Protein AF-A0A7C8G066-F1 (afdb_monomer)

Foldseek 3Di:
DDDDDAPLLVVLVCLLVDAAQEEEEEEQQACVQLVQDHLVSVLLVLLLVVVCVVCVVCNVVSVVQSVDPCSSQVVCCVPPVDGRDSFVSLVVVDPDLVRSLVVCVVSQQDDPVRHGGEAGLLLLLVLVSVVVRSHQHYEYQDQGCRNVVSVVVSPNPFAEEAFDPVCLVVDDQVVVSGRYYYNQQGHSPDSRGQRHLVSLPDARPDSSLVNLLCNLQRHEYAYFHAQCPRNVNSLVSNLVRAQPYEYEYEPPSCPDPSSVVSCVVNVHHYHYDPGSSGSSVSSSVSNVVVCVVPPPPCVLVVLLVVLVVQLVPPVCVVVNLCSLVVLLVQLLVVLVVVPDPQPPDDDLVVVQVLLVVNLVSCLSNLLSLLSNLLPDDPPCLVSLLVSLLSLLQQLWDDDDLFTGLDLSSLNNSLLSLLSQLLSCLLPVVLLSNCCSQAVHWHQDSNRDTDGNLPPNDLCSNPNLVSLCPPPVRPQVPPPASSLVVSLVSCLVSCVVPDVDSVSSSLSSLLSLVVSLLCCLQDPVCVVPVARDDHPQQPPDPDDDVPDLPDGVSLVSCVVSNDPVSQVSCCVSNVHGVVVSSVSSSVNVVCVVCVPDDD

Nearest PDB structures (foldseek):
  8y82-assembly1_M  TM=8.329E-01  e=4.332E-11  Geobacter sulfurreducens
  8jl0-assembly1_A  TM=7.095E-01  e=7.019E-08  Geobacter sulfurreducens
  8jkz-assembly1_A  TM=6.416E-01  e=1.443E-06  Geobacter sulfurreducens
  4jen-assembly1_B  TM=4.692E-01  e=2.823E+00  Clostridium botulinum A str. ATCC 19397
  3ea5-assembly1_B  TM=1.017E-01  e=6.226E-01  Saccharomyces cerevisiae

Radius of gyration: 34.64 Å; Cα contacts (8 Å, |Δi|>4): 808; chains: 1; bounding box: 74×54×100 Å

Solvent-accessible surface area (backbone atoms only — not comparable to full-atom values): 32731 Å² total; per-residue (Å²): 132,84,82,78,81,51,56,59,59,53,48,31,53,46,40,67,77,40,53,54,42,38,25,39,38,38,19,48,52,44,42,43,77,32,70,32,64,31,66,65,56,49,38,42,53,53,47,49,51,51,48,31,71,74,37,64,92,43,40,71,59,50,59,61,52,55,71,42,93,60,34,50,46,53,54,37,27,74,74,68,77,41,82,66,45,56,35,64,55,48,59,75,73,31,94,48,74,65,60,41,49,64,64,51,48,62,59,57,38,64,45,104,81,69,44,72,50,56,55,26,61,27,30,43,32,50,24,50,39,35,70,74,50,36,35,33,40,37,38,26,64,44,42,73,62,37,57,61,50,20,21,46,78,69,70,50,78,79,64,46,76,35,43,46,53,73,43,37,70,70,49,80,61,71,89,75,65,55,34,34,42,34,20,79,35,9,36,71,93,47,97,70,59,51,78,33,57,70,54,36,59,42,77,64,53,72,51,39,40,50,53,52,36,44,52,31,54,76,19,15,41,41,38,34,33,49,40,53,79,66,43,52,47,62,41,51,41,38,64,74,23,52,49,84,38,66,35,36,33,32,53,71,27,42,69,41,71,62,30,42,52,48,31,62,76,33,71,35,40,67,31,86,52,94,45,43,41,57,47,32,43,54,40,44,54,48,37,53,52,47,42,71,69,62,52,71,55,59,46,57,66,56,41,37,50,51,44,66,62,28,71,84,37,82,86,32,50,62,63,45,47,50,55,55,48,51,44,49,49,54,46,48,52,49,56,61,71,58,62,77,68,55,80,87,78,66,55,68,65,59,54,45,53,48,50,54,48,49,55,62,68,40,42,50,50,52,51,41,51,52,56,44,63,71,73,50,86,66,91,54,53,67,58,57,46,51,53,43,40,58,41,33,64,59,28,60,51,71,61,88,94,42,58,54,72,36,41,73,44,35,44,64,29,47,51,51,44,53,49,51,31,23,47,20,56,69,70,59,38,45,54,62,36,52,44,67,39,65,75,34,58,23,58,45,78,87,66,48,76,32,49,32,68,67,68,57,31,62,64,66,48,46,43,53,74,61,42,19,54,33,80,89,37,73,27,57,85,47,96,42,26,50,58,52,51,50,47,64,65,48,54,72,74,42,51,92,81,43,89,48,67,66,60,51,52,50,18,51,31,37,26,53,43,52,52,40,42,48,44,49,73,38,78,50,32,82,75,66,71,68,68,80,83,51,67,37,58,59,91,71,85,70,86,47,100,90,51,94,78,69,42,68,37,55,52,54,47,64,74,64,53,47,74,65,34,45,49,44,49,22,64,72,67,73,43,61,58,68,59,52,57,47,51,36,50,53,53,54,50,45,74,78,50,81,88,65,88,132

pLDDT: mean 82.19, std 13.28, range [33.88, 97.5]

Sequence (598 aa):
MADPLSPSTILALALHSQPKSYCIMLGSGASRGALVKTGWEVTKDLALEVACAKYPERVEQLREEANSPDWAGAWWKDTFSEELGYSQVIEKLTSNPVERRDRLSKYFTNTAEGELAKPSIAHERIARMVKAGYITTIVTTNFDRLIEKALEDNGVSDYQVISTEAKATTALPLSRGRVTVLKVNGDYADDTVRNTVGELKAEYPEHLSQVISQAFNDFGVIICGWSADWDIELRKLLESGCGRYGLYWDSRSSKGDPAKAIIQNANGNVIQTEDADHMFAELDDSLQALERMQVPQLTTDLAVAKLKRYLPDPLHRIELYDLVMGEADRVMDWVDQSGVLSSASESVQQLENAWESCLSRCQTLHRLVIAGVWHDNGSLDELWLQTLQKLADRSVLREGSTVVRAPFRKWPSFLLQSIIGTLASLTGREELFIKSETELTVQNGLGEALPFELALSQTDCLPSDTVKAFASGKYSRRNYPVDELLLDSLQGLFSDFVASPERVRNAVIDRLYRHALIVSQGPASDLHGYVENGLYISRHAGWTRDEPKRPFSQDRFTEKLDEEGRRSWEAYLGKPISDGVEGLRDSLVKNNYPNQPY

Structure (mmCIF, N/CA/C/O backbone):
data_AF-A0A7C8G066-F1
#
_entry.id   AF-A0A7C8G066-F1
#
loop_
_atom_site.group_PDB
_atom_site.id
_atom_site.type_symbol
_atom_site.label_atom_id
_atom_site.label_alt_id
_atom_site.label_comp_id
_atom_site.label_asym_id
_atom_site.label_entity_id
_atom_site.label_seq_id
_atom_site.pdbx_PDB_ins_code
_atom_site.Cartn_x
_atom_site.Cartn_y
_atom_site.Cartn_z
_atom_site.occupancy
_atom_site.B_iso_or_equiv
_atom_site.auth_seq_id
_atom_site.auth_comp_id
_atom_site.auth_asym_id
_atom_site.auth_atom_id
_atom_site.pdbx_PDB_model_num
ATOM 1 N N . MET A 1 1 ? 20.294 8.890 30.482 1.00 41.72 1 MET A N 1
ATOM 2 C CA . MET A 1 1 ? 19.375 7.757 30.713 1.00 41.72 1 MET A CA 1
ATOM 3 C C . MET A 1 1 ? 18.654 7.525 29.402 1.00 41.72 1 MET A C 1
ATOM 5 O O . MET A 1 1 ? 18.238 8.512 28.814 1.00 41.72 1 MET A O 1
ATOM 9 N N . ALA A 1 2 ? 18.635 6.293 28.889 1.00 43.66 2 ALA A N 1
ATOM 10 C CA . ALA A 1 2 ? 17.866 5.977 27.687 1.00 43.66 2 ALA A CA 1
ATOM 11 C C . ALA A 1 2 ? 16.375 6.151 28.005 1.00 43.66 2 ALA A C 1
ATOM 13 O O . ALA A 1 2 ? 15.941 5.731 29.078 1.00 43.66 2 ALA A O 1
ATOM 14 N N . ASP A 1 3 ? 15.641 6.811 27.116 1.00 55.62 3 ASP A N 1
ATOM 15 C CA . ASP A 1 3 ? 14.201 7.003 27.258 1.00 55.62 3 ASP A CA 1
ATOM 16 C C . ASP A 1 3 ? 13.518 5.629 27.104 1.00 55.62 3 ASP A C 1
ATOM 18 O O . ASP A 1 3 ? 13.772 4.948 26.101 1.00 55.62 3 ASP A O 1
ATOM 22 N N . PRO A 1 4 ? 12.764 5.130 28.101 1.00 75.31 4 PRO A N 1
ATOM 23 C CA . PRO A 1 4 ? 12.096 3.840 27.983 1.00 75.31 4 PRO A CA 1
ATOM 24 C C . PRO A 1 4 ? 11.074 3.868 26.837 1.00 75.31 4 PRO A C 1
ATOM 26 O O . PRO A 1 4 ? 10.370 4.855 26.640 1.00 75.31 4 PRO A O 1
ATOM 29 N N . LEU A 1 5 ? 10.981 2.768 26.081 1.00 83.06 5 LEU A N 1
ATOM 30 C CA . LEU A 1 5 ? 10.023 2.642 24.978 1.00 83.06 5 LEU A CA 1
ATOM 31 C C . LEU A 1 5 ? 8.586 2.823 25.482 1.00 83.06 5 LEU A C 1
ATOM 33 O O . LEU A 1 5 ? 8.196 2.229 26.490 1.00 83.06 5 LEU A O 1
ATOM 37 N N . SER A 1 6 ? 7.785 3.610 24.757 1.00 90.31 6 SER A N 1
ATOM 38 C CA . SER A 1 6 ? 6.384 3.824 25.118 1.00 90.31 6 SER A CA 1
ATOM 39 C C . SER A 1 6 ? 5.559 2.537 24.939 1.00 90.31 6 SER A C 1
ATOM 41 O O . SER A 1 6 ? 5.792 1.781 23.989 1.00 90.31 6 SER A O 1
ATOM 43 N N . PRO A 1 7 ? 4.537 2.296 25.784 1.00 91.88 7 PRO A N 1
ATOM 44 C CA . PRO A 1 7 ? 3.598 1.190 25.601 1.00 91.88 7 PRO A CA 1
ATOM 45 C C . PRO A 1 7 ? 2.955 1.119 24.212 1.00 91.88 7 PRO A C 1
ATOM 47 O O . PRO A 1 7 ? 2.783 0.023 23.685 1.00 91.88 7 PRO A O 1
ATOM 50 N N . SER A 1 8 ? 2.640 2.269 23.605 1.00 90.50 8 SER A N 1
ATOM 51 C CA . SER A 1 8 ? 2.088 2.348 22.246 1.00 90.50 8 SER A CA 1
ATOM 52 C C . SER A 1 8 ? 3.066 1.815 21.197 1.00 90.50 8 SER A C 1
ATOM 54 O O . SER A 1 8 ? 2.675 1.026 20.340 1.00 90.50 8 SER A O 1
ATOM 56 N N . THR A 1 9 ? 4.353 2.155 21.317 1.00 88.81 9 THR A N 1
ATOM 57 C CA . THR A 1 9 ? 5.406 1.651 20.421 1.00 88.81 9 THR A CA 1
ATOM 58 C C . THR A 1 9 ? 5.583 0.141 20.570 1.00 88.81 9 THR A C 1
ATOM 60 O O . THR A 1 9 ? 5.689 -0.577 19.577 1.00 88.81 9 THR A O 1
ATOM 63 N N . ILE A 1 10 ? 5.584 -0.361 21.810 1.00 91.38 10 ILE A N 1
ATOM 64 C CA . ILE A 1 10 ? 5.694 -1.801 22.089 1.00 91.38 10 ILE A CA 1
ATOM 65 C C . ILE A 1 10 ? 4.500 -2.553 21.484 1.00 91.38 10 ILE A C 1
ATOM 67 O O . ILE A 1 10 ? 4.696 -3.593 20.858 1.00 91.38 10 ILE A O 1
ATOM 71 N N . LEU A 1 11 ? 3.283 -2.017 21.629 1.00 94.25 11 LEU A N 1
ATOM 72 C CA . LEU A 1 11 ? 2.079 -2.600 21.038 1.00 94.25 11 LEU A CA 1
ATOM 73 C C . LEU A 1 11 ? 2.161 -2.650 19.507 1.00 94.25 11 LEU A C 1
ATOM 75 O O . LEU A 1 11 ? 1.898 -3.700 18.925 1.00 94.25 11 LEU A O 1
ATOM 79 N N . ALA A 1 12 ? 2.557 -1.551 18.858 1.00 93.38 12 ALA A N 1
ATOM 80 C CA . ALA A 1 12 ? 2.705 -1.501 17.404 1.00 93.38 12 ALA A CA 1
ATOM 81 C C . ALA A 1 12 ? 3.705 -2.559 16.905 1.00 93.38 12 ALA A C 1
ATOM 83 O O . ALA A 1 12 ? 3.405 -3.320 15.988 1.00 93.38 12 ALA A O 1
ATOM 84 N N . LEU A 1 13 ? 4.865 -2.676 17.563 1.00 88.56 13 LEU A N 1
ATOM 85 C CA . LEU A 1 13 ? 5.872 -3.694 17.246 1.00 88.56 13 LEU A CA 1
ATOM 86 C C . LEU A 1 13 ? 5.348 -5.124 17.441 1.00 88.56 13 LEU A C 1
ATOM 88 O O . LEU A 1 13 ? 5.666 -6.002 16.634 1.00 88.56 13 LEU A O 1
ATOM 92 N N . ALA A 1 14 ? 4.559 -5.366 18.491 1.00 90.00 14 ALA A N 1
ATOM 93 C CA . ALA A 1 14 ? 3.981 -6.674 18.782 1.00 90.00 14 ALA A CA 1
ATOM 94 C C . ALA A 1 14 ? 2.931 -7.082 17.737 1.00 90.00 14 ALA A C 1
ATOM 96 O O . ALA A 1 14 ? 3.042 -8.164 17.162 1.00 90.00 14 ALA A O 1
ATOM 97 N N . LEU A 1 15 ? 1.974 -6.196 17.436 1.00 91.69 15 LEU A N 1
ATOM 98 C CA . LEU A 1 15 ? 0.959 -6.393 16.392 1.00 91.69 15 LEU A CA 1
ATOM 99 C C . LEU A 1 15 ? 1.590 -6.650 15.028 1.00 91.69 15 LEU A C 1
ATOM 101 O O . LEU A 1 15 ? 1.170 -7.545 14.300 1.00 91.69 15 LEU A O 1
ATOM 105 N N . HIS A 1 16 ? 2.629 -5.885 14.710 1.00 90.12 16 HIS A N 1
ATOM 106 C CA . HIS A 1 16 ? 3.350 -6.018 13.461 1.00 90.12 16 HIS A CA 1
ATOM 107 C C . HIS A 1 16 ? 4.126 -7.341 13.359 1.00 90.12 16 HIS A C 1
ATOM 109 O O . HIS A 1 16 ? 4.079 -8.011 12.332 1.00 90.12 16 HIS A O 1
ATOM 115 N N . SER A 1 17 ? 4.814 -7.753 14.430 1.00 84.44 17 SER A N 1
ATOM 116 C CA . SER A 1 17 ? 5.617 -8.988 14.441 1.00 84.44 17 SER A CA 1
ATOM 117 C C . SER A 1 17 ? 4.768 -10.257 14.532 1.00 84.44 17 SER A C 1
ATOM 119 O O . SER A 1 17 ? 5.198 -11.322 14.092 1.00 84.44 17 SER A O 1
ATOM 121 N N . GLN A 1 18 ? 3.587 -10.162 15.143 1.00 85.81 18 GLN A N 1
ATOM 122 C CA . GLN A 1 18 ? 2.650 -11.265 15.324 1.00 85.81 18 GLN A CA 1
ATOM 123 C C . GLN A 1 18 ? 1.229 -10.796 14.975 1.00 85.81 18 GLN A C 1
ATOM 125 O O . GLN A 1 18 ? 0.417 -10.569 15.877 1.00 85.81 18 GLN A O 1
ATOM 130 N N . PRO A 1 19 ? 0.891 -10.648 13.681 1.00 89.31 19 PRO A N 1
ATOM 131 C CA . PRO A 1 19 ? -0.464 -10.297 13.274 1.00 89.31 19 PRO A CA 1
ATOM 132 C C . PRO A 1 19 ? -1.480 -11.304 13.819 1.00 89.31 19 PRO A C 1
ATOM 134 O O . PRO A 1 19 ? -1.178 -12.493 13.949 1.00 89.31 19 PRO A O 1
ATOM 137 N N . LYS A 1 20 ? -2.700 -10.841 14.110 1.00 89.62 20 LYS A N 1
ATOM 138 C CA . LYS A 1 20 ? -3.810 -11.657 14.639 1.00 89.62 20 LYS A CA 1
ATOM 139 C C . LYS A 1 20 ? -3.572 -12.222 16.042 1.00 89.62 20 LYS A C 1
ATOM 141 O O . LYS A 1 20 ? -4.308 -13.103 16.466 1.00 89.62 20 LYS A O 1
ATOM 146 N N . SER A 1 21 ? -2.568 -11.730 16.769 1.00 90.25 21 SER A N 1
ATOM 147 C CA . SER A 1 21 ? -2.305 -12.137 18.158 1.00 90.25 21 SER A CA 1
ATOM 148 C C . SER A 1 21 ? -3.060 -11.307 19.196 1.00 90.25 21 SER A C 1
ATOM 150 O O . SER A 1 21 ? -3.082 -11.691 20.362 1.00 90.25 21 SER A O 1
ATOM 152 N N . TYR A 1 22 ? -3.704 -10.206 18.793 1.00 94.38 22 TYR A N 1
ATOM 153 C CA . TYR A 1 22 ? -4.475 -9.336 19.681 1.00 94.38 22 TYR A CA 1
ATOM 154 C C . TYR A 1 22 ? -5.935 -9.210 19.236 1.00 94.38 22 TYR A C 1
ATOM 156 O O . TYR A 1 22 ? -6.236 -9.145 18.042 1.00 94.38 22 TYR A O 1
ATOM 164 N N . CYS A 1 23 ? -6.833 -9.104 20.213 1.00 95.38 23 CYS A N 1
ATOM 165 C CA . CYS A 1 23 ? -8.200 -8.644 20.034 1.00 95.38 23 CYS A CA 1
ATOM 166 C C . CYS A 1 23 ? -8.369 -7.229 20.599 1.00 95.38 23 CYS A C 1
ATOM 168 O O . CYS A 1 23 ? -7.706 -6.841 21.567 1.00 95.38 23 CYS A O 1
ATOM 170 N N . ILE A 1 24 ? -9.299 -6.470 20.027 1.00 97.31 24 ILE A N 1
ATOM 171 C CA . ILE A 1 24 ? -9.677 -5.152 20.547 1.00 97.31 24 ILE A CA 1
ATOM 172 C C . ILE A 1 24 ? -10.952 -5.296 21.374 1.00 97.31 24 ILE A C 1
ATOM 174 O O . ILE A 1 24 ? -11.909 -5.899 20.905 1.00 97.31 24 ILE A O 1
ATOM 178 N N . MET A 1 25 ? -10.985 -4.713 22.571 1.00 95.94 25 MET A N 1
ATOM 179 C CA . MET A 1 25 ? -12.200 -4.494 23.350 1.00 95.94 25 MET A CA 1
ATOM 180 C C . MET A 1 25 ? -12.579 -3.007 23.283 1.00 95.94 25 MET A C 1
ATOM 182 O O . MET A 1 25 ? -11.846 -2.150 23.783 1.00 95.94 25 MET A O 1
ATOM 186 N N . LEU A 1 26 ? -13.739 -2.703 22.694 1.00 95.25 26 LEU A N 1
ATOM 187 C CA . LEU A 1 26 ? -14.314 -1.358 22.629 1.00 95.25 26 LEU A CA 1
ATOM 188 C C . LEU A 1 26 ? -15.479 -1.179 23.608 1.00 95.25 26 LEU A C 1
ATOM 190 O O . LEU A 1 26 ? -16.514 -1.843 23.494 1.00 95.25 26 LEU A O 1
ATOM 194 N N . GLY A 1 27 ? -15.342 -0.220 24.519 1.00 90.06 27 GLY A N 1
ATOM 195 C CA . GLY A 1 27 ? -16.445 0.262 25.344 1.00 90.06 27 GLY A CA 1
ATOM 196 C C . GLY A 1 27 ? -17.165 1.473 24.752 1.00 90.06 27 GLY A C 1
ATOM 197 O O . GLY A 1 27 ? -16.784 2.015 23.711 1.00 90.06 27 GLY A O 1
ATOM 198 N N . SER A 1 28 ? -18.177 1.968 25.469 1.00 79.94 28 SER A N 1
ATOM 199 C CA . SER A 1 28 ? -18.994 3.105 25.013 1.00 79.94 28 SER A CA 1
ATOM 200 C C . SER A 1 28 ? -18.200 4.398 24.845 1.00 79.94 28 SER A C 1
ATOM 202 O O . SER A 1 28 ? -18.603 5.278 24.092 1.00 79.94 28 SER A O 1
ATOM 204 N N . GLY A 1 29 ? -17.056 4.529 25.528 1.00 79.38 29 GLY A N 1
ATOM 205 C CA . GLY A 1 29 ? -16.169 5.682 25.374 1.00 79.38 29 GLY A CA 1
ATOM 206 C C . GLY A 1 29 ? -15.508 5.788 23.993 1.00 79.38 29 GLY A C 1
ATOM 207 O O . GLY A 1 29 ? -15.030 6.870 23.652 1.00 79.38 29 GLY A O 1
ATOM 208 N N . ALA A 1 30 ? -15.489 4.705 23.205 1.00 79.94 30 ALA A N 1
ATOM 209 C CA . ALA A 1 30 ? -14.942 4.696 21.849 1.00 79.94 30 ALA A CA 1
ATOM 210 C C . ALA A 1 30 ? -15.876 5.370 20.825 1.00 79.94 30 ALA A C 1
ATOM 212 O O . ALA A 1 30 ? -15.398 6.018 19.898 1.00 79.94 30 ALA A O 1
ATOM 213 N N . SER A 1 31 ? -17.199 5.316 21.031 1.00 79.06 31 SER A N 1
ATOM 214 C CA . SER A 1 31 ? -18.189 5.903 20.109 1.00 79.06 31 SER A CA 1
ATOM 215 C C . SER A 1 31 ? -18.397 7.417 20.285 1.00 79.06 31 SER A C 1
ATOM 217 O O . SER A 1 31 ? -19.138 8.035 19.521 1.00 79.06 31 SER A O 1
ATOM 219 N N . ARG A 1 32 ? -17.705 8.059 21.238 1.00 76.81 32 ARG A N 1
ATOM 220 C CA . ARG A 1 32 ? -17.853 9.502 21.505 1.00 76.81 32 ARG A CA 1
ATOM 221 C C . ARG A 1 32 ? -17.402 10.381 20.331 1.00 76.81 32 ARG A C 1
ATOM 223 O O . ARG A 1 32 ? -18.029 11.404 20.076 1.00 76.81 32 ARG A O 1
ATOM 230 N N . GLY A 1 33 ? -16.364 9.974 19.593 1.00 65.56 33 GLY A N 1
ATOM 231 C CA . GLY A 1 33 ? -15.903 10.673 18.379 1.00 65.56 33 GLY A CA 1
ATOM 232 C C . GLY A 1 33 ? -16.925 10.634 17.234 1.00 65.56 33 GLY A C 1
ATOM 233 O O . GLY A 1 33 ? -16.977 11.537 16.408 1.00 65.56 33 GLY A O 1
ATOM 234 N N . ALA A 1 34 ? -17.815 9.635 17.239 1.00 65.56 34 ALA A N 1
ATOM 235 C CA . ALA A 1 34 ? -18.963 9.534 16.334 1.00 65.56 34 ALA A CA 1
ATOM 236 C C . ALA A 1 34 ? -20.187 10.321 16.844 1.00 65.56 34 ALA A C 1
ATOM 238 O O . ALA A 1 34 ? -21.287 10.175 16.306 1.00 65.56 34 ALA A O 1
ATOM 239 N N . LEU A 1 35 ? -19.995 11.137 17.893 1.00 67.00 35 LEU A N 1
ATOM 240 C CA . LEU A 1 35 ? -21.016 11.902 18.613 1.00 67.00 35 LEU A CA 1
ATOM 241 C C . LEU A 1 35 ? -22.135 11.027 19.210 1.00 67.00 35 LEU A C 1
ATOM 243 O O . LEU A 1 35 ? -23.226 11.515 19.500 1.00 67.00 35 LEU A O 1
ATOM 247 N N . VAL A 1 36 ? -21.867 9.738 19.434 1.00 71.44 36 VAL A N 1
ATOM 248 C CA . VAL A 1 36 ? -22.767 8.872 20.198 1.00 71.44 36 VAL A CA 1
ATOM 249 C C . VAL A 1 36 ? -22.524 9.123 21.681 1.00 71.44 36 VAL A C 1
ATOM 251 O O . VAL A 1 36 ? -21.390 9.034 22.161 1.00 71.44 36 VAL A O 1
ATOM 254 N N . LYS A 1 37 ? -23.595 9.447 22.414 1.00 70.12 37 LYS A N 1
ATOM 255 C CA . LYS A 1 37 ? -23.509 9.696 23.855 1.00 70.12 37 LYS A CA 1
ATOM 256 C C . LYS A 1 37 ? -23.127 8.416 24.594 1.00 70.12 37 LYS A C 1
ATOM 258 O O . LYS A 1 37 ? -23.687 7.345 24.367 1.00 70.12 37 LYS A O 1
ATOM 263 N N . THR A 1 38 ? -22.192 8.541 25.524 1.00 73.25 38 THR A N 1
ATOM 264 C CA . THR A 1 38 ? -21.842 7.475 26.467 1.00 73.25 38 THR A CA 1
ATOM 265 C C . THR A 1 38 ? -23.022 7.162 27.391 1.00 73.25 38 THR A C 1
ATOM 267 O O . THR A 1 38 ? -23.887 8.009 27.620 1.00 73.25 38 THR A O 1
ATOM 270 N N . GLY A 1 39 ? -23.036 5.976 28.012 1.00 72.06 39 GLY A N 1
ATOM 271 C CA . GLY A 1 39 ? -24.089 5.620 28.977 1.00 72.06 39 GLY A CA 1
ATOM 272 C C . GLY A 1 39 ? -24.239 6.642 30.115 1.00 72.06 39 GLY A C 1
ATOM 273 O O . GLY A 1 39 ? -25.351 6.934 30.552 1.00 72.06 39 GLY A O 1
ATOM 274 N N . TRP A 1 40 ? -23.142 7.270 30.548 1.00 76.19 40 TRP A N 1
ATOM 275 C CA . TRP A 1 40 ? -23.179 8.331 31.558 1.00 76.19 40 TRP A CA 1
ATOM 276 C C . TRP A 1 40 ? -23.788 9.640 31.040 1.00 76.19 40 TRP A C 1
ATOM 278 O O . TRP A 1 40 ? -24.590 10.254 31.738 1.00 76.19 40 TRP A O 1
ATOM 288 N N . GLU A 1 41 ? -23.468 10.053 29.812 1.00 78.19 41 GLU A N 1
ATOM 289 C CA . GLU A 1 41 ? -24.078 11.235 29.185 1.00 78.19 41 GLU A CA 1
ATOM 290 C C . GLU A 1 41 ? -25.588 11.034 28.979 1.00 78.19 41 GLU A C 1
ATOM 292 O O . GLU A 1 41 ? -26.368 11.926 29.303 1.00 78.19 41 GLU A O 1
ATOM 297 N N . VAL A 1 42 ? -26.016 9.833 28.569 1.00 79.38 42 VAL A N 1
ATOM 298 C CA . VAL A 1 42 ? -27.444 9.471 28.511 1.00 79.38 42 VAL A CA 1
ATOM 299 C C . VAL A 1 42 ? -28.080 9.515 29.904 1.00 79.38 42 VAL A C 1
ATOM 301 O O . VAL A 1 42 ? -29.179 10.036 30.065 1.00 79.38 42 VAL A O 1
ATOM 304 N N . THR A 1 43 ? -27.386 9.027 30.940 1.00 81.19 43 THR A N 1
ATOM 305 C CA . THR A 1 43 ? -27.878 9.094 32.331 1.00 81.19 43 THR A CA 1
ATOM 306 C C . THR A 1 43 ? -28.137 10.540 32.761 1.00 81.19 43 THR A C 1
ATOM 308 O O . THR A 1 43 ? -29.162 10.821 33.381 1.00 81.19 43 THR A O 1
ATOM 311 N N . LYS A 1 44 ? -27.229 11.464 32.420 1.00 85.50 44 LYS A N 1
ATOM 312 C CA . LYS A 1 44 ? -27.365 12.894 32.733 1.00 85.50 44 LYS A CA 1
ATOM 313 C C . LYS A 1 44 ? -28.555 13.531 32.026 1.00 85.50 44 LYS A C 1
ATOM 315 O O . LYS A 1 44 ? -29.316 14.249 32.671 1.00 85.50 44 LYS A O 1
ATOM 320 N N . ASP A 1 45 ? -28.741 13.238 30.740 1.00 85.00 45 ASP A N 1
ATOM 321 C CA . ASP A 1 45 ? -29.887 13.746 29.983 1.00 85.00 45 ASP A CA 1
ATOM 322 C C . ASP A 1 45 ? -31.209 13.240 30.564 1.00 85.00 45 ASP A C 1
ATOM 324 O O . ASP A 1 45 ? -32.129 14.023 30.779 1.00 85.00 45 ASP A O 1
ATOM 328 N N . LEU A 1 46 ? -31.294 11.942 30.871 1.00 85.75 46 LEU A N 1
ATOM 329 C CA . LEU A 1 46 ? -32.491 11.349 31.463 1.00 85.75 46 LEU A CA 1
ATOM 330 C C . LEU A 1 46 ? -32.773 11.923 32.860 1.00 85.75 46 LEU A C 1
ATOM 332 O O . LEU A 1 46 ? -33.927 12.188 33.191 1.00 85.75 46 LEU A O 1
ATOM 336 N N . ALA A 1 47 ? -31.741 12.169 33.672 1.00 86.69 47 ALA A N 1
ATOM 337 C CA . ALA A 1 47 ? -31.898 12.847 34.958 1.00 86.69 47 ALA A CA 1
ATOM 338 C C . ALA A 1 47 ? -32.447 14.273 34.786 1.00 86.69 47 ALA A C 1
ATOM 340 O O . ALA A 1 47 ? -33.359 14.669 35.513 1.00 86.69 47 ALA A O 1
ATOM 341 N N . LEU A 1 48 ? -31.953 15.016 33.790 1.00 88.38 48 LEU A N 1
ATOM 342 C CA . LEU A 1 48 ? -32.466 16.342 33.451 1.00 88.38 48 LEU A CA 1
ATOM 343 C C . LEU A 1 48 ? -33.915 16.289 32.945 1.00 88.38 48 LEU A C 1
ATOM 345 O O . LEU A 1 48 ? -34.719 17.130 33.345 1.00 88.38 48 LEU A O 1
ATOM 349 N N . GLU A 1 49 ? -34.285 15.299 32.128 1.00 87.19 49 GLU A N 1
ATOM 350 C CA . GLU A 1 49 ? -35.674 15.095 31.695 1.00 87.19 49 GLU A CA 1
ATOM 351 C C . GLU A 1 49 ? -36.604 14.860 32.889 1.00 87.19 49 GLU A C 1
ATOM 353 O O . GLU A 1 49 ? -37.656 15.496 32.983 1.00 87.19 49 GLU A O 1
ATOM 358 N N . VAL A 1 50 ? -36.203 14.000 33.832 1.00 87.12 50 VAL A N 1
ATOM 359 C CA . VAL A 1 50 ? -36.965 13.746 35.065 1.00 87.12 50 VAL A CA 1
ATOM 360 C C . VAL A 1 50 ? -37.084 15.023 35.896 1.00 87.12 50 VAL A C 1
ATOM 362 O O . VAL A 1 50 ? -38.170 15.328 36.393 1.00 87.12 50 VAL A O 1
ATOM 365 N N . ALA A 1 51 ? -36.003 15.795 36.026 1.00 87.81 51 ALA A N 1
ATOM 366 C CA . ALA A 1 51 ? -36.008 17.062 36.749 1.00 87.81 51 ALA A CA 1
ATOM 367 C C . ALA A 1 51 ? -36.967 18.080 36.122 1.00 87.81 51 ALA A C 1
ATOM 369 O O . ALA A 1 51 ? -37.798 18.654 36.825 1.00 87.81 51 ALA A O 1
ATOM 370 N N . CYS A 1 52 ? -36.904 18.247 34.799 1.00 89.12 52 CYS A N 1
ATOM 371 C CA . CYS A 1 52 ? -37.783 19.137 34.043 1.00 89.12 52 CYS A CA 1
ATOM 372 C C . CYS A 1 52 ? -39.250 18.700 34.123 1.00 89.12 52 CYS A C 1
ATOM 374 O O . CYS A 1 52 ? -40.135 19.542 34.234 1.00 89.12 52 CYS A O 1
ATOM 376 N N . ALA A 1 53 ? -39.521 17.393 34.092 1.00 87.25 53 ALA A N 1
ATOM 377 C CA . ALA A 1 53 ? -40.875 16.863 34.221 1.00 87.25 53 ALA A CA 1
ATOM 378 C C . ALA A 1 53 ? -41.447 17.051 35.636 1.00 87.25 53 ALA A C 1
ATOM 380 O O . ALA A 1 53 ? -42.648 17.272 35.789 1.00 87.25 53 ALA A O 1
ATOM 381 N N . LYS A 1 54 ? -40.599 16.969 36.671 1.00 88.88 54 LYS A N 1
ATOM 382 C CA . LYS A 1 54 ? -40.995 17.143 38.077 1.00 88.88 54 LYS A CA 1
ATOM 383 C C . LYS A 1 54 ? -41.165 18.615 38.468 1.00 88.88 54 LYS A C 1
ATOM 385 O O . LYS A 1 54 ? -42.015 18.909 39.305 1.00 88.88 54 LYS A O 1
ATOM 390 N N . TYR A 1 55 ? -40.383 19.508 37.860 1.00 89.38 55 TYR A N 1
ATOM 391 C CA . TYR A 1 55 ? -40.378 20.954 38.114 1.00 89.38 55 TYR A CA 1
ATOM 392 C C . TYR A 1 55 ? -40.493 21.744 36.795 1.00 89.38 55 TYR A C 1
ATOM 394 O O . TYR A 1 55 ? -39.536 22.414 36.383 1.00 89.38 55 TYR A O 1
ATOM 402 N N . PRO A 1 56 ? -41.640 21.660 36.093 1.00 88.75 56 PRO A N 1
ATOM 403 C CA . PRO A 1 56 ? -41.830 22.285 34.781 1.00 88.75 56 PRO A CA 1
ATOM 404 C C . PRO A 1 56 ? -41.677 23.814 34.803 1.00 88.75 56 PRO A C 1
ATOM 406 O O . PRO A 1 56 ? -41.335 24.424 33.793 1.00 88.75 56 PRO A O 1
ATOM 409 N N . GLU A 1 57 ? -41.874 24.448 35.956 1.00 91.69 57 GLU A N 1
ATOM 410 C CA . GLU A 1 57 ? -41.671 25.880 36.170 1.00 91.69 57 GLU A CA 1
ATOM 411 C C . GLU A 1 57 ? -40.192 26.302 36.262 1.00 91.69 57 GLU A C 1
ATOM 413 O O . GLU A 1 57 ? -39.894 27.490 36.165 1.00 91.69 57 GLU A O 1
ATOM 418 N N . ARG A 1 58 ? -39.258 25.350 36.416 1.00 89.94 58 ARG A N 1
ATOM 419 C CA . ARG A 1 58 ? -37.811 25.604 36.575 1.00 89.94 58 ARG A CA 1
ATOM 420 C C . ARG A 1 58 ? -36.963 25.115 35.402 1.00 89.94 58 ARG A C 1
ATOM 422 O O . ARG A 1 58 ? -35.745 25.063 35.529 1.00 89.94 58 ARG A O 1
ATOM 429 N N . VAL A 1 59 ? -37.570 24.761 34.268 1.00 87.19 59 VAL A N 1
ATOM 430 C CA . VAL A 1 59 ? -36.867 24.134 33.130 1.00 87.19 59 VAL A CA 1
ATOM 431 C C . VAL A 1 59 ? -35.624 24.914 32.697 1.00 87.19 59 VAL A C 1
ATOM 433 O O . VAL A 1 59 ? -34.568 24.309 32.536 1.00 87.19 59 VAL A O 1
ATOM 436 N N . GLU A 1 60 ? -35.718 26.238 32.547 1.00 87.19 60 GLU A N 1
ATOM 437 C CA . GLU A 1 60 ? -34.580 27.049 32.091 1.00 87.19 60 GLU A CA 1
ATOM 438 C C . GLU A 1 60 ? -33.435 27.050 33.111 1.00 87.19 60 GLU A C 1
ATOM 440 O O . GLU A 1 60 ? -32.281 26.809 32.769 1.00 87.19 60 GLU A O 1
ATOM 445 N N . GLN A 1 61 ? -33.775 27.191 34.393 1.00 87.88 61 GLN A N 1
ATOM 446 C CA . GLN A 1 61 ? -32.808 27.146 35.486 1.00 87.88 61 GLN A CA 1
ATOM 447 C C . GLN A 1 61 ? -32.143 25.763 35.603 1.00 87.88 61 GLN A C 1
ATOM 449 O O . GLN A 1 61 ? -30.933 25.668 35.775 1.00 87.88 61 GLN A O 1
ATOM 454 N N . LEU A 1 62 ? -32.913 24.678 35.474 1.00 86.75 62 LEU A N 1
ATOM 455 C CA . LEU A 1 62 ? -32.393 23.308 35.539 1.00 86.75 62 LEU A CA 1
ATOM 456 C C . LEU A 1 62 ? -31.448 23.001 34.372 1.00 86.75 62 LEU A C 1
ATOM 458 O O . LEU A 1 62 ? -30.458 22.301 34.564 1.00 86.75 62 LEU A O 1
ATOM 462 N N . ARG A 1 63 ? -31.720 23.540 33.175 1.00 86.81 63 ARG A N 1
ATOM 463 C CA . ARG A 1 63 ? -30.819 23.421 32.017 1.00 86.81 63 ARG A CA 1
ATOM 464 C C . ARG A 1 63 ? -29.485 24.119 32.260 1.00 86.81 63 ARG A C 1
ATOM 466 O O . ARG A 1 63 ? -28.450 23.568 31.898 1.00 86.81 63 ARG A O 1
ATOM 473 N N . GLU A 1 64 ? -29.500 25.296 32.881 1.00 85.75 64 GLU A N 1
ATOM 474 C CA . GLU A 1 64 ? -28.271 26.002 33.253 1.00 85.75 64 GLU A CA 1
ATOM 475 C C . GLU A 1 64 ? -27.487 25.251 34.337 1.00 85.75 64 GLU A C 1
ATOM 477 O O . GLU A 1 64 ? -26.281 25.041 34.187 1.00 85.75 64 GLU A O 1
ATOM 482 N N . GLU A 1 65 ? -28.164 24.799 35.398 1.00 86.81 65 GLU A N 1
ATOM 483 C CA . GLU A 1 65 ? -27.553 24.046 36.501 1.00 86.81 65 GLU A CA 1
ATOM 484 C C . GLU A 1 65 ? -26.935 22.717 36.023 1.00 86.81 65 GLU A C 1
ATOM 486 O O . GLU A 1 65 ? -25.845 22.341 36.467 1.00 86.81 65 GLU A O 1
ATOM 491 N N . ALA A 1 66 ? -27.579 22.042 35.064 1.00 83.94 66 ALA A N 1
ATOM 492 C CA . ALA A 1 66 ? -27.130 20.768 34.503 1.00 83.94 66 ALA A CA 1
ATOM 493 C C . ALA A 1 66 ? -25.816 20.842 33.706 1.00 83.94 66 ALA A C 1
ATOM 495 O O . ALA A 1 66 ? -25.213 19.800 33.440 1.00 83.94 66 ALA A O 1
ATOM 496 N N . ASN A 1 67 ? -25.327 22.042 33.368 1.00 82.56 67 ASN A N 1
ATOM 497 C CA . ASN A 1 67 ? -23.994 22.210 32.777 1.00 82.56 67 ASN A CA 1
ATOM 498 C C . ASN A 1 67 ? -22.865 21.861 33.763 1.00 82.56 67 ASN A C 1
ATOM 500 O O . ASN A 1 67 ? -21.737 21.596 33.342 1.00 82.56 67 ASN A O 1
ATOM 504 N N . SER A 1 68 ? -23.143 21.851 35.071 1.00 83.56 68 SER A N 1
ATOM 505 C CA . SER A 1 68 ? -22.167 21.431 36.075 1.00 83.56 68 SER A CA 1
ATOM 506 C C . SER A 1 68 ? -21.930 19.908 36.017 1.00 83.56 68 SER A C 1
ATOM 508 O O . SER A 1 68 ? -22.894 19.136 36.049 1.00 83.56 68 SER A O 1
ATOM 510 N N . PRO A 1 69 ? -20.665 19.430 35.984 1.00 76.12 69 PRO A N 1
ATOM 511 C CA . PRO A 1 69 ? -20.338 18.009 35.837 1.00 76.12 69 PRO A CA 1
ATOM 512 C C . PRO A 1 69 ? -20.974 17.088 36.885 1.00 76.12 69 PRO A C 1
ATOM 514 O O . PRO A 1 69 ? -21.321 15.953 36.542 1.00 76.12 69 PRO A O 1
ATOM 517 N N . ASP A 1 70 ? -21.148 17.588 38.110 1.00 83.81 70 ASP A N 1
ATOM 518 C CA . ASP A 1 70 ? -21.601 16.823 39.278 1.00 83.81 70 ASP A CA 1
ATOM 519 C C . ASP A 1 70 ? -23.094 17.018 39.586 1.00 83.81 70 ASP A C 1
ATOM 521 O O . ASP A 1 70 ? -23.645 16.330 40.451 1.00 83.81 70 ASP A O 1
ATOM 525 N N . TRP A 1 71 ? -23.773 17.925 38.867 1.00 90.62 71 TRP A N 1
ATOM 526 C CA . TRP A 1 71 ? -25.164 18.292 39.148 1.00 90.62 71 TRP A CA 1
ATOM 527 C C . TRP A 1 71 ? -26.099 17.088 39.115 1.00 90.62 71 TRP A C 1
ATOM 529 O O . TRP A 1 71 ? -26.859 16.889 40.055 1.00 90.62 71 TRP A O 1
ATOM 539 N N . ALA A 1 72 ? -26.016 16.256 38.073 1.00 84.50 72 ALA A N 1
ATOM 540 C CA . ALA A 1 72 ? -26.951 15.145 37.900 1.00 84.50 72 ALA A CA 1
ATOM 541 C C . ALA A 1 72 ? -26.899 14.167 39.085 1.00 84.50 72 ALA A C 1
ATOM 543 O O . ALA A 1 72 ? -27.941 13.730 39.567 1.00 84.50 72 ALA A O 1
ATOM 544 N N . GLY A 1 73 ? -25.693 13.860 39.578 1.00 85.38 73 GLY A N 1
ATOM 545 C CA . GLY A 1 73 ? -25.504 12.982 40.733 1.00 85.38 73 GLY A CA 1
ATOM 546 C C . GLY A 1 73 ? -26.054 13.597 42.019 1.00 85.38 73 GLY A C 1
ATOM 547 O O . GLY A 1 73 ? -26.834 12.955 42.721 1.00 85.38 73 GLY A O 1
ATOM 548 N N . ALA A 1 74 ? -25.701 14.857 42.292 1.00 86.50 74 ALA A N 1
ATOM 549 C CA . ALA A 1 74 ? -26.165 15.579 43.476 1.00 86.50 74 ALA A CA 1
ATOM 550 C C . ALA A 1 74 ? -27.693 15.753 43.485 1.00 86.50 74 ALA A C 1
ATOM 552 O O . ALA A 1 74 ? -28.353 15.410 44.463 1.00 86.50 74 ALA A O 1
ATOM 553 N N . TRP A 1 75 ? -28.266 16.200 42.366 1.00 89.81 75 TRP A N 1
ATOM 554 C CA . TRP A 1 75 ? -29.703 16.408 42.218 1.00 89.81 75 TRP A CA 1
ATOM 555 C C . TRP A 1 75 ? -30.489 15.109 42.396 1.00 89.81 75 TRP A C 1
ATOM 557 O O . TRP A 1 75 ? -31.508 15.087 43.090 1.00 89.81 75 TRP A O 1
ATOM 567 N N . TRP A 1 76 ? -30.017 14.011 41.798 1.00 87.69 76 TRP A N 1
ATOM 568 C CA . TRP A 1 76 ? -30.682 12.715 41.915 1.00 87.69 76 TRP A CA 1
ATOM 569 C C . TRP A 1 76 ? -30.663 12.201 43.353 1.00 87.69 76 TRP A C 1
ATOM 571 O O . TRP A 1 76 ? -31.694 11.757 43.862 1.00 87.69 76 TRP A O 1
ATOM 581 N N . LYS A 1 77 ? -29.518 12.331 44.030 1.00 88.44 77 LYS A N 1
ATOM 582 C CA . LYS A 1 77 ? -29.354 11.946 45.432 1.00 88.44 77 LYS A CA 1
ATOM 583 C C . LYS A 1 77 ? -30.246 12.760 46.360 1.00 88.44 77 LYS A C 1
ATOM 585 O O . LYS A 1 77 ? -30.928 12.175 47.195 1.00 88.44 77 LYS A O 1
ATOM 590 N N . ASP A 1 78 ? -30.322 14.071 46.170 1.00 89.44 78 ASP A N 1
ATOM 591 C CA . ASP A 1 78 ? -31.206 14.933 46.961 1.00 89.44 78 ASP A CA 1
ATOM 592 C C . ASP A 1 78 ? -32.689 14.626 46.698 1.00 89.44 78 ASP A C 1
ATOM 594 O O . ASP A 1 78 ? -33.517 14.660 47.609 1.00 89.44 78 ASP A O 1
ATOM 598 N N . THR A 1 79 ? -33.037 14.282 45.456 1.00 87.56 79 THR A N 1
ATOM 599 C CA . THR A 1 79 ? -34.431 14.083 45.036 1.00 87.56 79 THR A CA 1
ATOM 600 C C . THR A 1 79 ? -34.978 12.698 45.382 1.00 87.56 79 THR A C 1
ATOM 602 O O . THR A 1 79 ? -36.165 12.571 45.700 1.00 87.56 79 THR A O 1
ATOM 605 N N . PHE A 1 80 ? -34.147 11.659 45.286 1.00 84.69 80 PHE A N 1
ATOM 606 C CA . PHE A 1 80 ? -34.553 10.257 45.422 1.00 84.69 80 PHE A CA 1
ATOM 607 C C . PHE A 1 80 ? -33.853 9.519 46.570 1.00 84.69 80 PHE A C 1
ATOM 609 O O . PHE A 1 80 ? -34.212 8.378 46.839 1.00 84.69 80 PHE A O 1
ATOM 616 N N . SER A 1 81 ? -32.900 10.149 47.273 1.00 85.38 81 SER A N 1
ATOM 617 C CA . SER A 1 81 ? -32.085 9.518 48.333 1.00 85.38 81 SER A CA 1
ATOM 618 C C . SER A 1 81 ? -31.322 8.267 47.870 1.00 85.38 81 SER A C 1
ATOM 620 O O . SER A 1 81 ? -30.975 7.402 48.671 1.00 85.38 81 SER A O 1
ATOM 622 N N . GLU A 1 82 ? -31.045 8.178 46.570 1.00 84.00 82 GLU A N 1
ATOM 623 C CA . GLU A 1 82 ? -30.345 7.078 45.904 1.00 84.00 82 GLU A CA 1
ATOM 624 C C . GLU A 1 82 ? -29.180 7.653 45.083 1.00 84.00 82 GLU A C 1
ATOM 626 O O . GLU A 1 82 ? -29.272 8.767 44.570 1.00 84.00 82 GLU A O 1
ATOM 631 N N . GLU A 1 83 ? -28.086 6.906 44.927 1.00 82.88 83 GLU A N 1
ATOM 632 C CA . GLU A 1 83 ? -27.007 7.296 44.008 1.00 82.88 83 GLU A CA 1
ATOM 633 C C . GLU A 1 83 ? -27.481 7.207 42.548 1.00 82.88 83 GLU A C 1
ATOM 635 O O . GLU A 1 83 ? -28.205 6.277 42.172 1.00 82.88 83 GLU A O 1
ATOM 640 N N . LEU A 1 84 ? -27.065 8.167 41.717 1.00 79.81 84 LEU A N 1
ATOM 641 C CA . LEU A 1 84 ? -27.400 8.175 40.295 1.00 79.81 84 LEU A CA 1
ATOM 642 C C . LEU A 1 84 ? -26.676 7.033 39.576 1.00 79.81 84 LEU A C 1
ATOM 644 O O . LEU A 1 84 ? -25.448 6.959 39.581 1.00 79.81 84 LEU A O 1
ATOM 648 N N . GLY A 1 85 ? -27.430 6.202 38.865 1.00 71.19 85 GLY A N 1
ATOM 649 C CA . GLY A 1 85 ? -26.861 5.229 37.945 1.00 71.19 85 GLY A CA 1
ATOM 650 C C . GLY A 1 85 ? -27.787 4.954 36.770 1.00 71.19 85 GLY A C 1
ATOM 651 O O . GLY A 1 85 ? -29.013 5.038 36.876 1.00 71.19 85 GLY A O 1
ATOM 652 N N . TYR A 1 86 ? -27.173 4.632 35.631 1.00 69.69 86 TYR A N 1
ATOM 653 C CA . TYR A 1 86 ? -27.841 4.448 34.338 1.00 69.69 86 TYR A CA 1
ATOM 654 C C . TYR A 1 86 ? -29.079 3.551 34.440 1.00 69.69 86 TYR A C 1
ATOM 656 O O . TYR A 1 86 ? -30.158 3.873 33.946 1.00 69.69 86 TYR A O 1
ATOM 664 N N . SER A 1 87 ? -28.941 2.438 35.155 1.00 68.25 87 SER A N 1
ATOM 665 C CA . SER A 1 87 ? -29.992 1.432 35.270 1.00 68.25 87 SER A CA 1
ATOM 666 C C . SER A 1 87 ? -31.120 1.835 36.199 1.00 68.25 87 SER A C 1
ATOM 668 O O . SER A 1 87 ? -32.266 1.606 35.836 1.00 68.25 87 SER A O 1
ATOM 670 N N . GLN A 1 88 ? -30.836 2.492 37.333 1.00 72.44 88 GLN A N 1
ATOM 671 C CA . GLN A 1 88 ? -31.909 2.984 38.203 1.00 72.44 88 GLN A CA 1
ATOM 672 C C . GLN A 1 88 ? -32.767 4.025 37.481 1.00 72.44 88 GLN A C 1
ATOM 674 O O . GLN A 1 88 ? -33.990 4.011 37.605 1.00 72.44 88 GLN A O 1
ATOM 679 N N . VAL A 1 89 ? -32.136 4.916 36.710 1.00 77.25 89 VAL A N 1
ATOM 680 C CA . VAL A 1 89 ? -32.847 5.948 35.945 1.00 77.25 89 VAL A CA 1
ATOM 681 C C . VAL A 1 89 ? -33.740 5.305 34.886 1.00 77.25 89 VAL A C 1
ATOM 683 O O . VAL A 1 89 ? -34.923 5.624 34.800 1.00 77.25 89 VAL A O 1
ATOM 686 N N . ILE A 1 90 ? -33.204 4.360 34.112 1.00 75.75 90 ILE A N 1
ATOM 687 C CA . ILE A 1 90 ? -33.950 3.691 33.040 1.00 75.75 90 ILE A CA 1
ATOM 688 C C . ILE A 1 90 ? -35.080 2.808 33.573 1.00 75.75 90 ILE A C 1
ATOM 690 O O . ILE A 1 90 ? -36.177 2.835 33.017 1.00 75.75 90 ILE A O 1
ATOM 694 N N . GLU A 1 91 ? -34.846 2.045 34.641 1.00 75.94 91 GLU A N 1
ATOM 695 C CA . GLU A 1 91 ? -35.870 1.191 35.257 1.00 75.94 91 GLU A CA 1
ATOM 696 C C . GLU A 1 91 ? -37.016 2.014 35.855 1.00 75.94 91 GLU A C 1
ATOM 698 O O . GLU A 1 91 ? -38.166 1.591 35.789 1.00 75.94 91 GLU A O 1
ATOM 703 N N . LYS A 1 92 ? -36.740 3.217 36.381 1.00 79.12 92 LYS A N 1
ATOM 704 C CA . LYS A 1 92 ? -37.795 4.135 36.844 1.00 79.12 92 LYS A CA 1
ATOM 705 C C . LYS A 1 92 ? -38.544 4.820 35.690 1.00 79.12 92 LYS A C 1
ATOM 707 O O . LYS A 1 92 ? -39.682 5.238 35.884 1.00 79.12 92 LYS A O 1
ATOM 712 N N . LEU A 1 93 ? -37.922 4.958 34.515 1.00 79.12 93 LEU A N 1
ATOM 713 C CA . LEU A 1 93 ? -38.481 5.665 33.354 1.00 79.12 93 LEU A CA 1
ATOM 714 C C . LEU A 1 93 ? -39.218 4.774 32.349 1.00 79.12 93 LEU A C 1
ATOM 716 O O . LEU A 1 93 ? -39.900 5.304 31.472 1.00 79.12 93 LEU A O 1
ATOM 720 N N . THR A 1 94 ? -39.035 3.456 32.409 1.00 79.50 94 THR A N 1
ATOM 721 C CA . THR A 1 94 ? -39.532 2.523 31.388 1.00 79.50 94 THR A CA 1
ATOM 722 C C . THR A 1 94 ? -40.152 1.303 32.050 1.00 79.50 94 THR A C 1
ATOM 724 O O . THR A 1 94 ? -39.5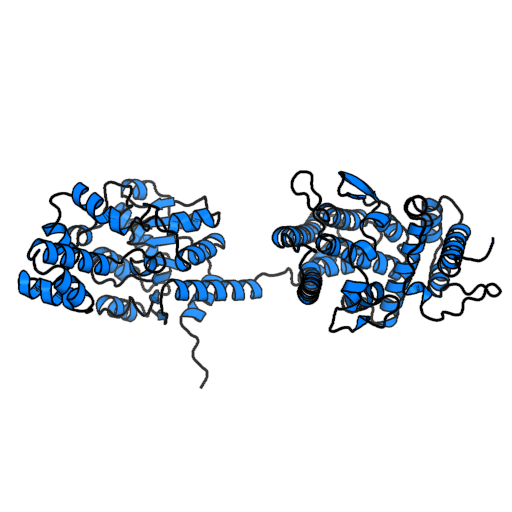76 0.729 32.971 1.00 79.50 94 THR A O 1
ATOM 727 N N . SER A 1 95 ? -41.333 0.895 31.584 1.00 74.12 95 SER A N 1
ATOM 728 C CA . SER A 1 95 ? -42.085 -0.209 32.198 1.00 74.12 95 SER A CA 1
ATOM 729 C C . SER A 1 95 ? -41.770 -1.563 31.558 1.00 74.12 95 SER A C 1
ATOM 731 O O . SER A 1 95 ? -42.046 -2.609 32.144 1.00 74.12 95 SER A O 1
ATOM 733 N N . ASN A 1 96 ? -41.230 -1.565 30.334 1.00 70.69 96 ASN A N 1
ATOM 734 C CA . ASN A 1 96 ? -40.900 -2.776 29.587 1.00 70.69 96 ASN A CA 1
ATOM 735 C C . ASN A 1 96 ? -39.698 -2.571 28.629 1.00 70.69 96 ASN A C 1
ATOM 737 O O . ASN A 1 96 ? -39.330 -1.429 28.336 1.00 70.69 96 ASN A O 1
ATOM 741 N N . PRO A 1 97 ? -39.085 -3.659 28.117 1.00 66.00 97 PRO A N 1
ATOM 742 C CA . PRO A 1 97 ? -37.907 -3.582 27.243 1.00 66.00 97 PRO A CA 1
ATOM 743 C C . PRO A 1 97 ? -38.125 -2.854 25.907 1.00 66.00 97 PRO A C 1
ATOM 745 O O . PRO A 1 97 ? -37.190 -2.242 25.394 1.00 66.00 97 PRO A O 1
ATOM 748 N N . VAL A 1 98 ? -39.341 -2.887 25.348 1.00 69.62 98 VAL A N 1
ATOM 749 C CA . VAL A 1 98 ? -39.663 -2.222 24.071 1.00 69.62 98 VAL A CA 1
ATOM 750 C C . VAL A 1 98 ? -39.676 -0.704 24.255 1.00 69.62 98 VAL A C 1
ATOM 752 O O . VAL A 1 98 ? -38.997 0.012 23.527 1.00 69.62 98 VAL A O 1
ATOM 755 N N . GLU A 1 99 ? -40.351 -0.217 25.297 1.00 73.94 99 GLU A N 1
ATOM 756 C CA . GLU A 1 99 ? -40.379 1.207 25.660 1.00 73.94 99 GLU A CA 1
ATOM 757 C C . GLU A 1 99 ? -38.971 1.743 25.963 1.00 73.94 99 GLU A C 1
ATOM 759 O O . GLU A 1 99 ? -38.622 2.871 25.606 1.00 73.94 99 GLU A O 1
ATOM 764 N N . ARG A 1 100 ? -38.128 0.904 26.576 1.00 74.94 100 ARG A N 1
ATOM 765 C CA . ARG A 1 100 ? -36.716 1.211 26.800 1.00 74.94 100 ARG A CA 1
ATOM 766 C C . ARG A 1 100 ? -35.948 1.385 25.496 1.00 74.94 100 ARG A C 1
ATOM 768 O O . ARG A 1 100 ? -35.233 2.378 25.364 1.00 74.94 100 ARG A O 1
ATOM 775 N N . ARG A 1 101 ? -36.103 0.465 24.537 1.00 70.62 101 ARG A N 1
ATOM 776 C CA . ARG A 1 101 ? -35.472 0.585 23.213 1.00 70.62 101 ARG A CA 1
ATOM 777 C C . ARG A 1 101 ? -35.920 1.863 22.514 1.00 70.62 101 ARG A C 1
ATOM 779 O O . ARG A 1 101 ? -35.066 2.626 22.070 1.00 70.62 101 ARG A O 1
ATOM 786 N N . ASP A 1 102 ? -37.222 2.123 22.459 1.00 73.44 102 ASP A N 1
ATOM 787 C CA . ASP A 1 102 ? -37.769 3.295 21.771 1.00 73.44 102 ASP A CA 1
ATOM 788 C C . ASP A 1 102 ? -37.243 4.599 22.375 1.00 73.44 102 ASP A C 1
ATOM 790 O O . ASP A 1 102 ? -36.863 5.519 21.648 1.00 73.44 102 ASP A O 1
ATOM 794 N N . ARG A 1 103 ? -37.140 4.669 23.706 1.00 77.69 103 ARG A N 1
ATOM 795 C CA . ARG A 1 103 ? -36.588 5.842 24.391 1.00 77.69 103 ARG A CA 1
ATOM 796 C C . ARG A 1 103 ? -35.095 6.017 24.119 1.00 77.69 103 ARG A C 1
ATOM 798 O O . ARG A 1 103 ? -34.664 7.139 23.868 1.00 77.69 103 ARG A O 1
ATOM 805 N N . LEU A 1 104 ? -34.321 4.932 24.141 1.00 76.06 104 LEU A N 1
ATOM 806 C CA . LEU A 1 104 ? -32.876 4.990 23.922 1.00 76.06 104 LEU A CA 1
ATOM 807 C C . LEU A 1 104 ? -32.492 5.202 22.453 1.00 76.06 104 LEU A C 1
ATOM 809 O O . LEU A 1 104 ? -31.454 5.803 22.194 1.00 76.06 104 LEU A O 1
ATOM 813 N N . SER A 1 105 ? -33.335 4.780 21.503 1.00 70.56 105 SER A N 1
ATOM 814 C CA . SER A 1 105 ? -33.079 4.886 20.056 1.00 70.56 105 SER A CA 1
ATOM 815 C C . SER A 1 105 ? -32.685 6.304 19.615 1.00 70.56 105 SER A C 1
ATOM 817 O O . SER A 1 105 ? -31.787 6.472 18.792 1.00 70.56 105 SER A O 1
ATOM 819 N N . LYS A 1 106 ? -33.268 7.327 20.254 1.00 74.19 106 LYS A N 1
ATOM 820 C CA . LYS A 1 106 ? -33.013 8.753 19.994 1.00 74.19 106 LYS A CA 1
ATOM 821 C C . LYS A 1 106 ? -31.579 9.196 20.284 1.00 74.19 106 LYS A C 1
ATOM 823 O O . LYS A 1 106 ? -31.119 10.158 19.684 1.00 74.19 106 LYS A O 1
ATOM 828 N N . TYR A 1 107 ? -30.878 8.516 21.191 1.00 70.25 107 TYR A N 1
ATOM 829 C CA . TYR A 1 107 ? -29.480 8.819 21.515 1.00 70.25 107 TYR A CA 1
ATOM 830 C C . TYR A 1 107 ? -28.487 8.174 20.538 1.00 70.25 107 TYR A C 1
ATOM 832 O O . TYR A 1 107 ? -27.292 8.458 20.607 1.00 70.25 107 TYR A O 1
ATOM 840 N N . PHE A 1 108 ? -28.975 7.324 19.627 1.00 63.69 108 PHE A N 1
ATOM 841 C CA . PHE A 1 108 ? -28.169 6.611 18.631 1.00 63.69 108 PHE A CA 1
ATOM 842 C C . PHE A 1 108 ? -28.415 7.103 17.189 1.00 63.69 108 PHE A C 1
ATOM 844 O O . PHE A 1 108 ? -27.641 6.788 16.285 1.00 63.69 108 PHE A O 1
ATOM 851 N N . THR A 1 109 ? -29.461 7.905 16.967 1.00 57.53 109 THR A N 1
ATOM 852 C CA . THR A 1 109 ? -29.726 8.651 15.724 1.00 57.53 109 THR A CA 1
ATOM 853 C C . THR A 1 109 ? -29.180 10.067 15.863 1.00 57.53 109 THR A C 1
ATOM 855 O O . THR A 1 109 ? -29.571 10.776 16.787 1.00 57.53 109 THR A O 1
ATOM 858 N N . ASN A 1 110 ? -28.274 10.491 14.985 1.00 52.84 110 ASN A N 1
ATOM 859 C CA . ASN A 1 110 ? -27.427 11.653 15.243 1.00 52.84 110 ASN A CA 1
ATOM 860 C C . ASN A 1 110 ? -27.512 12.743 14.167 1.00 52.84 110 ASN A C 1
ATOM 862 O O . ASN A 1 110 ? -26.496 13.257 13.709 1.00 52.84 110 ASN A O 1
ATOM 866 N N . THR A 1 111 ? -28.727 13.142 13.800 1.00 49.25 111 THR A N 1
ATOM 867 C CA . THR A 1 111 ? -28.981 14.460 13.202 1.00 49.25 111 THR A CA 1
ATOM 868 C C . THR A 1 111 ? -30.380 14.945 13.580 1.00 49.25 111 THR A C 1
ATOM 870 O O . THR A 1 111 ? -31.276 14.145 13.858 1.00 49.25 111 THR A O 1
ATOM 873 N N . ALA A 1 112 ? -30.599 16.264 13.518 1.00 46.97 112 ALA A N 1
ATOM 874 C CA . ALA A 1 112 ? -31.938 16.869 13.534 1.00 46.97 112 ALA A CA 1
ATOM 875 C C . ALA A 1 112 ? -32.857 16.337 12.403 1.00 46.97 112 ALA A C 1
ATOM 877 O O . ALA A 1 112 ? -34.058 16.594 12.412 1.00 46.97 112 ALA A O 1
ATOM 878 N N . GLU A 1 113 ? -32.285 15.583 11.457 1.00 43.97 113 GLU A N 1
ATOM 879 C CA . GLU A 1 113 ? -32.900 15.016 10.255 1.00 43.97 113 GLU A CA 1
ATOM 880 C C . GLU A 1 113 ? -33.076 13.482 10.331 1.00 43.97 113 GLU A C 1
ATOM 882 O O . GLU A 1 113 ? -33.622 12.886 9.406 1.00 43.97 113 GLU A O 1
ATOM 887 N N . GLY A 1 114 ? -32.674 12.828 11.432 1.00 52.78 114 GLY A N 1
ATOM 888 C CA . GLY A 1 114 ? -32.901 11.392 11.655 1.00 52.78 114 GLY A CA 1
ATOM 889 C C . GLY A 1 114 ? -31.907 10.436 10.977 1.00 52.78 114 GLY A C 1
ATOM 890 O O . GLY A 1 114 ? -32.209 9.250 10.844 1.00 52.78 114 GLY A O 1
ATOM 891 N N . GLU A 1 115 ? -30.726 10.904 10.565 1.00 57.16 115 GLU A N 1
ATOM 892 C CA . GLU A 1 115 ? -29.674 10.048 9.999 1.00 57.16 115 GLU A CA 1
ATOM 893 C C . GLU A 1 115 ? -28.909 9.265 11.087 1.00 57.16 115 GLU A C 1
ATOM 895 O O . GLU A 1 115 ? -28.697 9.731 12.212 1.00 57.16 115 GLU A O 1
ATOM 900 N N . LEU A 1 116 ? -28.474 8.045 10.750 1.00 62.97 116 LEU A N 1
ATOM 901 C CA . LEU A 1 116 ? -27.648 7.204 11.624 1.00 62.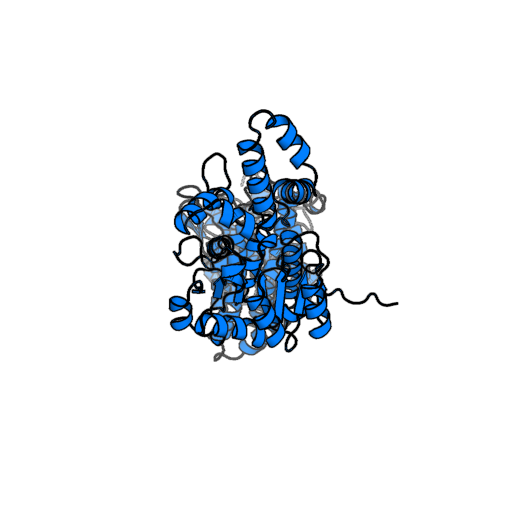97 116 LEU A CA 1
ATOM 902 C C . LEU A 1 116 ? -26.251 7.816 11.814 1.00 62.97 116 LEU A C 1
ATOM 904 O O . LEU A 1 116 ? -25.662 8.330 10.861 1.00 62.97 116 LEU A O 1
ATOM 908 N N . ALA A 1 117 ? -25.701 7.704 13.029 1.00 70.75 117 ALA A N 1
ATOM 909 C CA . ALA A 1 117 ? -24.344 8.153 13.336 1.00 70.75 117 ALA A CA 1
ATOM 910 C C . ALA A 1 117 ? -23.309 7.557 12.356 1.00 70.75 117 ALA A C 1
ATOM 912 O O . ALA A 1 117 ? -23.420 6.406 11.920 1.00 70.75 117 ALA A O 1
ATOM 913 N N . LYS A 1 118 ? -22.310 8.363 11.975 1.00 83.06 118 LYS A N 1
ATOM 914 C CA . LYS A 1 118 ? -21.219 7.946 11.080 1.00 83.06 118 LYS A CA 1
ATOM 915 C C . LYS A 1 118 ? -20.028 7.437 11.899 1.00 83.06 118 LYS A C 1
ATOM 917 O O . LYS A 1 118 ? -19.801 7.968 12.985 1.00 83.06 118 LYS A O 1
ATOM 922 N N . PRO A 1 119 ? -19.271 6.441 11.406 1.00 88.81 119 PRO A N 1
ATOM 923 C CA . PRO A 1 119 ? -18.089 5.957 12.109 1.00 88.81 119 PRO A CA 1
ATOM 924 C C . PRO A 1 119 ? -17.067 7.078 12.342 1.00 88.81 119 PRO A C 1
ATOM 926 O O . PRO A 1 119 ? -16.894 7.951 11.492 1.00 88.81 119 PRO A O 1
ATOM 929 N N . SER A 1 120 ? -16.407 7.058 13.501 1.00 89.50 120 SER A N 1
ATOM 930 C CA . SER A 1 120 ? -15.325 8.001 13.830 1.00 89.50 120 SER A CA 1
ATOM 931 C C . SER A 1 120 ? -13.975 7.555 13.258 1.00 89.50 120 SER A C 1
ATOM 933 O O . SER A 1 120 ? -13.856 6.452 12.718 1.00 89.50 120 SER A O 1
ATOM 935 N N . ILE A 1 121 ? -12.936 8.376 13.455 1.00 91.00 121 ILE A N 1
ATOM 936 C CA . ILE A 1 121 ? -11.558 8.050 13.055 1.00 91.00 121 ILE A CA 1
ATOM 937 C C . ILE A 1 121 ? -11.109 6.732 13.699 1.00 91.00 121 ILE A C 1
ATOM 939 O O . ILE A 1 121 ? -10.535 5.893 13.013 1.00 91.00 121 ILE A O 1
ATOM 943 N N . ALA A 1 122 ? -11.423 6.492 14.976 1.00 93.62 122 ALA A N 1
ATOM 944 C CA . ALA A 1 122 ? -11.120 5.231 15.650 1.00 93.62 122 ALA A CA 1
ATOM 945 C C . ALA A 1 122 ? -11.683 4.026 14.888 1.00 93.62 122 ALA A C 1
ATOM 947 O O . ALA A 1 122 ? -10.960 3.070 14.619 1.00 93.62 122 ALA A O 1
ATOM 948 N N . HIS A 1 123 ? -12.959 4.084 14.502 1.00 95.12 123 HIS A N 1
ATOM 949 C CA . HIS A 1 123 ? -13.621 2.996 13.783 1.00 95.12 123 HIS A CA 1
ATOM 950 C C . HIS A 1 123 ? -12.975 2.762 12.417 1.00 95.12 123 HIS A C 1
ATOM 952 O O . HIS A 1 123 ? -12.693 1.620 12.060 1.00 95.12 123 HIS A O 1
ATOM 958 N N . GLU A 1 124 ? -12.694 3.840 11.680 1.00 94.81 124 GLU A N 1
ATOM 959 C CA . GLU A 1 124 ? -12.026 3.767 10.382 1.00 94.81 124 GLU A CA 1
ATOM 960 C C . GLU A 1 124 ? -10.631 3.136 10.505 1.00 94.81 124 GLU A C 1
ATOM 962 O O . GLU A 1 124 ? -10.280 2.239 9.739 1.00 94.81 124 GLU A O 1
ATOM 967 N N . ARG A 1 125 ? -9.840 3.550 11.500 1.00 95.69 125 ARG A N 1
ATOM 968 C CA . ARG A 1 125 ? -8.476 3.047 11.716 1.00 95.69 125 ARG A CA 1
ATOM 969 C C . ARG A 1 125 ? -8.470 1.591 12.158 1.00 95.69 125 ARG A C 1
ATOM 971 O O . ARG A 1 125 ? -7.677 0.804 11.647 1.00 95.69 125 ARG A O 1
ATOM 978 N N . ILE A 1 126 ? -9.403 1.190 13.019 1.00 97.50 126 ILE A N 1
ATOM 979 C CA . ILE A 1 126 ? -9.600 -0.223 13.361 1.00 97.50 126 ILE A CA 1
ATOM 980 C C . ILE A 1 126 ? -9.968 -1.029 12.113 1.00 97.50 126 ILE A C 1
ATOM 982 O O . ILE A 1 126 ? -9.382 -2.085 11.884 1.00 97.50 126 ILE A O 1
ATOM 986 N N . ALA A 1 127 ? -10.880 -0.533 11.274 1.00 96.06 127 ALA A N 1
ATOM 987 C CA . ALA A 1 127 ? -11.254 -1.216 10.041 1.00 96.06 127 ALA A CA 1
ATOM 988 C C . ALA A 1 127 ? -10.071 -1.370 9.068 1.00 96.06 127 ALA A C 1
ATOM 990 O O . ALA A 1 127 ? -9.915 -2.433 8.464 1.00 96.06 127 ALA A O 1
ATOM 991 N N . ARG A 1 128 ? -9.185 -0.368 8.970 1.00 94.00 128 ARG A N 1
ATOM 992 C CA . ARG A 1 128 ? -7.924 -0.474 8.215 1.00 94.00 128 ARG A CA 1
ATOM 993 C C . ARG A 1 128 ? -6.996 -1.546 8.784 1.00 94.00 128 ARG A C 1
ATOM 995 O O . ARG A 1 128 ? -6.528 -2.390 8.024 1.00 94.00 128 ARG A O 1
ATOM 1002 N N . MET A 1 129 ? -6.794 -1.581 10.102 1.00 96.31 129 MET A N 1
ATOM 1003 C CA . MET A 1 129 ? -5.991 -2.623 10.760 1.00 96.31 129 MET A CA 1
ATOM 1004 C C . MET A 1 129 ? -6.571 -4.030 10.551 1.00 96.31 129 MET A C 1
ATOM 1006 O O . MET A 1 129 ? -5.824 -4.993 10.365 1.00 96.31 129 MET A O 1
ATOM 1010 N N . VAL A 1 130 ? -7.900 -4.163 10.548 1.00 95.62 130 VAL A N 1
ATOM 1011 C CA . VAL A 1 130 ? -8.583 -5.424 10.229 1.00 95.62 130 VAL A CA 1
ATOM 1012 C C . VAL A 1 130 ? -8.353 -5.816 8.772 1.00 95.62 130 VAL A C 1
ATOM 1014 O O . VAL A 1 130 ? -7.993 -6.960 8.498 1.00 95.62 130 VAL A O 1
ATOM 1017 N N . LYS A 1 131 ? -8.492 -4.870 7.838 1.00 93.44 131 LYS A N 1
ATOM 1018 C CA . LYS A 1 131 ? -8.232 -5.089 6.408 1.00 93.44 131 LYS A CA 1
ATOM 1019 C C . LYS A 1 131 ? -6.785 -5.510 6.138 1.00 93.44 131 LYS A C 1
ATOM 1021 O O . LYS A 1 131 ? -6.560 -6.403 5.326 1.00 93.44 131 LYS A O 1
ATOM 1026 N N . ALA A 1 132 ? -5.825 -4.907 6.838 1.00 88.19 132 ALA A N 1
ATOM 1027 C CA . ALA A 1 132 ? -4.408 -5.273 6.786 1.00 88.19 132 ALA A CA 1
ATOM 1028 C C . ALA A 1 132 ? -4.110 -6.636 7.450 1.00 88.19 132 ALA A C 1
ATOM 1030 O O . ALA A 1 132 ? -3.030 -7.196 7.287 1.00 88.19 132 ALA A O 1
ATOM 1031 N N . GLY A 1 133 ? -5.076 -7.212 8.174 1.00 90.88 133 GLY A N 1
ATOM 1032 C CA . GLY A 1 133 ? -4.956 -8.526 8.798 1.00 90.88 133 GLY A CA 1
ATOM 1033 C C . GLY A 1 133 ? -4.257 -8.522 10.158 1.00 90.88 133 GLY A C 1
ATOM 1034 O O . GLY A 1 133 ? -3.914 -9.600 10.647 1.00 90.88 133 GLY A O 1
ATOM 1035 N N . TYR A 1 134 ? -4.070 -7.357 10.787 1.00 93.31 134 TYR A N 1
ATOM 1036 C CA . TYR A 1 134 ? -3.496 -7.251 12.133 1.00 93.31 134 TYR A CA 1
ATOM 1037 C C . TYR A 1 134 ? -4.460 -7.694 13.224 1.00 93.31 134 TYR A C 1
ATOM 1039 O O . TYR A 1 134 ? -4.040 -8.325 14.194 1.00 93.31 134 TYR A O 1
ATOM 1047 N N . ILE A 1 135 ? -5.744 -7.388 13.052 1.00 95.50 135 ILE A N 1
ATOM 1048 C CA . ILE A 1 135 ? -6.804 -7.686 14.013 1.00 95.50 135 ILE A CA 1
ATOM 1049 C C . ILE A 1 135 ? -7.873 -8.523 13.320 1.00 95.50 135 ILE A C 1
ATOM 1051 O O . ILE A 1 135 ? -8.340 -8.179 12.239 1.00 95.50 135 ILE A O 1
ATOM 1055 N N . THR A 1 136 ? -8.294 -9.612 13.955 1.00 94.38 136 THR A N 1
ATOM 1056 C CA . THR A 1 136 ? -9.411 -10.443 13.470 1.00 94.38 136 THR A CA 1
ATOM 1057 C C . THR A 1 136 ? -10.575 -10.503 14.442 1.00 94.38 136 THR A C 1
ATOM 1059 O O . THR A 1 136 ? -11.646 -10.957 14.062 1.00 94.38 136 THR A O 1
ATOM 1062 N N . THR A 1 137 ? -10.398 -10.049 15.680 1.00 96.50 137 THR A N 1
ATOM 1063 C CA . THR A 1 137 ? -11.415 -10.176 16.726 1.00 96.50 137 THR A CA 1
ATOM 1064 C C . THR A 1 137 ? -11.625 -8.827 17.396 1.00 96.50 137 THR A C 1
ATOM 1066 O O . THR A 1 137 ? -10.687 -8.248 17.949 1.00 96.50 137 THR A O 1
ATOM 1069 N N . ILE A 1 138 ? -12.861 -8.339 17.357 1.00 97.38 138 ILE A N 1
ATOM 1070 C CA . ILE A 1 138 ? -13.294 -7.118 18.035 1.00 97.38 138 ILE A CA 1
ATOM 1071 C C . ILE A 1 138 ? -14.414 -7.500 18.993 1.00 97.38 138 ILE A C 1
ATOM 1073 O O . ILE A 1 138 ? -15.455 -7.990 18.572 1.00 97.38 138 ILE A O 1
ATOM 1077 N N . VAL A 1 139 ? -14.204 -7.275 20.281 1.00 96.00 139 VAL A N 1
ATOM 1078 C CA . VAL A 1 139 ? -15.204 -7.406 21.338 1.00 96.00 139 VAL A CA 1
ATOM 1079 C C . VAL A 1 139 ? -15.739 -6.013 21.643 1.00 96.00 139 VAL A C 1
ATOM 1081 O O . VAL A 1 139 ? -14.968 -5.064 21.755 1.00 96.00 139 VAL A O 1
ATOM 1084 N N . THR A 1 140 ? -17.048 -5.847 21.787 1.00 93.62 140 THR A N 1
ATOM 1085 C CA . THR A 1 140 ? -17.613 -4.546 22.148 1.00 93.62 140 THR A CA 1
ATOM 1086 C C . THR A 1 140 ? -18.826 -4.662 23.054 1.00 93.62 140 THR A C 1
ATOM 1088 O O . THR A 1 140 ? -19.649 -5.566 22.903 1.00 93.62 140 THR A O 1
ATOM 1091 N N . THR A 1 141 ? -18.946 -3.724 23.996 1.00 88.19 141 THR A N 1
ATOM 1092 C CA . THR A 1 141 ? -20.171 -3.523 24.789 1.00 88.19 141 THR A CA 1
ATOM 1093 C C . THR A 1 141 ? -21.162 -2.583 24.104 1.00 88.19 141 THR A C 1
ATOM 1095 O O . THR A 1 141 ? -22.205 -2.291 24.686 1.00 88.19 141 THR A O 1
ATOM 1098 N N . ASN A 1 142 ? -20.832 -2.074 22.914 1.00 85.50 142 ASN A N 1
ATOM 1099 C CA . ASN A 1 142 ? -21.658 -1.127 22.178 1.00 85.50 142 ASN A CA 1
ATOM 1100 C C . ASN A 1 142 ? -22.706 -1.865 21.343 1.00 85.50 142 ASN A C 1
ATOM 1102 O O . ASN A 1 142 ? -22.449 -2.922 20.766 1.00 85.50 142 ASN A O 1
ATOM 1106 N N . PHE A 1 143 ? -23.893 -1.272 21.262 1.00 77.00 143 PHE A N 1
ATOM 1107 C CA . PHE A 1 143 ? -25.022 -1.807 20.498 1.00 77.00 143 PHE A CA 1
ATOM 1108 C C . PHE A 1 143 ? -25.112 -1.215 19.091 1.00 77.00 143 PHE A C 1
ATOM 1110 O O . PHE A 1 143 ? -25.814 -1.765 18.242 1.00 77.00 143 PHE A O 1
ATOM 1117 N N . ASP A 1 144 ? -24.429 -0.090 18.858 1.00 81.12 144 ASP A N 1
ATOM 1118 C CA . ASP A 1 144 ? -24.371 0.597 17.570 1.00 81.12 144 ASP A CA 1
ATOM 1119 C C . ASP A 1 144 ? -23.686 -0.265 16.498 1.00 81.12 144 ASP A C 1
ATOM 1121 O O . ASP A 1 144 ? -23.062 -1.276 16.815 1.00 81.12 144 ASP A O 1
ATOM 1125 N N . ARG A 1 145 ? -23.853 0.103 15.223 1.00 86.56 145 ARG A N 1
ATOM 1126 C CA . ARG A 1 145 ? -23.254 -0.607 14.079 1.00 86.56 145 ARG A CA 1
ATOM 1127 C C . ARG A 1 145 ? -22.078 0.151 13.455 1.00 86.56 145 ARG A C 1
ATOM 1129 O O . ARG A 1 145 ? -21.842 0.051 12.251 1.00 86.56 145 ARG A O 1
ATOM 1136 N N . LEU A 1 146 ? -21.399 1.003 14.229 1.00 89.75 146 LEU A N 1
ATOM 1137 C CA . LEU A 1 146 ? -20.372 1.898 13.690 1.00 89.75 146 LEU A CA 1
ATOM 1138 C C . LEU A 1 146 ? -19.132 1.135 13.231 1.00 89.75 146 LEU A C 1
ATOM 1140 O O . LEU A 1 146 ? -18.553 1.488 12.205 1.00 89.75 146 LEU A O 1
ATOM 1144 N N . ILE A 1 147 ? -18.734 0.086 13.957 1.00 93.19 147 ILE A N 1
ATOM 1145 C CA . ILE A 1 147 ? -17.579 -0.723 13.564 1.00 93.19 147 ILE A CA 1
ATOM 1146 C C . ILE A 1 147 ? -17.898 -1.589 12.343 1.00 93.19 147 ILE A C 1
ATOM 1148 O O . ILE A 1 147 ? -17.087 -1.659 11.427 1.00 93.19 147 ILE A O 1
ATOM 1152 N N . GLU A 1 148 ? -19.098 -2.166 12.278 1.00 93.38 148 GLU A N 1
ATOM 1153 C CA . GLU A 1 148 ? -19.605 -2.912 11.122 1.00 93.38 148 GLU A CA 1
ATOM 1154 C C . GLU A 1 148 ? -19.612 -2.029 9.868 1.00 93.38 148 GLU A C 1
ATOM 1156 O O . GLU A 1 148 ? -19.050 -2.398 8.838 1.00 93.38 148 GLU A O 1
ATOM 1161 N N . LYS A 1 149 ? -20.154 -0.812 9.981 1.00 91.38 149 LYS A N 1
ATOM 1162 C CA . LYS A 1 149 ? -20.168 0.157 8.883 1.00 91.38 149 LYS A CA 1
ATOM 1163 C C . LYS A 1 149 ? -18.759 0.582 8.464 1.00 91.38 149 LYS A C 1
ATOM 1165 O O . LYS A 1 149 ? -18.479 0.651 7.275 1.00 91.38 149 LYS A O 1
ATOM 1170 N N . ALA A 1 150 ? -17.850 0.812 9.413 1.00 93.81 150 ALA A N 1
ATOM 1171 C CA . ALA A 1 150 ? -16.462 1.139 9.087 1.00 93.81 150 ALA A CA 1
ATOM 1172 C C . ALA A 1 150 ? -15.741 -0.004 8.356 1.00 93.81 150 ALA A C 1
ATOM 1174 O O . ALA A 1 150 ? -14.947 0.259 7.451 1.00 93.81 150 ALA A O 1
ATOM 1175 N N . LEU A 1 151 ? -16.012 -1.260 8.730 1.00 93.44 151 LEU A N 1
ATOM 1176 C CA . LEU A 1 151 ? -15.494 -2.441 8.035 1.00 93.44 151 LEU A CA 1
ATOM 1177 C C . LEU A 1 151 ? -15.991 -2.482 6.586 1.00 93.44 151 LEU A C 1
ATOM 1179 O O . LEU A 1 151 ? -15.178 -2.617 5.669 1.00 93.44 151 LEU A O 1
ATOM 1183 N N . GLU A 1 152 ? -17.293 -2.289 6.375 1.00 93.06 152 GLU A N 1
ATOM 1184 C CA . GLU A 1 152 ? -17.913 -2.249 5.046 1.00 93.06 152 GLU A CA 1
ATOM 1185 C C . GLU A 1 152 ? -17.365 -1.105 4.182 1.00 93.06 152 GLU A C 1
ATOM 1187 O O . GLU A 1 152 ? -16.938 -1.350 3.052 1.00 93.06 152 GLU A O 1
ATOM 1192 N N . ASP A 1 153 ? -17.279 0.111 4.731 1.00 89.62 153 ASP A N 1
ATOM 1193 C CA . ASP A 1 153 ? -16.742 1.299 4.050 1.00 89.62 153 ASP A CA 1
ATOM 1194 C C . ASP A 1 153 ? -15.263 1.112 3.643 1.00 89.62 153 ASP A C 1
ATOM 1196 O O . ASP A 1 153 ? -14.803 1.673 2.648 1.00 89.62 153 ASP A O 1
ATOM 1200 N N . ASN A 1 154 ? -14.511 0.273 4.368 1.00 88.69 154 ASN A N 1
ATOM 1201 C CA . ASN A 1 154 ? -13.128 -0.087 4.039 1.00 88.69 154 ASN A CA 1
ATOM 1202 C C . ASN A 1 154 ? -13.012 -1.322 3.122 1.00 88.69 154 ASN A C 1
ATOM 1204 O O . ASN A 1 154 ? -11.898 -1.727 2.772 1.00 88.69 154 ASN A O 1
ATOM 1208 N N . GLY A 1 155 ? -14.127 -1.909 2.681 1.00 88.88 155 GLY A N 1
ATOM 1209 C CA . GLY A 1 155 ? -14.158 -3.065 1.781 1.00 88.88 155 GLY A CA 1
ATOM 1210 C C . GLY A 1 155 ? -13.950 -4.417 2.471 1.00 88.88 155 GLY A C 1
ATOM 1211 O O . GLY A 1 155 ? -13.616 -5.394 1.801 1.00 88.88 155 GLY A O 1
ATOM 1212 N N . VAL A 1 156 ? -14.128 -4.497 3.792 1.00 89.88 156 VAL A N 1
ATOM 1213 C CA . VAL A 1 156 ? -14.134 -5.757 4.547 1.00 89.88 156 VAL A CA 1
ATOM 1214 C C . VAL A 1 156 ? -15.565 -6.290 4.586 1.00 89.88 156 VAL A C 1
ATOM 1216 O O . VAL A 1 156 ? -16.355 -5.936 5.454 1.00 89.88 156 VAL A O 1
ATOM 1219 N N . SER A 1 157 ? -15.908 -7.142 3.622 1.00 82.88 157 SER A N 1
ATOM 1220 C CA . SER A 1 157 ? -17.259 -7.706 3.478 1.00 82.88 157 SER A CA 1
ATOM 1221 C C . SER A 1 157 ? -17.425 -9.106 4.080 1.00 82.88 157 SER A C 1
ATOM 1223 O O . SER A 1 157 ? -18.549 -9.523 4.350 1.00 82.88 157 SER A O 1
ATOM 1225 N N . ASP A 1 158 ? -16.330 -9.834 4.325 1.00 87.81 158 ASP A N 1
ATOM 1226 C CA . ASP A 1 158 ? -16.359 -11.174 4.923 1.00 87.81 158 ASP A CA 1
ATOM 1227 C C . ASP A 1 158 ? -16.021 -11.139 6.422 1.00 87.81 158 ASP A C 1
ATOM 1229 O O . ASP A 1 158 ? -14.895 -11.411 6.846 1.00 87.81 158 ASP A O 1
ATOM 1233 N N . TYR A 1 159 ? -17.021 -10.805 7.237 1.00 92.88 159 TYR A N 1
ATOM 1234 C CA . TYR A 1 159 ? -16.942 -10.859 8.696 1.00 92.88 159 TYR A CA 1
ATOM 1235 C C . TYR A 1 159 ? -18.203 -11.494 9.296 1.00 92.88 159 TYR A C 1
ATOM 1237 O O . TYR A 1 159 ? -19.252 -11.576 8.655 1.00 92.88 159 TYR A O 1
ATOM 1245 N N . GLN A 1 160 ? -18.103 -11.989 10.530 1.00 93.69 160 GLN A N 1
ATOM 1246 C CA . GLN A 1 160 ? -19.245 -12.498 11.291 1.00 93.69 160 GLN A CA 1
ATOM 1247 C C . GLN A 1 160 ? -19.542 -11.600 12.494 1.00 93.69 160 GLN A C 1
ATOM 1249 O O . GLN A 1 160 ? -18.625 -11.120 13.160 1.00 93.69 160 GLN A O 1
ATOM 1254 N N . VAL A 1 161 ? -20.827 -11.409 12.791 1.00 93.38 161 VAL A N 1
ATOM 1255 C CA . VAL A 1 161 ? -21.292 -10.684 13.980 1.00 93.38 161 VAL A CA 1
ATOM 1256 C C . VAL A 1 161 ? -21.932 -11.674 14.943 1.00 93.38 161 VAL A C 1
ATOM 1258 O O . VAL A 1 161 ? -22.874 -12.377 14.577 1.00 93.38 161 VAL A O 1
ATOM 1261 N N . ILE A 1 162 ? -21.442 -11.714 16.179 1.00 91.94 162 ILE A N 1
ATOM 1262 C CA . ILE A 1 162 ? -21.978 -12.547 17.256 1.00 91.94 162 ILE A CA 1
ATOM 1263 C C . ILE A 1 162 ? -22.586 -11.609 18.299 1.00 91.94 162 ILE A C 1
ATOM 1265 O O . ILE A 1 162 ? -21.865 -10.940 19.030 1.00 91.94 162 ILE A O 1
ATOM 1269 N N . SER A 1 163 ? -23.916 -11.537 18.336 1.00 88.25 163 SER A N 1
ATOM 1270 C CA . SER A 1 163 ? -24.681 -10.667 19.247 1.00 88.25 163 SER A CA 1
ATOM 1271 C C . SER A 1 163 ? -25.670 -11.426 20.137 1.00 88.25 163 SER A C 1
ATOM 1273 O O . SER A 1 163 ? -26.273 -10.842 21.033 1.00 88.25 163 SER A O 1
ATOM 1275 N N . THR A 1 164 ? -25.882 -12.719 19.878 1.00 84.94 164 THR A N 1
ATOM 1276 C CA . THR A 1 164 ? -26.886 -13.546 20.557 1.00 84.94 164 THR A CA 1
ATOM 1277 C C . THR A 1 164 ? -26.354 -14.951 20.800 1.00 84.94 164 THR A C 1
ATOM 1279 O O . THR A 1 164 ? -25.438 -15.401 20.109 1.00 84.94 164 THR A O 1
ATOM 1282 N N . GLU A 1 165 ? -26.974 -15.673 21.735 1.00 84.56 165 GLU A N 1
ATOM 1283 C CA . GLU A 1 165 ? -26.618 -17.066 22.029 1.00 84.56 165 GLU A CA 1
ATOM 1284 C C . GLU A 1 165 ? -26.771 -17.970 20.800 1.00 84.56 165 GLU A C 1
ATOM 1286 O O . GLU A 1 165 ? -25.867 -18.728 20.470 1.00 84.56 165 GLU A O 1
ATOM 1291 N N . ALA A 1 166 ? -27.868 -17.826 20.046 1.00 84.19 166 ALA A N 1
ATOM 1292 C CA . ALA A 1 166 ? -28.087 -18.605 18.828 1.00 84.19 166 ALA A CA 1
ATOM 1293 C C . ALA A 1 166 ? -26.966 -18.390 17.796 1.00 84.19 166 ALA A C 1
ATOM 1295 O O . ALA A 1 166 ? -26.480 -19.351 17.197 1.00 84.19 166 ALA A O 1
ATOM 1296 N N . LYS A 1 167 ? -26.518 -17.136 17.619 1.00 87.38 167 LYS A N 1
ATOM 1297 C CA . LYS A 1 167 ? -25.377 -16.823 16.748 1.00 87.38 167 LYS A CA 1
ATOM 1298 C C . LYS A 1 167 ? -24.088 -17.420 17.308 1.00 87.38 167 LYS A C 1
ATOM 1300 O O . LYS A 1 167 ? -23.342 -17.996 16.526 1.00 87.38 167 LYS A O 1
ATOM 1305 N N . ALA A 1 168 ? -23.857 -17.345 18.621 1.00 88.38 168 ALA A N 1
ATOM 1306 C CA . ALA A 1 168 ? -22.681 -17.921 19.276 1.00 88.38 168 ALA A CA 1
ATOM 1307 C C . ALA A 1 168 ? -22.590 -19.445 19.079 1.00 88.38 168 ALA A C 1
ATOM 1309 O O . ALA A 1 168 ? -21.522 -19.944 18.740 1.00 88.38 168 ALA A O 1
ATOM 1310 N N . THR A 1 169 ? -23.706 -20.178 19.177 1.00 88.19 169 THR A N 1
ATOM 1311 C CA . THR A 1 169 ? -23.745 -21.634 18.938 1.00 88.19 169 THR A CA 1
ATOM 1312 C C . THR A 1 169 ? -23.385 -22.010 17.498 1.00 88.19 169 THR A C 1
ATOM 1314 O O . THR A 1 169 ? -22.757 -23.039 17.259 1.00 88.19 169 THR A O 1
ATOM 1317 N N . THR A 1 170 ? -23.788 -21.194 16.520 1.00 87.00 170 THR A N 1
ATOM 1318 C CA . THR A 1 170 ? -23.532 -21.454 15.088 1.00 87.00 170 THR A CA 1
ATOM 1319 C C . THR A 1 170 ? -22.282 -20.765 14.541 1.00 87.00 170 THR A C 1
ATOM 1321 O O . THR A 1 170 ? -21.957 -20.933 13.363 1.00 87.00 170 THR A O 1
ATOM 1324 N N . ALA A 1 171 ? -21.601 -19.965 15.363 1.00 87.00 171 ALA A N 1
ATOM 1325 C CA . ALA A 1 171 ? -20.474 -19.155 14.935 1.00 87.00 171 ALA A CA 1
ATOM 1326 C C . ALA A 1 171 ? -19.298 -20.029 14.497 1.00 87.00 171 ALA A C 1
ATOM 1328 O O . ALA A 1 171 ? -19.040 -21.108 15.037 1.00 87.00 171 ALA A O 1
ATOM 1329 N N . LEU A 1 172 ? -18.533 -19.534 13.526 1.00 86.81 172 LEU A N 1
ATOM 1330 C CA . LEU A 1 172 ? -17.260 -20.160 13.208 1.00 86.81 172 LEU A CA 1
ATOM 1331 C C . LEU A 1 172 ? -16.276 -19.897 14.359 1.00 86.81 172 LEU A C 1
ATOM 1333 O O . LEU A 1 172 ? -16.226 -18.764 14.847 1.00 86.81 172 LEU A O 1
ATOM 1337 N N . PRO A 1 173 ? -15.462 -20.893 14.763 1.00 85.56 173 PRO A N 1
ATOM 1338 C CA . PRO A 1 173 ? -14.458 -20.703 15.805 1.00 85.56 173 PRO A CA 1
ATOM 1339 C C . PRO A 1 173 ? -13.499 -19.555 15.481 1.00 85.56 173 PRO A C 1
ATOM 1341 O O . PRO A 1 173 ? -13.047 -19.437 14.338 1.00 85.56 173 PRO A O 1
ATOM 1344 N N . LEU A 1 174 ? -13.121 -18.775 16.500 1.00 86.00 174 LEU A N 1
ATOM 1345 C CA . LEU A 1 174 ? -12.200 -17.635 16.356 1.00 86.00 174 LEU A CA 1
ATOM 1346 C C . LEU A 1 174 ? -10.847 -18.052 15.747 1.00 86.00 174 LEU A C 1
ATOM 1348 O O . LEU A 1 174 ? -10.256 -17.319 14.957 1.00 86.00 174 LEU A O 1
ATOM 1352 N N . SER A 1 175 ? -10.403 -19.281 16.026 1.00 77.25 175 SER A N 1
ATOM 1353 C CA . SER A 1 175 ? -9.161 -19.865 15.503 1.00 77.25 175 SER A CA 1
ATOM 1354 C C . SER A 1 175 ? -9.124 -20.044 13.980 1.00 77.25 175 SER A C 1
ATOM 1356 O O . SER A 1 175 ? -8.043 -20.193 13.413 1.00 77.25 175 SER A O 1
ATOM 1358 N N . ARG A 1 176 ? -10.272 -20.008 13.285 1.00 73.75 176 ARG A N 1
ATOM 1359 C CA . ARG A 1 176 ? -10.315 -20.053 11.811 1.00 73.75 176 ARG A CA 1
ATOM 1360 C C . ARG A 1 176 ? -9.894 -18.732 11.156 1.00 73.75 176 ARG A C 1
ATOM 1362 O O . ARG A 1 176 ? -9.780 -18.687 9.936 1.00 73.75 176 ARG A O 1
ATOM 1369 N N . GLY A 1 177 ? -9.656 -17.674 11.939 1.00 67.50 177 GLY A N 1
ATOM 1370 C CA . GLY A 1 177 ? -9.094 -16.409 11.459 1.00 67.50 177 GLY A CA 1
ATOM 1371 C C . GLY A 1 177 ? -10.055 -15.539 10.645 1.00 67.50 177 GLY A C 1
ATOM 1372 O O . GLY A 1 177 ? -9.599 -14.602 9.990 1.00 67.50 177 GLY A O 1
ATOM 1373 N N . ARG A 1 178 ? -11.364 -15.837 10.673 1.00 82.31 178 ARG A N 1
ATOM 1374 C CA . ARG A 1 178 ? -12.407 -14.976 10.099 1.00 82.31 178 ARG A CA 1
ATOM 1375 C C . ARG A 1 178 ? -12.609 -13.759 10.996 1.00 82.31 178 ARG A C 1
ATOM 1377 O O . ARG A 1 178 ? -12.688 -13.906 12.218 1.00 82.31 178 ARG A O 1
ATOM 1384 N N . VAL A 1 179 ? -12.738 -12.581 10.390 1.00 93.75 179 VAL A N 1
ATOM 1385 C CA . VAL A 1 179 ? -13.024 -11.347 11.127 1.00 93.75 179 VAL A CA 1
ATOM 1386 C C . VAL A 1 179 ? -14.325 -11.519 11.915 1.00 93.75 179 VAL A C 1
ATOM 1388 O O . VAL A 1 179 ? -15.349 -11.912 11.357 1.00 93.75 179 VAL A O 1
ATOM 1391 N N . THR A 1 180 ? -14.275 -11.268 13.220 1.00 95.94 180 THR A N 1
ATOM 1392 C CA . THR A 1 180 ? -15.381 -11.485 14.152 1.00 95.94 180 THR A CA 1
ATOM 1393 C C . THR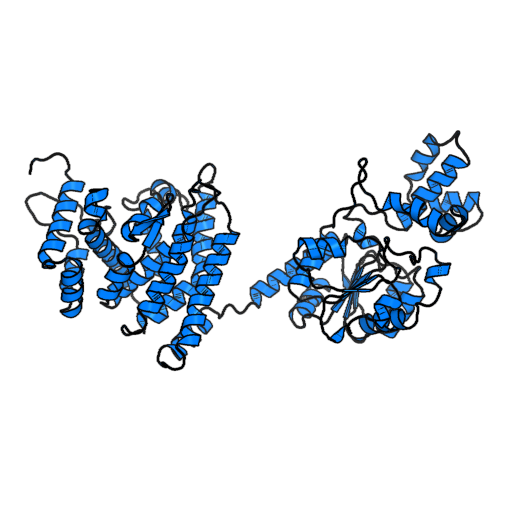 A 1 180 ? -15.622 -10.236 14.989 1.00 95.94 180 THR A C 1
ATOM 1395 O O . THR A 1 180 ? -14.722 -9.776 15.692 1.00 95.94 180 THR A O 1
ATOM 1398 N N . VAL A 1 181 ? -16.853 -9.726 14.944 1.00 96.19 181 VAL A N 1
ATOM 1399 C CA . VAL A 1 181 ? -17.348 -8.663 15.826 1.00 96.19 181 VAL A CA 1
ATOM 1400 C C . VAL A 1 181 ? -18.273 -9.294 16.868 1.00 96.19 181 VAL A C 1
ATOM 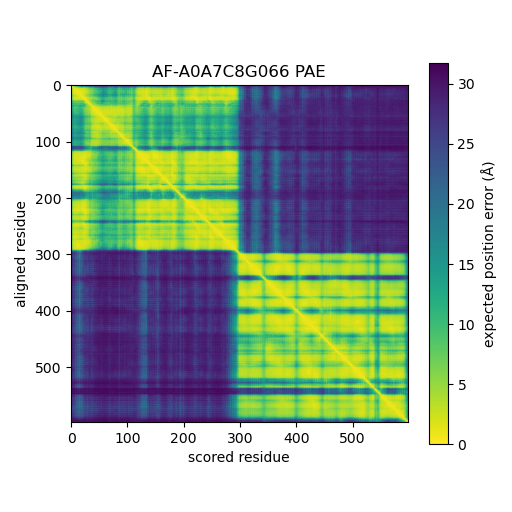1402 O O . VAL A 1 181 ? -19.352 -9.790 16.545 1.00 96.19 181 VAL A O 1
ATOM 1405 N N . LEU A 1 182 ? -17.838 -9.310 18.123 1.00 94.25 182 LEU A N 1
ATOM 1406 C CA . LEU A 1 182 ? -18.537 -9.890 19.264 1.00 94.25 182 LEU A CA 1
ATOM 1407 C C . LEU A 1 182 ? -19.192 -8.779 20.091 1.00 94.25 182 LEU A C 1
ATOM 1409 O O . LEU A 1 182 ? -18.518 -8.065 20.833 1.00 94.25 182 LEU A O 1
ATOM 1413 N N . LYS A 1 183 ? -20.513 -8.641 19.970 1.00 91.94 183 LYS A N 1
ATOM 1414 C CA . LYS A 1 183 ? -21.316 -7.635 20.676 1.00 91.94 183 LYS A CA 1
ATOM 1415 C C . LYS A 1 183 ? -21.901 -8.260 21.936 1.00 91.94 183 LYS A C 1
ATOM 1417 O O . LYS A 1 183 ? -22.961 -8.882 21.891 1.00 91.94 183 LYS A O 1
ATOM 1422 N N . VAL A 1 184 ? -21.199 -8.126 23.058 1.00 87.69 184 VAL A N 1
ATOM 1423 C CA . VAL A 1 184 ? -21.486 -8.907 24.281 1.00 87.69 184 VAL A CA 1
ATOM 1424 C C . VAL A 1 184 ? -22.822 -8.544 24.927 1.00 87.69 184 VAL A C 1
ATOM 1426 O O . VAL A 1 184 ? -23.487 -9.404 25.496 1.00 87.69 184 VAL A O 1
ATOM 1429 N N . ASN A 1 185 ? -23.259 -7.295 24.760 1.00 80.88 185 ASN A N 1
ATOM 1430 C CA . ASN A 1 185 ? -24.532 -6.819 25.301 1.00 80.88 185 ASN A CA 1
ATOM 1431 C C . ASN A 1 185 ? -25.687 -6.900 24.286 1.00 80.88 185 ASN A C 1
ATOM 1433 O O . ASN A 1 185 ? -26.840 -6.649 24.638 1.00 80.88 185 ASN A O 1
ATOM 1437 N N . GLY A 1 186 ? -25.405 -7.302 23.045 1.00 75.12 186 GLY A N 1
ATOM 1438 C CA . GLY A 1 186 ? -26.383 -7.429 21.966 1.00 75.12 186 GLY A CA 1
ATOM 1439 C C . GLY A 1 186 ? -26.233 -6.385 20.859 1.00 75.12 186 GLY A C 1
ATOM 1440 O O . GLY A 1 186 ? -25.342 -5.539 20.874 1.00 75.12 186 GLY A O 1
ATOM 1441 N N . ASP A 1 187 ? -27.118 -6.468 19.868 1.00 72.94 187 ASP A N 1
ATOM 1442 C CA . ASP A 1 187 ? -27.213 -5.531 18.744 1.00 72.94 187 ASP A CA 1
ATOM 1443 C C . ASP A 1 187 ? -28.525 -4.750 18.855 1.00 72.94 187 ASP A C 1
ATOM 1445 O O . ASP A 1 187 ? -29.557 -5.328 19.190 1.00 72.94 187 ASP A O 1
ATOM 1449 N N . TYR A 1 188 ? -28.509 -3.452 18.556 1.00 68.25 188 TYR A N 1
ATOM 1450 C CA . TYR A 1 188 ? -29.697 -2.597 18.640 1.00 68.25 188 TYR A CA 1
ATOM 1451 C C . TYR A 1 188 ? -30.887 -3.132 17.817 1.00 68.25 188 TYR A C 1
ATOM 1453 O O . TYR A 1 188 ? -32.040 -2.958 18.215 1.00 68.25 188 TYR A O 1
ATOM 1461 N N . ALA A 1 189 ? -30.611 -3.804 16.695 1.00 60.72 189 ALA A N 1
ATOM 1462 C CA . ALA A 1 189 ? -31.633 -4.389 15.829 1.00 60.72 189 ALA A CA 1
ATOM 1463 C C . ALA A 1 189 ? -32.252 -5.698 16.366 1.00 60.72 189 ALA A C 1
ATOM 1465 O O . ALA A 1 189 ? -33.284 -6.121 15.851 1.00 60.72 189 ALA A O 1
ATOM 1466 N N . ASP A 1 190 ? -31.635 -6.341 17.365 1.00 62.06 190 ASP A N 1
ATOM 1467 C CA . ASP A 1 190 ? -32.069 -7.628 17.922 1.00 62.06 190 ASP A CA 1
ATOM 1468 C C . ASP A 1 190 ? -32.896 -7.415 19.206 1.00 62.06 190 ASP A C 1
ATOM 1470 O O . ASP A 1 190 ? -32.626 -6.497 19.977 1.00 62.06 190 ASP A O 1
ATOM 1474 N N . ASP A 1 191 ? -33.863 -8.295 19.506 1.00 52.47 191 ASP A N 1
ATOM 1475 C CA . ASP A 1 191 ? -34.752 -8.199 20.684 1.00 52.47 191 ASP A CA 1
ATOM 1476 C C . ASP A 1 191 ? -34.082 -8.433 22.05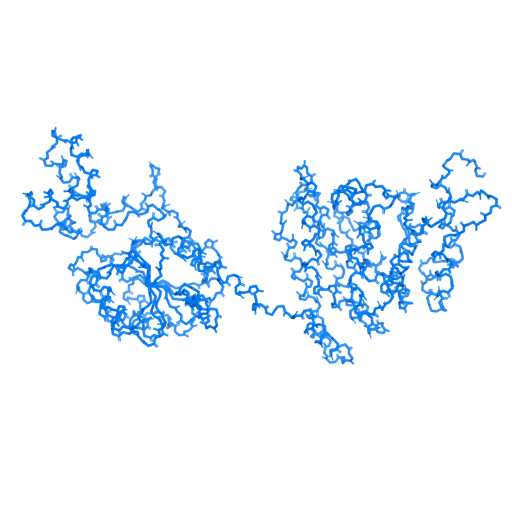6 1.00 52.47 191 ASP A C 1
ATOM 1478 O O . ASP A 1 191 ? -34.717 -8.271 23.096 1.00 52.47 191 ASP A O 1
ATOM 1482 N N . THR A 1 192 ? -32.788 -8.759 22.081 1.00 57.25 192 THR A N 1
ATOM 1483 C CA . THR A 1 192 ? -32.070 -9.298 23.251 1.00 57.25 192 THR A CA 1
ATOM 1484 C C . THR A 1 192 ? -31.064 -8.329 23.888 1.00 57.25 192 THR A C 1
ATOM 1486 O O . THR A 1 192 ? -30.085 -8.767 24.489 1.00 57.25 192 THR A O 1
ATOM 1489 N N . VAL A 1 193 ? -31.265 -7.018 23.736 1.00 59.06 193 VAL A N 1
ATOM 1490 C CA . VAL A 1 193 ? -30.335 -5.983 24.223 1.00 59.06 193 VAL A CA 1
ATOM 1491 C C . VAL A 1 193 ? -30.308 -5.927 25.757 1.00 59.06 193 VAL A C 1
ATOM 1493 O O . VAL A 1 193 ? -31.334 -5.651 26.380 1.00 59.06 193 VAL A O 1
ATOM 1496 N N . ARG A 1 194 ? -29.131 -6.129 26.363 1.00 57.50 194 ARG A N 1
ATOM 1497 C CA . ARG A 1 194 ? -28.901 -6.014 27.815 1.00 57.50 194 ARG A CA 1
ATOM 1498 C C . ARG A 1 194 ? -28.508 -4.582 28.178 1.00 57.50 194 ARG A C 1
ATOM 1500 O O . ARG A 1 194 ? -27.407 -4.153 27.862 1.00 57.50 194 ARG A O 1
ATOM 1507 N N . ASN A 1 195 ? -29.394 -3.847 28.844 1.00 57.00 195 ASN A N 1
ATOM 1508 C CA . ASN A 1 195 ? -29.249 -2.413 29.117 1.00 57.00 195 ASN A CA 1
ATOM 1509 C C . ASN A 1 195 ? -29.191 -2.053 30.611 1.00 57.00 195 ASN A C 1
ATOM 1511 O O . ASN A 1 195 ? -28.798 -0.937 30.944 1.00 57.00 195 ASN A O 1
ATOM 1515 N N . THR A 1 196 ? -29.594 -2.933 31.533 1.00 55.12 196 THR A N 1
ATOM 1516 C CA . THR A 1 196 ? -29.571 -2.617 32.976 1.00 55.12 196 THR A CA 1
ATOM 1517 C C . THR A 1 196 ? -28.456 -3.343 33.729 1.00 55.12 196 THR A C 1
ATOM 1519 O O . THR A 1 196 ? -28.004 -4.404 33.326 1.00 55.12 196 THR A O 1
ATOM 1522 N N . VAL A 1 197 ? -28.017 -2.811 34.872 1.00 50.91 197 VAL A N 1
ATOM 1523 C CA . VAL A 1 197 ? -27.046 -3.434 35.782 1.00 50.91 197 VAL A CA 1
ATOM 1524 C C . VAL A 1 197 ? -27.570 -4.786 36.261 1.00 50.91 197 VAL A C 1
ATOM 1526 O O . VAL A 1 197 ? -26.772 -5.685 36.486 1.00 50.91 197 VAL A O 1
ATOM 1529 N N . GLY A 1 198 ? -28.890 -4.969 36.384 1.00 53.97 198 GLY A N 1
ATOM 1530 C CA . GLY A 1 198 ? -29.485 -6.285 36.630 1.00 53.97 198 GLY A CA 1
ATOM 1531 C C . GLY A 1 198 ? -29.252 -7.261 35.471 1.00 53.97 198 GLY A C 1
ATOM 1532 O O . GLY A 1 198 ? -28.836 -8.391 35.703 1.00 53.97 198 GLY A O 1
ATOM 1533 N N . GLU A 1 199 ? -29.442 -6.807 34.231 1.00 58.53 199 GLU A N 1
ATOM 1534 C CA . GLU A 1 199 ? -29.214 -7.591 33.006 1.00 58.53 199 GLU A CA 1
ATOM 1535 C C . GLU A 1 199 ? -27.718 -7.843 32.717 1.00 58.53 199 GLU A C 1
ATOM 1537 O O . GLU A 1 199 ? -27.378 -8.880 32.155 1.00 58.53 199 GLU A O 1
ATOM 1542 N N . LEU A 1 200 ? -26.826 -6.933 33.128 1.00 55.94 200 LEU A N 1
ATOM 1543 C CA . LEU A 1 200 ? -25.363 -7.039 32.989 1.00 55.94 200 LEU A CA 1
ATOM 1544 C C . LEU A 1 200 ? -24.701 -7.834 34.128 1.00 55.94 200 LEU A C 1
ATOM 1546 O O . LEU A 1 200 ? -23.612 -8.373 33.958 1.00 55.94 200 LEU A O 1
ATOM 1550 N N . LYS A 1 201 ? -25.340 -7.904 35.304 1.00 54.94 201 LYS A N 1
ATOM 1551 C CA . LYS A 1 201 ? -24.951 -8.815 36.395 1.00 54.94 201 LYS A CA 1
ATOM 1552 C C . LYS A 1 201 ? -25.392 -10.250 36.134 1.00 54.94 201 LYS A C 1
ATOM 1554 O O . LYS A 1 201 ? -24.856 -11.160 36.758 1.00 54.94 201 LYS A O 1
ATOM 1559 N N . ALA A 1 202 ? -26.406 -10.443 35.293 1.00 62.03 202 ALA A N 1
ATOM 1560 C CA . ALA A 1 202 ? -26.839 -11.770 34.906 1.00 62.03 202 ALA A CA 1
ATOM 1561 C C . ALA A 1 202 ? -25.749 -12.439 34.066 1.00 62.03 202 ALA A C 1
ATOM 1563 O O . ALA A 1 202 ? -25.195 -11.825 33.150 1.00 62.03 202 ALA A O 1
ATOM 1564 N N . GLU A 1 203 ? -25.479 -13.710 34.360 1.00 71.69 203 GLU A N 1
ATOM 1565 C CA . GLU A 1 203 ? -24.503 -14.500 33.616 1.00 71.69 203 GLU A CA 1
ATOM 1566 C C . GLU A 1 203 ? -24.774 -14.414 32.105 1.00 71.69 203 GLU A C 1
ATOM 1568 O O . GLU A 1 203 ? -25.922 -14.369 31.624 1.00 71.69 203 GLU A O 1
ATOM 1573 N N . TYR A 1 204 ? -23.695 -14.316 31.330 1.00 82.06 204 TYR A N 1
ATOM 1574 C CA . TYR A 1 204 ? -23.799 -14.480 29.888 1.00 82.06 204 TYR A CA 1
ATOM 1575 C C . TYR A 1 204 ? -24.302 -15.892 29.584 1.00 82.06 204 TYR A C 1
ATOM 1577 O O . TYR A 1 204 ? -23.937 -16.828 30.298 1.00 82.06 204 TYR A O 1
ATOM 1585 N N . PRO A 1 205 ? -25.136 -16.070 28.546 1.00 84.88 205 PRO A N 1
ATOM 1586 C CA . PRO A 1 205 ? -25.539 -17.401 28.129 1.00 84.88 205 PRO A CA 1
ATOM 1587 C C . PRO A 1 205 ? -24.294 -18.235 27.785 1.00 84.88 205 PRO A C 1
ATOM 1589 O O . PRO A 1 205 ? -23.246 -17.680 27.441 1.00 84.88 205 PRO A O 1
ATOM 1592 N N . GLU A 1 206 ? -24.385 -19.551 27.957 1.00 87.50 206 GLU A N 1
ATOM 1593 C CA . GLU A 1 206 ? -23.218 -20.431 28.055 1.00 87.50 206 GLU A CA 1
ATOM 1594 C C . GLU A 1 206 ? -22.278 -20.317 26.845 1.00 87.50 206 GLU A C 1
ATOM 1596 O O . GLU A 1 206 ? -21.076 -20.103 27.022 1.00 87.50 206 GLU A O 1
ATOM 1601 N N . HIS A 1 207 ? -22.802 -20.398 25.619 1.00 88.12 207 HIS A N 1
ATOM 1602 C CA . HIS A 1 207 ? -21.969 -20.331 24.419 1.00 88.12 207 HIS A CA 1
ATOM 1603 C C . HIS A 1 207 ? -21.408 -18.932 24.179 1.00 88.12 207 HIS A C 1
ATOM 1605 O O . HIS A 1 207 ? -20.253 -18.797 23.771 1.00 88.12 207 HIS A O 1
ATOM 1611 N N . LEU A 1 208 ? -22.176 -17.880 24.462 1.00 88.31 208 LEU A N 1
ATOM 1612 C CA . LEU A 1 208 ? -21.674 -16.512 24.382 1.00 88.31 208 LEU A CA 1
ATOM 1613 C C . LEU A 1 208 ? -20.516 -16.291 25.365 1.00 88.31 208 LEU A C 1
ATOM 1615 O O . LEU A 1 208 ? -19.477 -15.761 24.975 1.00 88.31 208 LEU A O 1
ATOM 1619 N N . SER A 1 209 ? -20.665 -16.758 26.607 1.00 91.12 209 SER A N 1
ATOM 1620 C CA . SER A 1 209 ? -19.616 -16.717 27.630 1.00 91.12 209 SER A CA 1
ATOM 1621 C C . SER A 1 209 ? -18.357 -17.458 27.170 1.00 91.12 209 SER A C 1
ATOM 1623 O O . SER A 1 209 ? -17.257 -16.914 27.248 1.00 91.12 209 SER A O 1
ATOM 1625 N N . GLN A 1 210 ? -18.511 -18.651 26.581 1.00 91.38 210 GLN A N 1
ATOM 1626 C CA . GLN A 1 210 ? -17.398 -19.431 26.027 1.00 91.38 210 GLN A CA 1
ATOM 1627 C C . GLN A 1 210 ? -16.639 -18.677 24.926 1.00 91.38 210 GLN A C 1
ATOM 1629 O O . GLN A 1 210 ? -15.409 -18.665 24.942 1.00 91.38 210 GLN A O 1
ATOM 1634 N N . VAL A 1 211 ? -17.339 -18.022 23.991 1.00 92.44 211 VAL A N 1
ATOM 1635 C CA . VAL A 1 211 ? -16.698 -17.254 22.907 1.00 92.44 211 VAL A CA 1
ATOM 1636 C C . VAL A 1 211 ? -15.981 -16.012 23.450 1.00 92.44 211 VAL A C 1
ATOM 1638 O O . VAL A 1 211 ? -14.873 -15.707 23.006 1.00 92.44 211 VAL A O 1
ATOM 1641 N N . ILE A 1 212 ? -16.563 -15.319 24.436 1.00 93.25 212 ILE A N 1
ATOM 1642 C CA . ILE A 1 212 ? -15.918 -14.179 25.112 1.00 93.25 212 ILE A CA 1
ATOM 1643 C C . ILE A 1 212 ? -14.654 -14.642 25.844 1.00 93.25 212 ILE A C 1
ATOM 1645 O O . ILE A 1 212 ? -13.582 -14.067 25.653 1.00 93.25 212 ILE A O 1
ATOM 1649 N N . SER A 1 213 ? -14.757 -15.706 26.646 1.00 92.56 213 SER A N 1
ATOM 1650 C CA . SER A 1 213 ? -13.605 -16.312 27.313 1.00 92.56 213 SER A CA 1
ATOM 1651 C C . SER A 1 213 ? -12.538 -16.715 26.310 1.00 92.56 213 SER A C 1
ATOM 1653 O O . SER A 1 213 ? -11.362 -16.478 26.564 1.00 92.56 213 SER A O 1
ATOM 1655 N N . GLN A 1 214 ? -12.917 -17.302 25.176 1.00 91.50 214 GLN A N 1
ATOM 1656 C CA . GLN A 1 214 ? -11.964 -17.672 24.139 1.00 91.50 214 GLN A CA 1
ATOM 1657 C C . GLN A 1 214 ? -11.231 -16.440 23.596 1.00 91.50 214 GLN A C 1
ATOM 1659 O O . GLN A 1 214 ? -10.008 -16.465 23.494 1.00 91.50 214 GLN A O 1
ATOM 1664 N N . ALA A 1 215 ? -11.942 -15.344 23.316 1.00 92.88 215 ALA A N 1
ATOM 1665 C CA . ALA A 1 215 ? -11.322 -14.109 22.843 1.00 92.88 215 ALA A CA 1
ATOM 1666 C C . ALA A 1 215 ? -10.276 -13.563 23.835 1.00 92.88 215 ALA A C 1
ATOM 1668 O O . ALA A 1 215 ? -9.193 -13.160 23.423 1.00 92.88 215 ALA A O 1
ATOM 1669 N N . PHE A 1 216 ? -10.552 -13.591 25.140 1.00 93.19 216 PHE A N 1
ATOM 1670 C CA . PHE A 1 216 ? -9.593 -13.105 26.140 1.00 93.19 216 PHE A CA 1
ATOM 1671 C C . PHE A 1 216 ? -8.478 -14.099 26.488 1.00 93.19 216 PHE A C 1
ATOM 1673 O O . PHE A 1 216 ? -7.434 -13.675 26.973 1.00 93.19 216 PHE A O 1
ATOM 1680 N N . ASN A 1 217 ? -8.674 -15.399 26.251 1.00 90.62 217 ASN A N 1
ATOM 1681 C CA . ASN A 1 217 ? -7.668 -16.431 26.519 1.00 90.62 217 ASN A CA 1
ATOM 1682 C C . ASN A 1 217 ? -6.699 -16.657 25.352 1.00 90.62 217 ASN A C 1
ATOM 1684 O O . ASN A 1 217 ? -5.531 -16.971 25.592 1.00 90.62 217 ASN A O 1
ATOM 1688 N N . ASP A 1 218 ? -7.180 -16.543 24.111 1.00 89.44 218 ASP A N 1
ATOM 1689 C CA . ASP A 1 218 ? -6.413 -16.875 22.905 1.00 89.44 218 ASP A CA 1
ATOM 1690 C C . ASP A 1 218 ? -5.612 -15.675 22.363 1.00 89.44 218 ASP A C 1
ATOM 1692 O O . ASP A 1 218 ? -4.656 -15.873 21.612 1.00 89.44 218 ASP A O 1
ATOM 1696 N N . PHE A 1 219 ? -5.972 -14.443 22.748 1.00 92.38 219 PHE A N 1
ATOM 1697 C CA . PHE A 1 219 ? -5.375 -13.208 22.234 1.00 92.38 219 PHE A CA 1
ATOM 1698 C C . PHE A 1 219 ? -4.862 -12.287 23.353 1.00 92.38 219 PHE A C 1
ATOM 1700 O O . PHE A 1 219 ? -5.361 -12.292 24.477 1.00 92.38 219 PHE A O 1
ATOM 1707 N N . GLY A 1 220 ? -3.886 -11.433 23.032 1.00 94.25 220 GLY A N 1
ATOM 1708 C CA . GLY A 1 220 ? -3.623 -10.214 23.800 1.00 94.25 220 GLY A CA 1
ATOM 1709 C C . GLY A 1 220 ? -4.794 -9.241 23.674 1.00 94.25 220 GLY A C 1
ATOM 1710 O O . GLY A 1 220 ? -5.526 -9.271 22.687 1.00 94.25 220 GLY A O 1
ATOM 1711 N N . VAL A 1 221 ? -4.992 -8.364 24.654 1.00 95.88 221 VAL A N 1
ATOM 1712 C CA . VAL A 1 221 ? -6.202 -7.527 24.713 1.00 95.88 221 VAL A CA 1
ATOM 1713 C C . VAL A 1 221 ? -5.832 -6.050 24.678 1.00 95.88 221 VAL A C 1
ATOM 1715 O O . VAL A 1 221 ? -5.052 -5.579 25.504 1.00 95.88 221 VAL A O 1
ATOM 1718 N N . ILE A 1 222 ? -6.412 -5.317 23.727 1.00 96.94 222 ILE A N 1
ATOM 1719 C CA . ILE A 1 222 ? -6.309 -3.857 23.611 1.00 96.94 222 ILE A CA 1
ATOM 1720 C C . ILE A 1 222 ? -7.659 -3.261 24.004 1.00 96.94 222 ILE A C 1
ATOM 1722 O O . ILE A 1 222 ? -8.634 -3.424 23.277 1.00 96.94 222 ILE A O 1
ATOM 1726 N N . ILE A 1 223 ? -7.734 -2.581 25.143 1.00 96.50 223 ILE A N 1
ATOM 1727 C CA . ILE A 1 223 ? -8.977 -2.041 25.696 1.00 96.50 223 ILE A CA 1
ATOM 1728 C C . ILE A 1 223 ? -9.028 -0.529 25.492 1.00 96.50 223 ILE A C 1
ATOM 1730 O O . ILE A 1 223 ? -8.123 0.198 25.911 1.00 96.50 223 ILE A O 1
ATOM 1734 N N . CYS A 1 224 ? -10.115 -0.058 24.881 1.00 95.88 224 CYS A N 1
ATOM 1735 C CA . CYS A 1 224 ? -10.386 1.360 24.697 1.00 95.88 224 CYS A CA 1
ATOM 1736 C C . CYS A 1 224 ? -11.831 1.704 25.084 1.00 95.88 224 CYS A C 1
ATOM 1738 O O . CYS A 1 224 ? -12.790 1.118 24.584 1.00 95.88 224 CYS A O 1
ATOM 1740 N N . GLY A 1 225 ? -12.007 2.688 25.965 1.00 90.69 225 GLY A N 1
ATOM 1741 C CA . GLY A 1 225 ? -13.311 3.263 26.294 1.00 90.69 225 GLY A CA 1
ATOM 1742 C C . GLY A 1 225 ? -14.211 2.408 27.193 1.00 90.69 225 GLY A C 1
ATOM 1743 O O . GLY A 1 225 ? -15.399 2.722 27.299 1.00 90.69 225 GLY A O 1
ATOM 1744 N N . TRP A 1 226 ? -13.686 1.364 27.843 1.00 93.06 226 TRP A N 1
ATOM 1745 C CA . TRP A 1 226 ? -14.417 0.508 28.790 1.00 93.06 226 TRP A CA 1
ATOM 1746 C C . TRP A 1 226 ? -13.816 0.612 30.195 1.00 93.06 226 TRP A C 1
ATOM 1748 O O . TRP A 1 226 ? -12.624 0.381 30.368 1.00 93.06 226 TRP A O 1
ATOM 1758 N N . SER A 1 227 ? -14.625 0.967 31.202 1.00 88.00 227 SER A N 1
ATOM 1759 C CA . SER A 1 227 ? -14.129 1.232 32.566 1.00 88.00 227 SER A CA 1
ATOM 1760 C C . SER A 1 227 ? -14.107 0.019 33.497 1.00 88.00 227 SER A C 1
ATOM 1762 O O . SER A 1 227 ? -13.580 0.100 34.601 1.00 88.00 227 SER A O 1
ATOM 1764 N N . ALA A 1 228 ? -14.705 -1.098 33.073 1.00 88.75 228 ALA A N 1
ATOM 1765 C CA . ALA A 1 228 ? -14.926 -2.301 33.877 1.00 88.75 228 ALA A CA 1
ATOM 1766 C C . ALA A 1 228 ? -15.787 -2.125 35.145 1.00 88.75 228 ALA A C 1
ATOM 1768 O O . ALA A 1 228 ? -15.998 -3.101 35.858 1.00 88.75 228 ALA A O 1
ATOM 1769 N N . ASP A 1 229 ? -16.342 -0.943 35.433 1.00 82.19 229 ASP A N 1
ATOM 1770 C CA . ASP A 1 229 ? -17.055 -0.700 36.700 1.00 82.19 229 ASP A CA 1
ATOM 1771 C C . ASP A 1 229 ? -18.393 -1.447 36.799 1.00 82.19 229 ASP A C 1
ATOM 1773 O O . ASP A 1 229 ? -18.758 -1.942 37.870 1.00 82.19 229 ASP A O 1
ATOM 1777 N N . TRP A 1 230 ? -19.109 -1.566 35.678 1.00 77.88 230 TRP A N 1
ATOM 1778 C CA . TRP A 1 230 ? -20.518 -1.979 35.657 1.00 77.88 230 TRP A CA 1
ATOM 1779 C C . TRP A 1 230 ? -20.744 -3.411 35.177 1.00 77.88 230 TRP A C 1
ATOM 1781 O O . TRP A 1 230 ? -21.546 -4.135 35.761 1.00 77.88 230 TRP A O 1
ATOM 1791 N N . ASP A 1 231 ? -20.027 -3.828 34.135 1.00 80.19 231 ASP A N 1
ATOM 1792 C CA . ASP A 1 231 ? -20.152 -5.157 33.537 1.00 80.19 231 ASP A CA 1
ATOM 1793 C C . ASP A 1 231 ? -19.299 -6.162 34.324 1.00 80.19 231 ASP A C 1
ATOM 1795 O O . ASP A 1 231 ? -18.117 -6.381 34.047 1.00 80.19 231 ASP A O 1
ATOM 1799 N N . ILE A 1 232 ? -19.877 -6.669 35.417 1.00 84.75 232 ILE A N 1
ATOM 1800 C CA . ILE A 1 232 ? -19.180 -7.534 36.378 1.00 84.75 232 ILE A CA 1
ATOM 1801 C C . ILE A 1 232 ? -18.803 -8.868 35.731 1.00 84.75 232 ILE A C 1
ATOM 1803 O O . ILE A 1 232 ? -17.698 -9.356 35.956 1.00 84.75 232 ILE A O 1
ATOM 1807 N N . GLU A 1 233 ? -19.688 -9.445 34.920 1.00 84.81 233 GLU A N 1
ATOM 1808 C CA . GLU A 1 233 ? -19.430 -10.736 34.285 1.00 84.81 233 GLU A CA 1
ATOM 1809 C C . GLU A 1 233 ? -18.355 -10.620 33.204 1.00 84.81 233 GLU A C 1
ATOM 1811 O O . GLU A 1 233 ? -17.418 -11.415 33.202 1.00 84.81 233 GLU A O 1
ATOM 1816 N N . LEU A 1 234 ? -18.382 -9.581 32.360 1.00 90.25 234 LEU A N 1
ATOM 1817 C CA . LEU A 1 234 ? -17.329 -9.387 31.358 1.00 90.25 234 LEU A CA 1
ATOM 1818 C C . LEU A 1 234 ? -15.969 -9.152 32.017 1.00 90.25 234 LEU A C 1
ATOM 1820 O O . LEU A 1 234 ? -14.955 -9.674 31.558 1.00 90.25 234 LEU A O 1
ATOM 1824 N N . ARG A 1 235 ? -15.958 -8.408 33.129 1.00 92.25 235 ARG A N 1
ATOM 1825 C CA . ARG A 1 235 ? -14.773 -8.226 33.971 1.00 92.25 235 ARG A CA 1
ATOM 1826 C C . ARG A 1 235 ? -14.242 -9.545 34.510 1.00 92.25 235 ARG A C 1
ATOM 1828 O O . ARG A 1 235 ? -13.047 -9.770 34.380 1.00 92.25 235 ARG A O 1
ATOM 1835 N N . LYS A 1 236 ? -15.086 -10.421 35.061 1.00 90.94 236 LYS A N 1
ATOM 1836 C CA . LYS A 1 236 ? -14.649 -11.745 35.536 1.00 90.94 236 LYS A CA 1
ATOM 1837 C C . LYS A 1 236 ? -14.069 -12.588 34.401 1.00 90.94 236 LYS A C 1
ATOM 1839 O O . LYS A 1 236 ? -13.040 -13.235 34.585 1.00 90.94 236 LYS A O 1
ATOM 1844 N N . LEU A 1 237 ? -14.703 -12.571 33.226 1.00 92.69 237 LEU A N 1
ATOM 1845 C CA . LEU A 1 237 ? -14.209 -13.296 32.053 1.00 92.69 237 LEU A CA 1
ATOM 1846 C C . LEU A 1 237 ? -12.847 -12.753 31.610 1.00 92.69 237 LEU A C 1
ATOM 1848 O O . LEU A 1 237 ? -11.937 -13.543 31.359 1.00 92.69 237 LEU A O 1
ATOM 1852 N N . LEU A 1 238 ? -12.674 -11.427 31.591 1.00 92.94 238 LEU A N 1
ATOM 1853 C CA . LEU A 1 238 ? -11.381 -10.803 31.329 1.00 92.94 238 LEU A CA 1
ATOM 1854 C C . LEU A 1 238 ? -10.356 -11.196 32.395 1.00 92.94 238 LEU A C 1
ATOM 1856 O O . LEU A 1 238 ? -9.303 -11.692 32.032 1.00 92.94 238 LEU A O 1
ATOM 1860 N N . GLU A 1 239 ? -10.658 -11.048 33.686 1.00 91.12 239 GLU A N 1
ATOM 1861 C CA . GLU A 1 239 ? -9.774 -11.423 34.803 1.00 91.12 239 GLU A CA 1
ATOM 1862 C C . GLU A 1 239 ? -9.313 -12.881 34.716 1.00 91.12 239 GLU A C 1
ATOM 1864 O O . GLU A 1 239 ? -8.156 -13.178 35.004 1.00 91.12 239 GLU A O 1
ATOM 1869 N N . SER A 1 240 ? -10.198 -13.783 34.281 1.00 86.88 240 SER A N 1
ATOM 1870 C CA . SER A 1 240 ? -9.891 -15.208 34.145 1.00 86.88 240 SER A CA 1
ATOM 1871 C C . SER A 1 240 ? -8.952 -15.544 32.982 1.00 86.88 240 SER A C 1
ATOM 1873 O O . SER A 1 240 ? -8.260 -16.558 33.053 1.00 86.88 240 SER A O 1
ATOM 1875 N N . GLY A 1 241 ? -8.936 -14.723 31.923 1.00 79.94 241 GLY A N 1
ATOM 1876 C CA . GLY A 1 241 ? -8.153 -14.981 30.708 1.00 79.94 241 GLY A CA 1
ATOM 1877 C C . GLY A 1 241 ? -6.988 -14.022 30.468 1.00 79.94 241 GLY A C 1
ATOM 1878 O O . GLY A 1 241 ? -6.033 -14.361 29.768 1.00 79.94 241 GLY A O 1
ATOM 1879 N N . CYS A 1 242 ? -7.022 -12.834 31.070 1.00 73.25 242 CYS A N 1
ATOM 1880 C CA . CYS A 1 242 ? -6.007 -11.808 30.884 1.00 73.25 242 CYS A CA 1
ATOM 1881 C C . CYS A 1 242 ? -4.697 -12.179 31.598 1.00 73.25 242 CYS A C 1
ATOM 1883 O O . CYS A 1 242 ? -4.693 -12.758 32.682 1.00 73.25 242 CYS A O 1
ATOM 1885 N N . GLY A 1 243 ? -3.562 -11.842 30.978 1.00 66.38 243 GLY A N 1
ATOM 1886 C CA . GLY A 1 243 ? -2.225 -12.052 31.551 1.00 66.38 243 GLY A CA 1
ATOM 1887 C C . GLY A 1 243 ? -1.392 -13.142 30.873 1.00 66.38 243 GLY A C 1
ATOM 1888 O O . GLY A 1 243 ? -0.182 -13.192 31.084 1.00 66.38 243 GLY A O 1
ATOM 1889 N N . ARG A 1 244 ? -1.990 -13.978 30.012 1.00 73.19 244 ARG A N 1
ATOM 1890 C CA . ARG A 1 244 ? -1.224 -14.911 29.163 1.00 73.19 244 ARG A CA 1
ATOM 1891 C C . ARG A 1 244 ? -0.540 -14.205 27.990 1.00 73.19 244 ARG A C 1
ATOM 1893 O O . ARG A 1 244 ? 0.589 -14.537 27.638 1.00 73.19 244 ARG A O 1
ATOM 1900 N N . TYR A 1 245 ? -1.234 -13.232 27.412 1.00 79.69 245 TYR A N 1
ATOM 1901 C CA . TYR A 1 245 ? -0.779 -12.373 26.324 1.00 79.69 245 TYR A CA 1
ATOM 1902 C C . TYR A 1 245 ? -0.884 -10.905 26.768 1.00 79.69 245 TYR A C 1
ATOM 1904 O O . TYR A 1 245 ? -1.557 -10.601 27.755 1.00 79.69 245 TYR A O 1
ATOM 1912 N N . GLY A 1 246 ? -0.186 -9.991 26.086 1.00 89.12 246 GLY A N 1
ATOM 1913 C CA . GLY A 1 246 ? -0.078 -8.595 26.527 1.00 89.12 246 GLY A CA 1
ATOM 1914 C C . GLY A 1 246 ? -1.437 -7.898 26.678 1.00 89.12 246 GLY A C 1
ATOM 1915 O O . GLY A 1 246 ? -2.276 -7.978 25.783 1.00 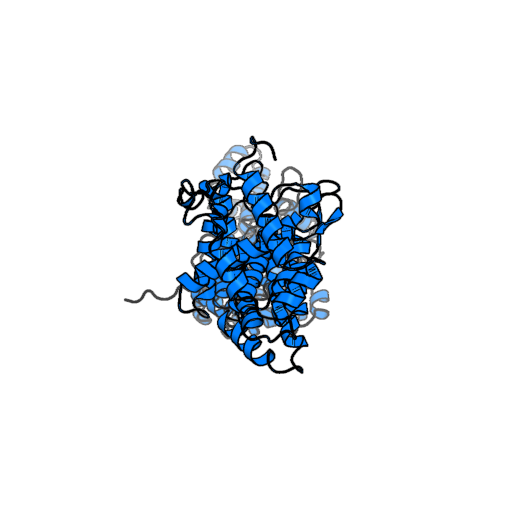89.12 246 GLY A O 1
ATOM 1916 N N . LEU A 1 247 ? -1.631 -7.193 27.797 1.00 95.44 247 LEU A N 1
ATOM 1917 C CA . LEU A 1 247 ? -2.798 -6.347 28.062 1.00 95.44 247 LEU A CA 1
ATOM 1918 C C . LEU A 1 247 ? -2.418 -4.872 27.892 1.00 95.44 247 LEU A C 1
ATOM 1920 O O . LEU A 1 247 ? -1.438 -4.414 28.483 1.00 95.44 247 LEU A O 1
ATOM 1924 N N . TYR A 1 248 ? -3.213 -4.131 27.124 1.00 96.50 248 TYR A N 1
ATOM 1925 C CA . TYR A 1 248 ? -3.069 -2.694 26.906 1.00 96.50 248 TYR A CA 1
ATOM 1926 C C . TYR A 1 248 ? -4.401 -1.995 27.164 1.00 96.50 248 TYR A C 1
ATOM 1928 O O . TYR A 1 248 ? -5.428 -2.454 26.677 1.00 96.50 248 TYR A O 1
ATOM 1936 N N . TRP A 1 249 ? -4.395 -0.889 27.907 1.00 96.62 249 TRP A N 1
ATOM 1937 C CA . TRP A 1 249 ? -5.616 -0.161 28.275 1.00 96.62 249 TRP A CA 1
ATOM 1938 C C . TRP A 1 249 ? -5.420 1.350 28.122 1.00 96.62 249 TRP A C 1
ATOM 1940 O O . TRP A 1 249 ? -4.382 1.876 28.530 1.00 96.62 249 TRP A O 1
ATOM 1950 N N . ASP A 1 250 ? -6.392 2.060 27.547 1.00 95.88 250 ASP A N 1
ATOM 1951 C CA . ASP A 1 250 ? -6.347 3.525 27.464 1.00 95.88 250 ASP A CA 1
ATOM 1952 C C . ASP A 1 250 ? -6.410 4.200 28.847 1.00 95.88 250 ASP A C 1
ATOM 1954 O O . ASP A 1 250 ? -7.173 3.797 29.730 1.00 95.88 250 ASP A O 1
ATOM 1958 N N . SER A 1 251 ? -5.642 5.278 29.019 1.00 93.31 251 SER A N 1
ATOM 1959 C CA . SER A 1 251 ? -5.481 5.965 30.306 1.00 93.31 251 SER A CA 1
ATOM 1960 C C . SER A 1 251 ? -6.738 6.658 30.843 1.00 93.31 251 SER A C 1
ATOM 1962 O O . SER A 1 251 ? -6.770 7.050 32.016 1.00 93.31 251 SER A O 1
ATOM 1964 N N . ARG A 1 252 ? -7.787 6.844 30.030 1.00 90.69 252 ARG A N 1
ATOM 1965 C CA . ARG A 1 252 ? -9.029 7.492 30.476 1.00 90.69 252 ARG A CA 1
ATOM 1966 C C . ARG A 1 252 ? -9.979 6.495 31.096 1.00 90.69 252 ARG A C 1
ATOM 1968 O O . ARG A 1 252 ? -10.542 6.793 32.149 1.00 90.69 252 ARG A O 1
ATOM 1975 N N . SER A 1 253 ? -10.162 5.346 30.449 1.00 90.75 253 SER A N 1
ATOM 1976 C CA . SER A 1 253 ? -11.075 4.318 30.940 1.00 90.75 253 SER A CA 1
ATOM 1977 C C . SER A 1 253 ? -10.448 3.452 32.037 1.00 90.75 253 SER A C 1
ATOM 1979 O O . SER A 1 253 ? -11.169 2.917 32.872 1.00 90.75 253 SER A O 1
ATOM 1981 N N . SER A 1 254 ? -9.118 3.428 32.156 1.00 91.75 254 SER A N 1
ATOM 1982 C CA . SER A 1 254 ? -8.403 2.648 33.172 1.00 91.75 254 SER A CA 1
ATOM 1983 C C . SER A 1 254 ? -8.281 3.307 34.561 1.00 91.75 254 SER A C 1
ATOM 1985 O O . SER A 1 254 ? -7.431 2.915 35.363 1.00 91.75 254 SER A O 1
ATOM 1987 N N . LYS A 1 255 ? -9.049 4.365 34.856 1.00 90.19 255 LYS A N 1
ATOM 1988 C CA . LYS A 1 255 ? -8.894 5.152 36.100 1.00 90.19 255 LYS A CA 1
ATOM 1989 C C . LYS A 1 255 ? -9.551 4.516 37.327 1.00 90.19 255 LYS A C 1
ATOM 1991 O O . LYS A 1 255 ? -9.111 4.802 38.446 1.00 90.19 255 LYS A O 1
ATOM 1996 N N . GLY A 1 256 ? -10.586 3.704 37.121 1.00 88.38 256 GLY A N 1
ATOM 1997 C CA . GLY A 1 256 ? -11.328 3.034 38.188 1.00 88.38 256 GLY A CA 1
ATOM 1998 C C . GLY A 1 256 ? -10.494 1.971 38.904 1.00 88.38 256 GLY A C 1
ATOM 1999 O O . GLY A 1 256 ? -9.578 1.385 38.323 1.00 88.38 256 GLY A O 1
ATOM 2000 N N . ASP A 1 257 ? -10.820 1.710 40.170 1.00 90.81 257 ASP A N 1
ATOM 2001 C CA . ASP A 1 257 ? -10.155 0.676 40.971 1.00 90.81 257 ASP A CA 1
ATOM 2002 C C . ASP A 1 257 ? -10.243 -0.728 40.342 1.00 90.81 257 ASP A C 1
ATOM 2004 O O . ASP A 1 257 ? -9.223 -1.422 40.345 1.00 90.81 257 ASP A O 1
ATOM 2008 N N . PRO A 1 258 ? -11.373 -1.148 39.726 1.00 90.69 258 PRO A N 1
ATOM 2009 C CA . PRO A 1 258 ? -11.439 -2.436 39.038 1.00 90.69 258 PRO A CA 1
ATOM 2010 C C . PRO A 1 258 ? -10.427 -2.556 37.894 1.00 90.69 258 PRO A C 1
ATOM 2012 O O . PRO A 1 258 ? -9.678 -3.528 37.827 1.00 90.69 258 PRO A O 1
ATOM 2015 N N . ALA A 1 259 ? -10.352 -1.546 37.021 1.00 93.12 259 ALA A N 1
ATOM 2016 C CA . ALA A 1 259 ? -9.420 -1.549 35.897 1.00 93.12 259 ALA A CA 1
ATOM 2017 C C . ALA A 1 259 ? -7.958 -1.548 36.373 1.00 93.12 259 ALA A C 1
ATOM 2019 O O . ALA A 1 259 ? -7.141 -2.318 35.869 1.00 93.12 259 ALA A O 1
ATOM 2020 N N . LYS A 1 260 ? -7.627 -0.742 37.394 1.00 93.56 260 LYS A N 1
ATOM 2021 C CA . LYS A 1 260 ? -6.285 -0.724 38.000 1.00 93.56 260 LYS A CA 1
ATOM 2022 C C . LYS A 1 260 ? -5.890 -2.081 38.577 1.00 93.56 260 LYS A C 1
ATOM 2024 O O . LYS A 1 260 ? -4.753 -2.501 38.377 1.00 93.56 260 LYS A O 1
ATOM 2029 N N . ALA A 1 261 ? -6.811 -2.762 39.261 1.00 93.12 261 ALA A N 1
ATOM 2030 C CA . ALA A 1 261 ? -6.560 -4.087 39.818 1.00 93.12 261 ALA A CA 1
ATOM 2031 C C . ALA A 1 261 ? -6.246 -5.112 38.716 1.00 93.12 261 ALA A C 1
ATOM 2033 O O . ALA A 1 261 ? -5.270 -5.852 38.834 1.00 93.12 261 ALA A O 1
ATOM 2034 N N . ILE A 1 262 ? -7.007 -5.108 37.615 1.00 94.12 262 ILE A N 1
ATOM 2035 C CA . ILE A 1 262 ? -6.747 -5.983 36.461 1.00 94.12 262 ILE A CA 1
ATOM 2036 C C . ILE A 1 262 ? -5.384 -5.678 35.840 1.00 94.12 262 ILE A C 1
ATOM 2038 O O . ILE A 1 262 ? -4.585 -6.588 35.630 1.00 94.12 262 ILE A O 1
ATOM 2042 N N . ILE A 1 263 ? -5.094 -4.400 35.576 1.00 94.06 263 ILE A N 1
ATOM 2043 C CA . ILE A 1 263 ? -3.820 -3.969 34.987 1.00 94.06 263 ILE A CA 1
ATOM 2044 C C . ILE A 1 263 ? -2.648 -4.413 35.863 1.00 94.06 263 ILE A C 1
ATOM 2046 O O . ILE A 1 263 ? -1.666 -4.939 35.347 1.00 94.06 263 ILE A O 1
ATOM 2050 N N . GLN A 1 264 ? -2.758 -4.260 37.182 1.00 92.44 264 GLN A N 1
ATOM 2051 C CA . GLN A 1 264 ? -1.719 -4.692 38.109 1.00 92.44 264 GLN A CA 1
ATOM 2052 C C . GLN A 1 264 ? -1.549 -6.219 38.115 1.00 92.44 264 GLN A C 1
ATOM 2054 O O . GLN A 1 264 ? -0.423 -6.703 38.035 1.00 92.44 264 GLN A O 1
ATOM 2059 N N . ASN A 1 265 ? -2.645 -6.978 38.179 1.00 90.75 265 ASN A N 1
ATOM 2060 C CA . ASN A 1 265 ? -2.601 -8.441 38.247 1.00 90.75 265 ASN A CA 1
ATOM 2061 C C . ASN A 1 265 ? -2.090 -9.080 36.947 1.00 90.75 265 ASN A C 1
ATOM 2063 O O . ASN A 1 265 ? -1.370 -10.075 36.992 1.00 90.75 265 ASN A O 1
ATOM 2067 N N . ALA A 1 266 ? -2.432 -8.498 35.798 1.00 89.50 266 ALA A N 1
ATOM 2068 C CA . ALA A 1 266 ? -2.054 -9.001 34.480 1.00 89.50 266 ALA A CA 1
ATOM 2069 C C . ALA A 1 266 ? -0.727 -8.422 33.950 1.00 89.50 266 ALA A C 1
ATOM 2071 O O . ALA A 1 266 ? -0.373 -8.691 32.803 1.00 89.50 266 ALA A O 1
ATOM 2072 N N . ASN A 1 267 ? -0.004 -7.611 34.741 1.00 90.69 267 ASN A N 1
ATOM 2073 C CA . ASN A 1 267 ? 1.143 -6.812 34.277 1.00 90.69 267 ASN A CA 1
ATOM 2074 C C . ASN A 1 267 ? 0.826 -6.027 32.983 1.00 90.69 267 ASN A C 1
ATOM 2076 O O . ASN A 1 267 ? 1.616 -5.987 32.038 1.00 90.69 267 ASN A O 1
ATOM 2080 N N . GLY A 1 268 ? -0.374 -5.446 32.930 1.00 91.81 268 GLY A N 1
ATOM 2081 C CA . GLY A 1 268 ? -0.870 -4.678 31.799 1.00 91.81 268 GLY A CA 1
ATOM 2082 C C . GLY A 1 268 ? -0.172 -3.331 31.645 1.00 91.81 268 GLY A C 1
ATOM 2083 O O . GLY A 1 268 ? 0.387 -2.769 32.586 1.00 91.81 268 GLY A O 1
ATOM 2084 N N . ASN A 1 269 ? -0.245 -2.785 30.436 1.00 94.94 269 ASN A N 1
ATOM 2085 C CA . ASN A 1 269 ? 0.347 -1.507 30.081 1.00 94.94 269 ASN A CA 1
ATOM 2086 C C . ASN A 1 269 ? -0.742 -0.455 29.858 1.00 94.94 269 ASN A C 1
ATOM 2088 O O . ASN A 1 269 ? -1.774 -0.730 29.247 1.00 94.94 269 ASN A O 1
ATOM 2092 N N . VAL A 1 270 ? -0.489 0.774 30.306 1.00 96.06 270 VAL A N 1
ATOM 2093 C CA . VAL A 1 270 ? -1.409 1.900 30.094 1.00 96.06 270 VAL A CA 1
ATOM 2094 C C . VAL A 1 270 ? -0.925 2.742 28.921 1.00 96.06 270 VAL A C 1
ATOM 2096 O O . VAL A 1 270 ? 0.196 3.252 28.941 1.00 96.06 270 VAL A O 1
ATOM 2099 N N . ILE A 1 271 ? -1.777 2.913 27.913 1.00 95.81 271 ILE A N 1
ATOM 2100 C CA . ILE A 1 271 ? -1.514 3.781 26.762 1.00 95.81 271 ILE A CA 1
ATOM 2101 C C . ILE A 1 271 ? -2.043 5.176 27.087 1.00 95.81 271 ILE A C 1
ATOM 2103 O O . ILE A 1 271 ? -3.235 5.365 27.333 1.00 95.81 271 ILE A O 1
ATOM 2107 N N . GLN A 1 272 ? -1.140 6.157 27.114 1.00 94.38 272 GLN A N 1
ATOM 2108 C CA . GLN A 1 272 ? -1.509 7.553 27.328 1.00 94.38 272 GLN A CA 1
ATOM 2109 C C . GLN A 1 272 ? -2.140 8.107 26.056 1.00 94.38 272 GLN A C 1
ATOM 2111 O O . GLN A 1 272 ? -1.503 8.091 25.009 1.00 94.38 272 GLN A O 1
ATOM 2116 N N . THR A 1 273 ? -3.388 8.564 26.141 1.00 91.06 273 THR A N 1
ATOM 2117 C CA . THR A 1 273 ? -4.124 9.085 24.986 1.00 91.06 273 THR A CA 1
ATOM 2118 C C . THR A 1 273 ? -5.263 10.017 25.410 1.00 91.06 273 THR A C 1
ATOM 2120 O O . THR A 1 273 ? -5.795 9.901 26.520 1.00 91.06 273 THR A O 1
ATOM 2123 N N . GLU A 1 274 ? -5.637 10.946 24.531 1.00 88.69 274 GLU A N 1
ATOM 2124 C CA . GLU A 1 274 ? -6.734 11.900 24.746 1.00 88.69 274 GLU A CA 1
ATOM 2125 C C . GLU A 1 274 ? -8.105 11.303 24.422 1.00 88.69 274 GLU A C 1
ATOM 2127 O O . GLU A 1 274 ? -9.101 11.600 25.094 1.00 88.69 274 GLU A O 1
ATOM 2132 N N . ASP A 1 275 ? -8.169 10.436 23.411 1.00 87.88 275 ASP A N 1
ATOM 2133 C CA . ASP A 1 275 ? -9.362 9.698 23.032 1.00 87.88 275 ASP A CA 1
ATOM 2134 C C . ASP A 1 275 ? -9.079 8.481 22.146 1.00 87.88 275 ASP A C 1
ATOM 2136 O O . ASP A 1 275 ? -7.938 8.156 21.830 1.00 87.88 275 ASP A O 1
ATOM 2140 N N . ALA A 1 276 ? -10.145 7.750 21.813 1.00 91.12 276 ALA A N 1
ATOM 2141 C CA . ALA A 1 276 ? -10.051 6.571 20.964 1.00 91.12 276 ALA A CA 1
ATOM 2142 C C . ALA A 1 276 ? -9.556 6.922 19.553 1.00 91.12 276 ALA A C 1
ATOM 2144 O O . ALA A 1 276 ? -8.804 6.145 18.967 1.00 91.12 276 ALA A O 1
ATOM 2145 N N . ASP A 1 277 ? -9.956 8.080 19.019 1.00 92.31 277 ASP A N 1
ATOM 2146 C CA . ASP A 1 277 ? -9.591 8.510 17.670 1.00 92.31 277 ASP A CA 1
ATOM 2147 C C . ASP A 1 277 ? -8.075 8.733 17.586 1.00 92.31 277 ASP A C 1
ATOM 2149 O O . ASP A 1 277 ? -7.431 8.176 16.698 1.00 92.31 277 ASP A O 1
ATOM 2153 N N . HIS A 1 278 ? -7.490 9.434 18.562 1.00 92.75 278 HIS A N 1
ATOM 2154 C CA . HIS A 1 278 ? -6.041 9.621 18.669 1.00 92.75 278 HIS A CA 1
ATOM 2155 C C . HIS A 1 278 ? -5.306 8.297 18.898 1.00 92.75 278 HIS A C 1
ATOM 2157 O O . HIS A 1 278 ? -4.346 8.000 18.191 1.00 92.75 278 HIS A O 1
ATOM 2163 N N . MET A 1 279 ? -5.772 7.467 19.840 1.00 94.81 279 MET A N 1
ATOM 2164 C CA . MET A 1 279 ? -5.137 6.183 20.161 1.00 94.81 279 MET A CA 1
ATOM 2165 C C . MET A 1 279 ? -4.991 5.275 18.935 1.00 94.81 279 MET A C 1
ATOM 2167 O O . MET A 1 279 ? -3.917 4.723 18.693 1.00 94.81 279 MET A O 1
ATOM 2171 N N . PHE A 1 280 ? -6.073 5.090 18.176 1.00 96.56 280 PHE A N 1
ATOM 2172 C CA . PHE A 1 280 ? -6.062 4.190 17.025 1.00 96.56 280 PHE A CA 1
ATOM 2173 C C . PHE A 1 280 ? -5.465 4.837 15.773 1.00 96.56 280 PHE A C 1
ATOM 2175 O O . PHE A 1 280 ? -4.908 4.107 14.957 1.00 96.56 280 PHE A O 1
ATOM 2182 N N . ALA A 1 281 ? -5.509 6.167 15.629 1.00 92.50 281 ALA A N 1
ATOM 2183 C CA . ALA A 1 281 ? -4.759 6.861 14.584 1.00 92.50 281 ALA A CA 1
ATOM 2184 C C . ALA A 1 281 ? -3.244 6.702 14.779 1.00 92.50 281 ALA A C 1
ATOM 2186 O O . ALA A 1 281 ? -2.566 6.268 13.854 1.00 92.50 281 ALA A O 1
ATOM 2187 N N . GLU A 1 282 ? -2.721 6.951 15.985 1.00 93.44 282 GLU A N 1
ATOM 2188 C CA . GLU A 1 282 ? -1.290 6.782 16.281 1.00 93.44 282 GLU A CA 1
ATOM 2189 C C . GLU A 1 282 ? -0.824 5.332 16.111 1.00 93.44 282 GLU A C 1
ATOM 2191 O O . GLU A 1 282 ? 0.275 5.079 15.607 1.00 93.44 282 GLU A O 1
ATOM 2196 N N . LEU A 1 283 ? -1.654 4.369 16.528 1.00 95.62 283 LEU A N 1
ATOM 2197 C CA . LEU A 1 283 ? -1.348 2.951 16.375 1.00 95.62 283 LEU A CA 1
ATOM 2198 C C . LEU A 1 283 ? -1.312 2.535 14.899 1.00 95.62 283 LEU A C 1
ATOM 2200 O O . LEU A 1 283 ? -0.357 1.883 14.483 1.00 95.62 283 LEU A O 1
ATOM 2204 N N . ASP A 1 284 ? -2.314 2.931 14.110 1.00 94.50 284 ASP A N 1
ATOM 2205 C CA . ASP A 1 284 ? -2.371 2.661 12.668 1.00 94.50 284 ASP A CA 1
ATOM 2206 C C . ASP A 1 284 ? -1.210 3.335 11.923 1.00 94.50 284 ASP A C 1
ATOM 2208 O O . ASP A 1 284 ? -0.538 2.691 11.123 1.00 94.50 284 ASP A O 1
ATOM 2212 N N . ASP A 1 285 ? -0.896 4.595 12.232 1.00 90.19 285 ASP A N 1
ATOM 2213 C CA . ASP A 1 285 ? 0.227 5.311 11.619 1.00 90.19 285 ASP A CA 1
ATOM 2214 C C . ASP A 1 285 ? 1.574 4.644 11.959 1.00 90.19 285 ASP A C 1
ATOM 2216 O O . ASP A 1 285 ? 2.446 4.509 11.094 1.00 90.19 285 ASP A O 1
ATOM 2220 N N . SER A 1 286 ? 1.733 4.157 13.196 1.00 91.12 286 SER A N 1
ATOM 2221 C CA . SER A 1 286 ? 2.910 3.383 13.615 1.00 91.12 286 SER A CA 1
ATOM 2222 C C . SER A 1 286 ? 3.006 2.046 12.878 1.00 91.12 286 SER A C 1
ATOM 2224 O O . SER A 1 286 ? 4.089 1.673 12.428 1.00 91.12 286 SER A O 1
ATOM 2226 N N . LEU A 1 287 ? 1.888 1.332 12.714 1.00 89.94 287 LEU A N 1
ATOM 2227 C CA . LEU A 1 287 ? 1.836 0.087 11.945 1.00 89.94 287 LEU A CA 1
ATOM 2228 C C . LEU A 1 287 ? 2.166 0.327 10.474 1.00 89.94 287 LEU A C 1
ATOM 2230 O O . LEU A 1 287 ? 3.014 -0.374 9.939 1.00 89.94 287 LEU A O 1
ATOM 2234 N N . GLN A 1 288 ? 1.607 1.360 9.845 1.00 84.62 288 GLN A N 1
ATOM 2235 C CA . GLN A 1 288 ? 1.948 1.730 8.470 1.00 84.62 288 GLN A CA 1
ATOM 2236 C C . GLN A 1 288 ? 3.430 2.100 8.322 1.00 84.62 288 GLN A C 1
ATOM 2238 O O . GLN A 1 288 ? 4.051 1.793 7.304 1.00 84.62 288 GLN A O 1
ATOM 2243 N N . ALA A 1 289 ? 4.026 2.770 9.313 1.00 81.25 289 ALA A N 1
ATOM 2244 C CA . ALA A 1 289 ? 5.459 3.050 9.309 1.00 81.25 289 ALA A CA 1
ATOM 2245 C C . ALA A 1 289 ? 6.284 1.755 9.391 1.00 81.25 289 ALA A C 1
ATOM 2247 O O . ALA A 1 289 ? 7.249 1.600 8.641 1.00 81.25 289 ALA A O 1
ATOM 2248 N N . LEU A 1 290 ? 5.878 0.810 10.244 1.00 79.12 290 LEU A N 1
ATOM 2249 C CA . LEU A 1 290 ? 6.513 -0.503 10.365 1.00 79.12 290 LEU A CA 1
ATOM 2250 C C . LEU A 1 290 ? 6.328 -1.353 9.100 1.00 79.12 290 LEU A C 1
ATOM 2252 O O . LEU A 1 290 ? 7.302 -1.927 8.624 1.00 79.12 290 LEU A O 1
ATOM 2256 N N . GLU A 1 291 ? 5.149 -1.348 8.478 1.00 72.38 291 GLU A N 1
ATOM 2257 C CA . GLU A 1 291 ? 4.912 -1.973 7.173 1.00 72.38 291 GLU A CA 1
ATOM 2258 C C . GLU A 1 291 ? 5.829 -1.378 6.110 1.00 72.38 291 GLU A C 1
ATOM 2260 O O . GLU A 1 291 ? 6.436 -2.112 5.345 1.00 72.38 291 GLU A O 1
ATOM 2265 N N . ARG A 1 292 ? 6.027 -0.058 6.072 1.00 67.31 292 ARG A N 1
ATOM 2266 C CA . ARG A 1 292 ? 6.991 0.546 5.134 1.00 67.31 292 ARG A CA 1
ATOM 2267 C C . ARG A 1 292 ? 8.428 0.088 5.394 1.00 67.31 292 ARG A C 1
ATOM 2269 O O . ARG A 1 292 ? 9.220 0.064 4.455 1.00 67.31 292 ARG A O 1
ATOM 2276 N N . MET A 1 293 ? 8.766 -0.274 6.634 1.00 59.94 293 MET A N 1
ATOM 2277 C CA . MET A 1 293 ? 10.066 -0.862 6.978 1.00 59.94 293 MET A CA 1
ATOM 2278 C C . MET A 1 293 ? 10.156 -2.359 6.650 1.00 59.94 293 MET A C 1
ATOM 2280 O O . MET A 1 293 ? 11.254 -2.843 6.380 1.00 59.94 293 MET A O 1
ATOM 2284 N N . GLN A 1 294 ? 9.041 -3.094 6.726 1.00 44.66 294 GLN A N 1
ATOM 2285 C CA . GLN A 1 294 ? 9.021 -4.559 6.753 1.00 44.66 294 GLN A CA 1
ATOM 2286 C C . GLN A 1 294 ? 8.316 -5.216 5.579 1.00 44.66 294 GLN A C 1
ATOM 2288 O O . GLN A 1 294 ? 8.499 -6.418 5.418 1.00 44.66 294 GLN A O 1
ATOM 2293 N N . VAL A 1 295 ? 7.591 -4.469 4.735 1.00 42.22 295 VAL A N 1
ATOM 2294 C CA . VAL A 1 295 ? 7.381 -4.845 3.340 1.00 42.22 295 VAL A CA 1
ATOM 2295 C C . VAL A 1 295 ? 8.782 -5.169 2.871 1.00 42.22 295 VAL A C 1
ATOM 2297 O O . VAL A 1 295 ? 9.604 -4.259 2.697 1.00 42.22 295 VAL A O 1
ATOM 2300 N N . PRO A 1 296 ? 9.096 -6.457 2.647 1.00 40.12 296 PRO A N 1
ATOM 2301 C CA . PRO A 1 296 ? 10.087 -6.691 1.665 1.00 40.12 296 PRO A CA 1
ATOM 2302 C C . PRO A 1 296 ? 9.383 -6.115 0.430 1.00 40.12 296 PRO A C 1
ATOM 2304 O O . PRO A 1 296 ? 8.572 -6.773 -0.221 1.00 40.12 296 PRO A O 1
ATOM 2307 N N . GLN A 1 297 ? 9.822 -4.923 0.008 1.00 43.12 297 GLN A N 1
ATOM 2308 C CA . GLN A 1 297 ? 10.242 -4.881 -1.374 1.00 43.12 297 GLN A CA 1
ATOM 2309 C C . GLN A 1 297 ? 10.987 -6.213 -1.519 1.00 43.12 297 GLN A C 1
ATOM 2311 O O . GLN A 1 297 ? 11.750 -6.601 -0.619 1.00 43.12 297 GLN A O 1
ATOM 2316 N N . LEU A 1 298 ? 10.815 -6.966 -2.595 1.00 48.38 298 LEU A N 1
ATOM 2317 C CA . LEU A 1 298 ? 12.040 -7.615 -3.022 1.00 48.38 298 LEU A CA 1
ATOM 2318 C C . LEU A 1 298 ? 13.041 -6.466 -2.988 1.00 48.38 298 LEU A C 1
ATOM 2320 O O . LEU A 1 298 ? 12.851 -5.551 -3.791 1.00 48.38 298 LEU A O 1
ATOM 2324 N N . THR A 1 299 ? 13.925 -6.379 -1.964 1.00 67.31 299 THR A N 1
ATOM 2325 C CA . THR A 1 299 ? 14.837 -5.238 -1.867 1.00 67.31 299 THR A CA 1
ATOM 2326 C C . THR A 1 299 ? 15.373 -5.183 -3.259 1.00 67.31 299 THR A C 1
ATOM 2328 O O . THR A 1 299 ? 15.552 -6.251 -3.851 1.00 67.31 299 THR A O 1
ATOM 2331 N N . THR A 1 300 ? 15.410 -4.016 -3.884 1.00 71.31 300 THR A N 1
ATOM 2332 C CA . THR A 1 300 ? 15.549 -4.061 -5.339 1.00 71.31 300 THR A CA 1
ATOM 2333 C C . THR A 1 300 ? 16.747 -4.953 -5.753 1.00 71.31 300 THR A C 1
ATOM 2335 O O . THR A 1 300 ? 16.676 -5.692 -6.727 1.00 71.31 300 THR A O 1
ATOM 2338 N N . ASP A 1 301 ? 17.736 -5.062 -4.864 1.00 77.62 301 ASP A N 1
ATOM 2339 C CA . ASP A 1 301 ? 18.781 -6.084 -4.779 1.00 77.62 301 ASP A CA 1
ATOM 2340 C C . ASP A 1 301 ? 18.333 -7.574 -4.690 1.00 77.62 301 ASP A C 1
ATOM 2342 O O . ASP A 1 301 ? 18.808 -8.370 -5.492 1.00 77.62 301 ASP A O 1
ATOM 2346 N N . LEU A 1 302 ? 17.445 -8.010 -3.781 1.00 79.25 302 LEU A N 1
ATOM 2347 C CA . LEU A 1 302 ? 16.814 -9.345 -3.789 1.00 79.25 302 LEU A CA 1
ATOM 2348 C C . LEU A 1 302 ? 15.980 -9.604 -5.058 1.00 79.25 302 LEU A C 1
ATOM 2350 O O . LEU A 1 302 ? 15.989 -10.732 -5.556 1.00 79.25 302 LEU A O 1
ATOM 2354 N N . ALA A 1 303 ? 15.280 -8.594 -5.589 1.00 85.31 303 ALA A N 1
ATOM 2355 C CA . ALA A 1 303 ? 14.530 -8.705 -6.849 1.00 8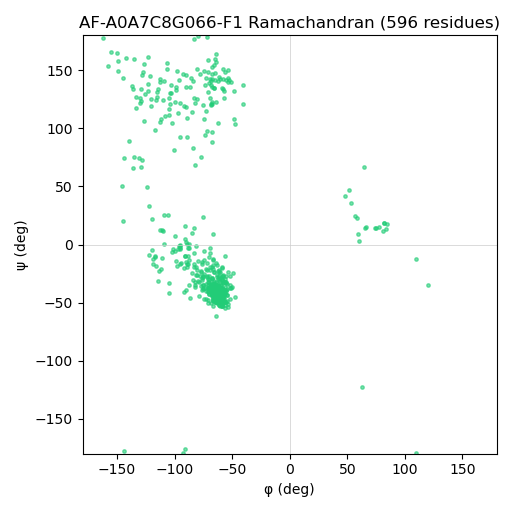5.31 303 ALA A CA 1
ATOM 2356 C C . ALA A 1 303 ? 15.486 -9.034 -7.991 1.00 85.31 303 ALA A C 1
ATOM 2358 O O . ALA A 1 303 ? 15.337 -10.040 -8.685 1.00 85.31 303 ALA A O 1
ATOM 2359 N N . VAL A 1 304 ? 16.536 -8.224 -8.099 1.00 88.56 304 VAL A N 1
ATOM 2360 C CA . VAL A 1 304 ? 17.621 -8.388 -9.059 1.00 88.56 304 VAL A CA 1
ATOM 2361 C C . VAL A 1 304 ? 18.372 -9.702 -8.826 1.00 88.56 304 VAL A C 1
ATOM 2363 O O . VAL A 1 304 ? 18.756 -10.351 -9.793 1.00 88.56 304 VAL A O 1
ATOM 2366 N N . ALA A 1 305 ? 18.555 -10.154 -7.583 1.00 86.88 305 ALA A N 1
ATOM 2367 C CA . ALA A 1 305 ? 19.190 -11.437 -7.287 1.00 86.88 305 ALA A CA 1
ATOM 2368 C C . ALA A 1 305 ? 18.340 -12.626 -7.762 1.00 86.88 305 ALA A C 1
ATOM 2370 O O . ALA A 1 305 ? 18.880 -13.557 -8.361 1.00 86.88 305 ALA A O 1
ATOM 2371 N N . LYS A 1 306 ? 17.015 -12.593 -7.546 1.00 88.25 306 LYS A N 1
ATOM 2372 C CA . LYS A 1 306 ? 16.098 -13.611 -8.086 1.00 88.25 306 LYS A CA 1
ATOM 2373 C C . LYS A 1 306 ? 16.088 -13.588 -9.610 1.00 88.25 306 LYS A C 1
ATOM 2375 O O . LYS A 1 306 ? 16.251 -14.642 -10.212 1.00 88.25 306 LYS A O 1
ATOM 2380 N N . LEU A 1 307 ? 15.987 -12.402 -10.213 1.00 93.38 307 LEU A N 1
ATOM 2381 C CA . LEU A 1 307 ? 16.064 -12.217 -11.661 1.00 93.38 307 LEU A CA 1
ATOM 2382 C C . LEU A 1 307 ? 17.346 -12.841 -12.224 1.00 93.38 307 LEU A C 1
ATOM 2384 O O . LEU A 1 307 ? 17.273 -13.711 -13.082 1.00 93.38 307 LEU A O 1
ATOM 2388 N N . LYS A 1 308 ? 18.517 -12.475 -11.686 1.00 90.62 308 LYS A N 1
ATOM 2389 C CA . LYS A 1 308 ? 19.821 -13.016 -12.107 1.00 90.62 308 LYS A CA 1
ATOM 2390 C C . LYS A 1 308 ? 19.921 -14.535 -11.949 1.00 90.62 308 LYS A C 1
ATOM 2392 O O . LYS A 1 308 ? 20.655 -15.163 -12.702 1.00 90.62 308 LYS A O 1
ATOM 2397 N N . ARG A 1 309 ? 19.205 -15.125 -10.986 1.00 89.88 309 ARG A N 1
ATOM 2398 C CA . ARG A 1 309 ? 19.126 -16.583 -10.808 1.00 89.88 309 ARG A CA 1
ATOM 2399 C C . ARG A 1 309 ? 18.226 -17.251 -11.850 1.00 89.88 309 ARG A C 1
ATOM 2401 O O . ARG A 1 309 ? 18.543 -18.354 -12.271 1.00 89.88 309 ARG A O 1
ATOM 2408 N N . TYR A 1 310 ? 17.120 -16.615 -12.229 1.00 90.94 310 TYR A N 1
ATOM 2409 C CA . TYR A 1 310 ? 16.147 -17.170 -13.177 1.00 90.94 310 TYR A CA 1
ATOM 2410 C C . TYR A 1 310 ? 16.554 -16.973 -14.636 1.00 90.94 310 TYR A C 1
ATOM 2412 O O . TYR A 1 310 ? 16.269 -17.826 -15.464 1.00 90.94 310 TYR A O 1
ATOM 2420 N N . LEU A 1 311 ? 17.254 -15.880 -14.940 1.00 89.06 311 LEU A N 1
ATOM 2421 C CA . LEU A 1 311 ? 17.614 -15.486 -16.302 1.00 89.06 311 LEU A CA 1
ATOM 2422 C C . LEU A 1 311 ? 18.379 -16.570 -17.098 1.00 89.06 311 LEU A C 1
ATOM 2424 O O . LEU A 1 311 ? 18.068 -16.745 -18.272 1.00 89.06 311 LEU A O 1
ATOM 2428 N N . PRO A 1 312 ? 19.321 -17.340 -16.510 1.00 87.56 312 PRO A N 1
ATOM 2429 C CA . PRO A 1 312 ? 20.026 -18.400 -17.234 1.00 87.56 312 PRO A CA 1
ATOM 2430 C C . PRO A 1 312 ? 19.241 -19.713 -17.394 1.00 87.56 312 PRO A C 1
ATOM 2432 O O . PRO A 1 312 ? 19.683 -20.567 -18.161 1.00 87.56 312 PRO A O 1
ATOM 2435 N N . ASP A 1 313 ? 18.145 -19.923 -16.653 1.00 85.50 313 ASP A N 1
ATOM 2436 C CA . ASP A 1 313 ? 17.434 -21.208 -16.585 1.00 85.50 313 ASP A CA 1
ATOM 2437 C C . ASP A 1 313 ? 16.044 -21.131 -17.253 1.00 85.50 313 ASP A C 1
ATOM 2439 O O . ASP A 1 313 ? 15.109 -20.565 -16.677 1.00 85.50 313 ASP A O 1
ATOM 2443 N N . PRO A 1 314 ? 15.851 -21.757 -18.433 1.00 83.38 314 PRO A N 1
ATOM 2444 C CA . PRO A 1 314 ? 14.564 -21.776 -19.129 1.00 83.38 314 PRO A CA 1
ATOM 2445 C C . PRO A 1 314 ? 13.409 -22.399 -18.330 1.00 83.38 314 PRO A C 1
ATOM 2447 O O . PRO A 1 314 ? 12.241 -22.167 -18.665 1.00 83.38 314 PRO A O 1
ATOM 2450 N N . LEU A 1 315 ? 13.702 -23.209 -17.304 1.00 85.19 315 LEU A N 1
ATOM 2451 C CA . LEU A 1 315 ? 12.682 -23.791 -16.429 1.00 85.19 315 LEU A CA 1
ATOM 2452 C C . LEU A 1 315 ? 12.029 -22.739 -15.531 1.00 85.19 315 LEU A C 1
ATOM 2454 O O . LEU A 1 315 ? 10.857 -22.894 -15.201 1.00 85.19 315 LEU A O 1
ATOM 2458 N N . HIS A 1 316 ? 12.739 -21.652 -15.221 1.00 88.81 316 HIS A N 1
ATOM 2459 C CA . HIS A 1 316 ? 12.242 -20.545 -14.405 1.00 88.81 316 HIS A CA 1
ATOM 2460 C C . HIS A 1 316 ? 11.581 -19.423 -15.222 1.00 88.81 316 HIS A C 1
ATOM 2462 O O . HIS A 1 316 ? 11.385 -18.314 -14.720 1.00 88.81 316 HIS A O 1
ATOM 2468 N N . ARG A 1 317 ? 11.231 -19.675 -16.494 1.00 87.69 317 ARG A N 1
ATOM 2469 C CA . ARG A 1 317 ? 10.637 -18.654 -17.376 1.00 87.69 317 ARG A CA 1
ATOM 2470 C C . ARG A 1 317 ? 9.339 -18.058 -16.822 1.00 87.69 317 ARG A C 1
ATOM 2472 O O . ARG A 1 317 ? 9.066 -16.888 -17.061 1.00 87.69 317 ARG A O 1
ATOM 2479 N N . ILE A 1 318 ? 8.545 -18.859 -16.105 1.00 87.88 318 ILE A N 1
ATOM 2480 C CA . ILE A 1 318 ? 7.262 -18.424 -15.541 1.00 87.88 318 ILE A CA 1
ATOM 2481 C C . ILE A 1 318 ? 7.532 -17.529 -14.333 1.00 87.88 318 ILE A C 1
ATOM 2483 O O . ILE A 1 318 ? 7.019 -16.423 -14.267 1.00 87.88 318 ILE A O 1
ATOM 2487 N N . GLU A 1 319 ? 8.421 -17.942 -13.431 1.00 89.50 319 GLU A N 1
ATOM 2488 C CA . GLU A 1 319 ? 8.799 -17.154 -12.257 1.00 89.50 319 GLU A CA 1
ATOM 2489 C C . GLU A 1 319 ? 9.504 -15.847 -12.634 1.00 89.50 319 GLU A C 1
ATOM 2491 O O . GLU A 1 319 ? 9.366 -14.848 -11.930 1.00 89.50 319 GLU A O 1
ATOM 2496 N N . LEU A 1 320 ? 10.259 -15.845 -13.735 1.00 92.31 320 LEU A N 1
ATOM 2497 C CA . LEU A 1 320 ? 10.853 -14.644 -14.310 1.00 92.31 320 LEU A CA 1
ATOM 2498 C C . LEU A 1 320 ? 9.780 -13.693 -14.852 1.00 92.31 320 LEU A C 1
ATOM 2500 O O . LEU A 1 320 ? 9.814 -12.502 -14.544 1.00 92.31 320 LEU A O 1
ATOM 2504 N N . TYR A 1 321 ? 8.834 -14.227 -15.627 1.00 93.94 321 TYR A N 1
ATOM 2505 C CA . TYR A 1 321 ? 7.701 -13.471 -16.153 1.00 93.94 321 TYR A CA 1
ATOM 2506 C C . TYR A 1 321 ? 6.874 -12.860 -15.014 1.00 93.94 321 TYR A C 1
ATOM 2508 O O . TYR A 1 321 ? 6.682 -11.647 -14.987 1.00 93.94 321 TYR A O 1
ATOM 2516 N N . ASP A 1 322 ? 6.474 -13.668 -14.030 1.00 92.38 322 ASP A N 1
ATOM 2517 C CA . ASP A 1 322 ? 5.676 -13.239 -12.878 1.00 92.38 322 ASP A CA 1
ATOM 2518 C C . ASP A 1 322 ? 6.406 -12.189 -12.030 1.00 92.38 322 ASP A C 1
ATOM 2520 O O . ASP A 1 322 ? 5.786 -11.253 -11.527 1.00 92.38 322 ASP A O 1
ATOM 2524 N N . LEU A 1 323 ? 7.733 -12.305 -11.887 1.00 92.06 323 LEU A N 1
ATOM 2525 C CA . LEU A 1 323 ? 8.547 -11.321 -11.171 1.00 92.06 323 LEU A CA 1
ATOM 2526 C C . LEU A 1 323 ? 8.513 -9.951 -11.859 1.00 92.06 323 LEU A C 1
ATOM 2528 O O . LEU A 1 323 ? 8.302 -8.942 -11.192 1.00 92.06 323 LEU A O 1
ATOM 2532 N N . VAL A 1 324 ? 8.741 -9.904 -13.172 1.00 95.62 324 VAL A N 1
ATOM 2533 C CA . VAL A 1 324 ? 8.791 -8.638 -13.921 1.00 95.62 324 VAL A CA 1
ATOM 2534 C C . VAL A 1 324 ? 7.389 -8.043 -14.067 1.00 95.62 324 VAL A C 1
ATOM 2536 O O . VAL A 1 324 ? 7.186 -6.864 -13.772 1.00 95.62 324 VAL A O 1
ATOM 2539 N N . MET A 1 325 ? 6.408 -8.861 -14.454 1.00 94.94 325 MET A N 1
ATOM 2540 C CA . MET A 1 325 ? 5.028 -8.419 -14.652 1.00 94.94 325 MET A CA 1
ATOM 2541 C C . MET A 1 325 ? 4.344 -8.029 -13.347 1.00 94.94 325 MET A C 1
ATOM 2543 O O . MET A 1 325 ? 3.599 -7.055 -13.341 1.00 94.94 325 MET A O 1
ATOM 2547 N N . GLY A 1 326 ? 4.648 -8.704 -12.236 1.00 92.25 326 GLY A N 1
ATOM 2548 C CA . GLY A 1 326 ? 4.132 -8.333 -10.921 1.00 92.25 326 GLY A CA 1
ATOM 2549 C C . GLY A 1 326 ? 4.624 -6.961 -10.449 1.00 92.25 326 GLY A C 1
ATOM 2550 O O . GLY A 1 326 ? 3.861 -6.212 -9.842 1.00 92.25 326 GLY A O 1
ATOM 2551 N N . GLU A 1 327 ? 5.870 -6.578 -10.756 1.00 92.50 327 GLU A N 1
ATOM 2552 C CA . GLU A 1 327 ? 6.334 -5.208 -10.487 1.00 92.50 327 GLU A CA 1
ATOM 2553 C C . GLU A 1 327 ? 5.712 -4.190 -11.456 1.00 92.50 327 GLU A C 1
ATOM 2555 O O . GLU A 1 327 ? 5.407 -3.070 -11.046 1.00 92.50 327 GLU A O 1
ATOM 2560 N N . ALA A 1 328 ? 5.460 -4.565 -12.715 1.00 94.69 328 ALA A N 1
ATOM 2561 C CA . ALA A 1 328 ? 4.715 -3.718 -13.648 1.00 94.69 328 ALA A CA 1
ATOM 2562 C C . ALA A 1 328 ? 3.263 -3.488 -13.186 1.00 94.69 328 ALA A C 1
ATOM 2564 O O . ALA A 1 328 ? 2.785 -2.356 -13.239 1.00 94.69 328 ALA A O 1
ATOM 2565 N N . ASP A 1 329 ? 2.589 -4.519 -12.665 1.00 92.69 329 ASP A N 1
ATOM 2566 C CA . ASP A 1 329 ? 1.252 -4.418 -12.065 1.00 92.69 329 ASP A CA 1
ATOM 2567 C C . ASP A 1 329 ? 1.234 -3.436 -10.892 1.00 92.69 329 ASP A C 1
ATOM 2569 O O . ASP A 1 329 ? 0.395 -2.540 -10.860 1.00 92.69 329 ASP A O 1
ATOM 2573 N N . ARG A 1 330 ? 2.224 -3.493 -9.993 1.00 89.69 330 ARG A N 1
ATOM 2574 C CA . ARG A 1 330 ? 2.331 -2.527 -8.883 1.00 89.69 330 ARG A CA 1
ATOM 2575 C C . ARG A 1 330 ? 2.498 -1.084 -9.351 1.00 89.69 330 ARG A C 1
ATOM 2577 O O . ARG A 1 330 ? 1.942 -0.174 -8.735 1.00 89.69 330 ARG A O 1
ATOM 2584 N N . VAL A 1 331 ? 3.280 -0.860 -10.409 1.00 91.56 331 VAL A N 1
ATOM 2585 C CA . VAL A 1 331 ? 3.432 0.478 -11.000 1.00 91.56 331 VAL A CA 1
ATOM 2586 C C . VAL A 1 331 ? 2.098 0.951 -11.577 1.00 91.56 331 VAL A C 1
ATOM 2588 O O . VAL A 1 331 ? 1.715 2.094 -11.340 1.00 91.56 331 VAL A O 1
ATOM 2591 N N . MET A 1 332 ? 1.363 0.088 -12.281 1.00 89.50 332 MET A N 1
ATOM 2592 C CA . MET A 1 332 ? 0.049 0.436 -12.831 1.00 89.50 332 MET A CA 1
ATOM 2593 C C . MET A 1 332 ? -0.988 0.720 -11.744 1.00 89.50 332 MET A C 1
ATOM 2595 O O . MET A 1 332 ? -1.677 1.733 -11.828 1.00 89.50 332 MET A O 1
ATOM 2599 N N . ASP A 1 333 ? -1.049 -0.106 -10.698 1.00 87.81 333 ASP A N 1
ATOM 2600 C CA . ASP A 1 333 ? -1.939 0.110 -9.555 1.00 87.81 333 ASP A CA 1
ATOM 2601 C C . ASP A 1 333 ? -1.670 1.471 -8.905 1.00 87.81 333 ASP A C 1
ATOM 2603 O O . ASP A 1 333 ? -2.600 2.202 -8.563 1.00 87.81 333 ASP A O 1
ATOM 2607 N N . TRP A 1 334 ? -0.396 1.855 -8.778 1.00 87.00 334 TRP A N 1
ATOM 2608 C CA . TRP A 1 334 ? -0.021 3.182 -8.295 1.00 87.00 334 TRP A CA 1
ATOM 2609 C C . TRP A 1 334 ? -0.487 4.302 -9.237 1.00 87.00 334 TRP A C 1
ATOM 2611 O O . TRP A 1 334 ? -1.021 5.306 -8.759 1.00 87.00 334 TRP A O 1
ATOM 2621 N N . VAL A 1 335 ? -0.317 4.154 -10.555 1.00 86.00 335 VAL A N 1
ATOM 2622 C CA . VAL A 1 335 ? -0.793 5.138 -11.547 1.00 86.00 335 VAL A CA 1
ATOM 2623 C C . VAL A 1 335 ? -2.315 5.299 -11.484 1.00 86.00 335 VAL A C 1
ATOM 2625 O O . VAL A 1 335 ? -2.819 6.419 -11.588 1.00 86.00 335 VAL A O 1
ATOM 2628 N N . ASP A 1 336 ? -3.048 4.203 -11.290 1.00 82.69 336 ASP A N 1
ATOM 2629 C CA . ASP A 1 336 ? -4.508 4.197 -11.185 1.00 82.69 336 ASP A CA 1
ATOM 2630 C C . ASP A 1 336 ? -4.993 4.820 -9.866 1.00 82.69 336 ASP A C 1
ATOM 2632 O O . ASP A 1 336 ? -5.936 5.611 -9.869 1.00 82.69 336 ASP A O 1
ATOM 2636 N N . GLN A 1 337 ? -4.303 4.553 -8.753 1.00 79.00 337 GLN A N 1
ATOM 2637 C CA . GLN A 1 337 ? -4.599 5.146 -7.441 1.00 79.00 337 GLN A CA 1
ATOM 2638 C C . GLN A 1 337 ? -4.222 6.626 -7.344 1.00 79.00 337 GLN A C 1
ATOM 2640 O O . GLN A 1 337 ? -4.856 7.375 -6.604 1.00 79.00 337 GLN A O 1
ATOM 2645 N N . SER A 1 338 ? -3.224 7.073 -8.108 1.00 69.56 338 SER A N 1
ATOM 2646 C CA . SER A 1 338 ? -2.781 8.477 -8.155 1.00 69.56 338 SER A CA 1
ATOM 2647 C C . SER A 1 338 ? -3.741 9.374 -8.956 1.00 69.56 338 SER A C 1
ATOM 2649 O O . SER A 1 338 ? -3.331 10.398 -9.497 1.00 69.56 338 SER A O 1
ATOM 2651 N N . GLY A 1 339 ? -5.008 8.957 -9.066 1.00 54.56 339 GLY A N 1
ATOM 2652 C CA . GLY A 1 339 ? -6.060 9.517 -9.901 1.00 54.56 339 GLY A CA 1
ATOM 2653 C C . GLY A 1 339 ? -6.083 11.043 -9.940 1.00 54.56 339 GLY A C 1
ATOM 2654 O O . GLY A 1 339 ? -6.301 11.708 -8.933 1.00 54.56 339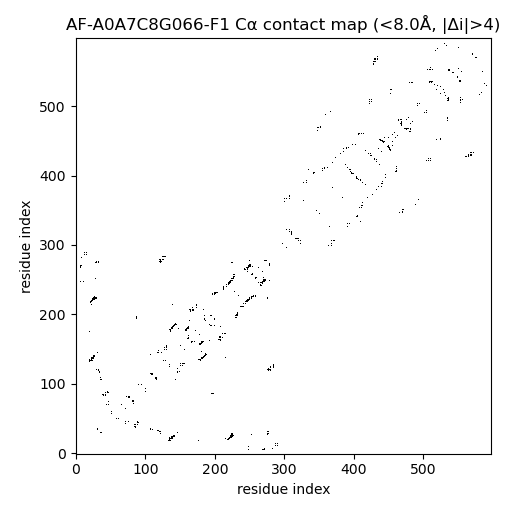 GLY A O 1
ATOM 2655 N N . VAL A 1 340 ? -5.931 11.554 -11.164 1.00 52.47 340 VAL A N 1
ATOM 2656 C CA . VAL A 1 340 ? -6.227 12.928 -11.585 1.00 52.47 340 VAL A CA 1
ATOM 2657 C C . VAL A 1 340 ? -5.350 13.997 -10.925 1.00 52.47 340 VAL A C 1
ATOM 2659 O O . VAL A 1 340 ? -5.827 14.905 -10.248 1.00 52.47 340 VAL A O 1
ATOM 2662 N N . LEU A 1 341 ? -4.058 13.970 -11.258 1.00 51.38 341 LEU A N 1
ATOM 2663 C CA . LEU A 1 341 ? -3.377 15.234 -11.512 1.00 51.38 341 LEU A CA 1
ATOM 2664 C C . LEU A 1 341 ? -3.971 15.849 -12.811 1.00 51.38 341 LEU A C 1
ATOM 2666 O O . LEU A 1 341 ? -3.661 15.413 -13.924 1.00 51.38 341 LEU A O 1
ATOM 2670 N N . SER A 1 342 ? -4.933 16.771 -12.666 1.00 51.41 342 SER A N 1
ATOM 2671 C CA . SER A 1 342 ? -5.569 17.530 -13.752 1.00 51.41 342 SER A CA 1
ATOM 2672 C C . SER A 1 342 ? -4.737 18.768 -14.095 1.00 51.41 342 SER A C 1
ATOM 2674 O O . SER A 1 342 ? -4.664 19.734 -13.332 1.00 51.41 342 SER A O 1
ATOM 2676 N N . SER A 1 343 ? -4.170 18.791 -15.303 1.00 51.34 343 SER A N 1
ATOM 2677 C CA . SER A 1 343 ? -3.213 19.809 -15.759 1.00 51.34 343 SER A CA 1
ATOM 2678 C C . SER A 1 343 ? -3.769 21.237 -15.922 1.00 51.34 343 SER A C 1
ATOM 2680 O O . SER A 1 343 ? -3.094 22.083 -16.506 1.00 51.34 343 SER A O 1
ATOM 2682 N N . ALA A 1 344 ? -4.998 21.533 -15.490 1.00 48.75 344 ALA A N 1
ATOM 2683 C CA . ALA A 1 344 ? -5.589 22.867 -15.626 1.00 48.75 344 ALA A CA 1
ATOM 2684 C C . ALA A 1 344 ? -5.278 23.808 -14.442 1.00 48.75 344 ALA A C 1
ATOM 2686 O O . ALA A 1 344 ? -5.430 25.020 -14.592 1.00 48.75 344 ALA A O 1
ATOM 2687 N N . SER A 1 345 ? -4.830 23.295 -13.286 1.00 50.34 345 SER A N 1
ATOM 2688 C CA . SER A 1 345 ? -4.617 24.116 -12.075 1.00 50.34 345 SER A CA 1
ATOM 2689 C C . SER A 1 345 ? -3.431 23.698 -11.199 1.00 50.34 345 SER A C 1
ATOM 2691 O O . SER A 1 345 ? -3.399 24.023 -10.012 1.00 50.34 345 SER A O 1
ATOM 2693 N N . GLU A 1 346 ? -2.466 22.961 -11.740 1.00 64.69 346 GLU A N 1
ATOM 2694 C CA . GLU A 1 346 ? -1.369 22.405 -10.943 1.00 64.69 346 GLU A CA 1
ATOM 2695 C C . GLU A 1 346 ? -0.168 23.331 -10.853 1.00 64.69 346 GLU A C 1
ATOM 2697 O O . GLU A 1 346 ? 0.295 23.903 -11.841 1.00 64.69 346 GLU A O 1
ATOM 2702 N N . SER A 1 347 ? 0.367 23.451 -9.641 1.00 74.19 347 SER A N 1
ATOM 2703 C CA . SER A 1 347 ? 1.632 24.141 -9.425 1.00 74.19 347 SER A CA 1
ATOM 2704 C C . SER A 1 347 ? 2.794 23.310 -9.976 1.00 74.19 347 SER A C 1
ATOM 2706 O O . SER A 1 347 ? 2.790 22.080 -9.913 1.00 74.19 347 SER A O 1
ATOM 2708 N N . VAL A 1 348 ? 3.842 23.987 -10.449 1.00 77.00 348 VAL A N 1
ATOM 2709 C CA . VAL A 1 348 ? 5.101 23.353 -10.886 1.00 77.00 348 VAL A CA 1
ATOM 2710 C C . VAL A 1 348 ? 5.648 22.392 -9.822 1.00 77.00 348 VAL A C 1
ATOM 2712 O O . VAL A 1 348 ? 6.115 21.310 -10.160 1.00 77.00 348 VAL A O 1
ATOM 2715 N N . GLN A 1 349 ? 5.515 22.746 -8.539 1.00 77.81 349 GLN A N 1
ATOM 2716 C CA . GLN A 1 349 ? 5.974 21.922 -7.421 1.00 77.81 349 GLN A CA 1
ATOM 2717 C C . GLN A 1 349 ? 5.229 20.583 -7.319 1.00 77.81 349 GLN A C 1
ATOM 2719 O O . GLN A 1 349 ? 5.834 19.570 -6.988 1.00 77.81 349 GLN A O 1
ATOM 2724 N N . GLN A 1 350 ? 3.923 20.551 -7.602 1.00 78.50 350 GLN A N 1
ATOM 2725 C CA . GLN A 1 350 ? 3.151 19.303 -7.585 1.00 78.50 350 GLN A CA 1
ATOM 2726 C C . GLN A 1 350 ? 3.584 18.365 -8.714 1.00 78.50 350 GLN A C 1
ATOM 2728 O O . GLN A 1 350 ? 3.723 17.166 -8.485 1.00 78.50 350 GLN A O 1
ATOM 2733 N N . LEU A 1 351 ? 3.855 18.911 -9.902 1.00 79.19 351 LEU A N 1
ATOM 2734 C CA . LEU A 1 351 ? 4.365 18.142 -11.039 1.00 79.19 351 LEU A CA 1
ATOM 2735 C C . LEU A 1 351 ? 5.780 17.611 -10.784 1.00 79.19 351 LEU A C 1
ATOM 2737 O O . LEU A 1 351 ? 6.072 16.468 -11.128 1.00 79.19 351 LEU A O 1
ATOM 2741 N N . GLU A 1 352 ? 6.638 18.404 -10.143 1.00 81.81 352 GLU A N 1
ATOM 2742 C CA . GLU A 1 352 ? 7.981 17.974 -9.743 1.00 81.81 352 GLU A CA 1
ATOM 2743 C C . GLU A 1 352 ? 7.925 16.851 -8.694 1.00 81.81 352 GLU A C 1
ATOM 2745 O O . GLU A 1 352 ? 8.533 15.799 -8.884 1.00 81.81 352 GLU A O 1
ATOM 2750 N N . ASN A 1 353 ? 7.099 17.000 -7.653 1.00 81.75 353 ASN A N 1
ATOM 2751 C CA . ASN A 1 353 ? 6.893 15.951 -6.647 1.00 81.75 353 ASN A CA 1
ATOM 2752 C C . ASN A 1 353 ? 6.316 14.663 -7.267 1.00 81.75 353 ASN A C 1
ATOM 2754 O O . ASN A 1 353 ? 6.651 13.552 -6.844 1.00 81.75 353 ASN A O 1
ATOM 2758 N N . ALA A 1 354 ? 5.440 14.791 -8.268 1.00 82.81 354 ALA A N 1
ATOM 2759 C CA . ALA A 1 354 ? 4.886 13.655 -8.997 1.00 82.81 354 ALA A CA 1
ATOM 2760 C C . ALA A 1 354 ? 5.952 12.952 -9.853 1.00 82.81 354 ALA A C 1
ATOM 2762 O O . ALA A 1 354 ? 5.973 11.721 -9.910 1.00 82.81 354 ALA A O 1
ATOM 2763 N N . TRP A 1 355 ? 6.860 13.707 -10.479 1.00 85.81 355 TRP A N 1
ATOM 2764 C CA . TRP A 1 355 ? 7.995 13.158 -11.223 1.00 85.81 355 TRP A CA 1
ATOM 2765 C C . TRP A 1 355 ? 8.940 12.373 -10.305 1.00 85.81 355 TRP A C 1
ATOM 2767 O O . TRP A 1 355 ? 9.276 11.223 -10.594 1.00 85.81 355 TRP A O 1
ATOM 2777 N N . GLU A 1 356 ? 9.306 12.943 -9.154 1.00 85.12 356 GLU A N 1
ATOM 2778 C CA . GLU A 1 356 ? 10.125 12.258 -8.145 1.00 85.12 356 GLU A CA 1
ATOM 2779 C C . GLU A 1 356 ? 9.435 10.999 -7.604 1.00 85.12 356 GLU A C 1
ATOM 2781 O O . GLU A 1 356 ? 10.061 9.943 -7.466 1.00 85.12 356 GLU A O 1
ATOM 2786 N N . SER A 1 357 ? 8.121 11.077 -7.372 1.00 85.12 357 SER A N 1
ATOM 2787 C CA . SER A 1 357 ? 7.310 9.922 -6.978 1.00 85.12 357 SER A CA 1
ATOM 2788 C C . SER A 1 357 ? 7.324 8.836 -8.053 1.00 85.12 357 SER A C 1
ATOM 2790 O O . SER A 1 357 ? 7.496 7.666 -7.722 1.00 85.12 357 SER A O 1
ATOM 2792 N N . CYS A 1 358 ? 7.216 9.200 -9.334 1.00 88.12 358 CYS A N 1
ATOM 2793 C CA . CYS A 1 358 ? 7.307 8.260 -10.450 1.00 88.12 358 CYS A CA 1
ATOM 2794 C C . CYS A 1 358 ? 8.665 7.544 -10.469 1.00 88.12 358 CYS A C 1
ATOM 2796 O O . CYS A 1 358 ? 8.709 6.315 -10.555 1.00 88.12 358 CYS A O 1
ATOM 2798 N N . LEU A 1 359 ? 9.771 8.285 -10.329 1.00 86.88 359 LEU A N 1
ATOM 2799 C CA . LEU A 1 359 ? 11.122 7.714 -10.280 1.00 86.88 359 LEU A CA 1
ATOM 2800 C C . LEU A 1 359 ? 11.288 6.732 -9.113 1.00 86.88 359 LEU A C 1
ATOM 2802 O O . LEU A 1 359 ? 11.817 5.636 -9.301 1.00 86.88 359 LEU A O 1
ATOM 2806 N N . SER A 1 360 ? 10.809 7.106 -7.924 1.00 84.88 360 SER A N 1
ATOM 2807 C CA . SER A 1 360 ? 10.882 6.263 -6.729 1.00 84.88 360 SER A CA 1
ATOM 2808 C C . SER A 1 360 ? 10.022 5.002 -6.858 1.00 84.88 360 SER A C 1
ATOM 2810 O O . SER A 1 360 ? 10.492 3.901 -6.575 1.00 84.88 360 SER A O 1
ATOM 2812 N N . ARG A 1 361 ? 8.779 5.134 -7.331 1.00 88.62 361 ARG A N 1
ATOM 2813 C CA . ARG A 1 361 ? 7.827 4.018 -7.449 1.00 88.62 361 ARG A CA 1
ATOM 2814 C C . ARG A 1 361 ? 8.208 3.028 -8.548 1.00 88.62 361 ARG A C 1
ATOM 2816 O O . ARG A 1 361 ? 7.950 1.840 -8.394 1.00 88.62 361 ARG A O 1
ATOM 2823 N N . CYS A 1 362 ? 8.869 3.487 -9.610 1.00 91.31 362 CYS A N 1
ATOM 2824 C CA . CYS A 1 362 ? 9.330 2.625 -10.700 1.00 91.31 362 CYS A CA 1
ATOM 2825 C C . CYS A 1 362 ? 10.726 2.015 -10.457 1.00 91.31 362 CYS A C 1
ATOM 2827 O O . CYS A 1 362 ? 11.195 1.224 -11.275 1.00 91.31 362 CYS A O 1
ATOM 2829 N N . GLN A 1 363 ? 11.407 2.348 -9.351 1.00 90.06 363 GLN A N 1
ATOM 2830 C CA . GLN A 1 363 ? 12.808 1.976 -9.110 1.00 90.06 363 GLN A CA 1
ATOM 2831 C C . GLN A 1 363 ? 13.069 0.465 -9.217 1.00 90.06 363 GLN A C 1
ATOM 2833 O O . GLN A 1 363 ? 14.067 0.053 -9.816 1.00 90.06 363 GLN A O 1
ATOM 2838 N N . THR A 1 364 ? 12.186 -0.363 -8.652 1.00 90.00 364 THR A N 1
ATOM 2839 C CA . THR A 1 364 ? 12.350 -1.823 -8.673 1.00 90.00 364 THR A CA 1
ATOM 2840 C C . THR A 1 364 ? 12.230 -2.377 -10.087 1.00 90.00 364 THR A C 1
ATOM 2842 O O . THR A 1 364 ? 13.118 -3.104 -10.532 1.00 90.00 364 THR A O 1
ATOM 2845 N N . LEU A 1 365 ? 11.200 -1.958 -10.826 1.00 95.00 365 LEU A N 1
ATOM 2846 C CA . LEU A 1 365 ? 11.003 -2.345 -12.221 1.00 95.00 365 LEU A CA 1
ATOM 2847 C C . LEU A 1 365 ? 12.172 -1.890 -13.105 1.00 95.00 365 LEU A C 1
ATOM 2849 O O . LEU A 1 365 ? 12.704 -2.687 -13.875 1.00 95.00 365 LEU A O 1
ATOM 2853 N N . HIS A 1 366 ? 12.631 -0.645 -12.945 1.00 93.38 366 HIS A N 1
ATOM 2854 C CA . HIS A 1 366 ? 13.784 -0.118 -13.677 1.00 93.38 366 HIS A CA 1
ATOM 2855 C C . HIS A 1 366 ? 15.025 -0.983 -13.468 1.00 93.38 366 HIS A C 1
ATOM 2857 O O . HIS A 1 366 ? 15.662 -1.392 -14.433 1.00 93.38 366 HIS A O 1
ATOM 2863 N N . ARG A 1 367 ? 15.366 -1.311 -12.218 1.00 92.12 367 ARG A N 1
ATOM 2864 C CA . ARG A 1 367 ? 16.544 -2.138 -11.919 1.00 92.12 367 ARG A CA 1
ATOM 2865 C C . ARG A 1 367 ? 16.396 -3.582 -12.407 1.00 92.12 367 ARG A C 1
ATOM 2867 O O . ARG A 1 367 ? 17.395 -4.155 -12.839 1.00 92.12 367 ARG A O 1
ATOM 2874 N N . LEU A 1 368 ? 15.189 -4.156 -12.378 1.00 94.38 368 LEU A N 1
ATOM 2875 C CA . LEU A 1 368 ? 14.921 -5.471 -12.969 1.00 94.38 368 LEU A CA 1
ATOM 2876 C C . LEU A 1 368 ? 15.154 -5.460 -14.481 1.00 94.38 368 LEU A C 1
ATOM 2878 O O . LEU A 1 368 ? 15.878 -6.315 -14.977 1.00 94.38 368 LEU A O 1
ATOM 2882 N N . VAL A 1 369 ? 14.612 -4.475 -15.199 1.00 95.06 369 VAL A N 1
ATOM 2883 C CA . VAL A 1 369 ? 14.786 -4.369 -16.655 1.00 95.06 369 VAL A CA 1
ATOM 2884 C C . VAL A 1 369 ? 16.230 -4.034 -17.024 1.00 95.06 369 VAL A C 1
ATOM 2886 O O . VAL A 1 369 ? 16.765 -4.635 -17.951 1.00 95.06 369 VAL A O 1
ATOM 2889 N N . ILE A 1 370 ? 16.911 -3.169 -16.262 1.00 94.06 370 ILE A N 1
ATOM 2890 C CA . ILE A 1 370 ? 18.343 -2.892 -16.458 1.00 94.06 370 ILE A CA 1
ATOM 2891 C C . ILE A 1 370 ? 19.160 -4.173 -16.322 1.00 94.06 370 ILE A C 1
ATOM 2893 O O . ILE A 1 370 ? 19.913 -4.512 -17.230 1.00 94.06 370 ILE A O 1
ATOM 2897 N N . ALA A 1 371 ? 19.000 -4.905 -15.216 1.00 93.00 371 ALA A N 1
ATOM 2898 C CA . ALA A 1 371 ? 19.719 -6.156 -15.004 1.00 93.00 371 ALA A CA 1
ATOM 2899 C C . ALA A 1 371 ? 19.342 -7.221 -16.045 1.00 93.00 371 ALA A C 1
ATOM 2901 O O . ALA A 1 371 ? 20.209 -7.965 -16.498 1.00 93.00 371 ALA A O 1
ATOM 2902 N N . GLY A 1 372 ? 18.063 -7.284 -16.412 1.00 92.75 372 GLY A N 1
ATOM 2903 C CA . GLY A 1 372 ? 17.504 -8.241 -17.353 1.00 92.75 372 GLY A CA 1
ATOM 2904 C C . GLY A 1 372 ? 18.071 -8.056 -18.748 1.00 92.75 372 GLY A C 1
ATOM 2905 O O . GLY A 1 372 ? 18.775 -8.931 -19.233 1.00 92.75 372 GLY A O 1
ATOM 2906 N N . VAL A 1 373 ? 17.853 -6.888 -19.351 1.00 92.81 373 VAL A N 1
ATOM 2907 C CA . VAL A 1 373 ? 18.324 -6.562 -20.706 1.00 92.81 373 VAL A CA 1
ATOM 2908 C C . VAL A 1 373 ? 19.852 -6.593 -20.800 1.00 92.81 373 VAL A C 1
ATOM 2910 O O . VAL A 1 373 ? 20.386 -7.003 -21.827 1.00 92.81 373 VAL A O 1
ATOM 2913 N N . TRP A 1 374 ? 20.567 -6.185 -19.742 1.00 92.19 374 TRP A N 1
ATOM 2914 C CA . TRP A 1 374 ? 22.034 -6.200 -19.719 1.00 92.19 374 TRP A CA 1
ATOM 2915 C C . TRP A 1 374 ? 22.627 -7.613 -19.761 1.00 92.19 374 TRP A C 1
ATOM 2917 O O . TRP A 1 374 ? 23.694 -7.813 -20.339 1.00 92.19 374 TRP A O 1
ATOM 2927 N N . HIS A 1 375 ? 21.978 -8.580 -19.108 1.00 89.81 375 HIS A N 1
ATOM 2928 C CA . HIS A 1 375 ? 22.455 -9.964 -19.039 1.00 89.81 375 HIS A CA 1
ATOM 2929 C C . HIS A 1 375 ? 21.768 -10.904 -20.042 1.00 89.81 375 HIS A C 1
ATOM 2931 O O . HIS A 1 375 ? 22.264 -12.008 -20.260 1.00 89.81 375 HIS A O 1
ATOM 2937 N N . ASP A 1 376 ? 20.653 -10.484 -20.635 1.00 85.62 376 ASP A N 1
ATOM 2938 C CA . ASP A 1 376 ? 19.930 -11.209 -21.676 1.00 85.62 376 ASP A CA 1
ATOM 2939 C C . ASP A 1 376 ? 20.650 -11.141 -23.033 1.00 85.62 376 ASP A C 1
ATOM 2941 O O . ASP A 1 376 ? 21.326 -10.168 -23.368 1.00 85.62 376 ASP A O 1
ATOM 2945 N N . ASN A 1 377 ? 20.487 -12.198 -23.824 1.00 81.62 377 ASN A N 1
ATOM 2946 C CA . ASN A 1 377 ? 21.163 -12.421 -25.098 1.00 81.62 377 ASN A CA 1
ATOM 2947 C C . ASN A 1 377 ? 20.240 -12.307 -26.326 1.00 81.62 377 ASN A C 1
ATOM 2949 O O . ASN A 1 377 ? 20.643 -12.744 -27.400 1.00 81.62 377 ASN A O 1
ATOM 2953 N N . GLY A 1 378 ? 19.009 -11.804 -26.182 1.00 84.44 378 GLY A N 1
ATOM 2954 C CA . GLY A 1 378 ? 17.995 -11.849 -27.251 1.00 84.44 378 GLY A CA 1
ATOM 2955 C C . GLY A 1 378 ? 16.741 -12.605 -26.853 1.00 84.44 378 GLY A C 1
ATOM 2956 O O . GLY A 1 378 ? 15.637 -12.257 -27.260 1.00 84.44 378 GLY A O 1
ATOM 2957 N N . SER A 1 379 ? 16.904 -13.657 -26.052 1.00 86.25 379 SER A N 1
ATOM 2958 C CA . SER A 1 379 ? 15.841 -14.639 -25.820 1.00 86.25 379 SER A CA 1
ATOM 2959 C C . SER A 1 379 ? 14.626 -14.099 -25.062 1.00 86.25 379 SER A C 1
ATOM 2961 O O . SER A 1 379 ? 13.548 -14.685 -25.151 1.00 86.25 379 SER A O 1
ATOM 2963 N N . LEU A 1 380 ? 14.793 -12.996 -24.327 1.00 90.75 380 LEU A N 1
ATOM 2964 C CA . LEU A 1 380 ? 13.760 -12.405 -23.479 1.00 90.75 380 LEU A CA 1
ATOM 2965 C C . LEU A 1 380 ? 13.243 -11.059 -24.001 1.00 90.75 380 LEU A C 1
ATOM 2967 O O . LEU A 1 380 ? 12.520 -10.382 -23.274 1.00 90.75 380 LEU A O 1
ATOM 2971 N N . ASP A 1 381 ? 13.554 -10.674 -25.242 1.00 92.62 381 ASP A N 1
ATOM 2972 C CA . ASP A 1 381 ? 13.108 -9.386 -25.799 1.00 92.62 381 ASP A CA 1
ATOM 2973 C C . ASP A 1 381 ? 11.603 -9.195 -25.740 1.00 92.62 381 ASP A C 1
ATOM 2975 O O . ASP A 1 381 ? 11.122 -8.140 -25.330 1.00 92.62 381 ASP A O 1
ATOM 2979 N N . GLU A 1 382 ? 10.867 -10.262 -26.021 1.00 93.19 382 GLU A N 1
ATOM 2980 C CA . GLU A 1 382 ? 9.416 -10.276 -25.927 1.00 93.19 382 GLU A CA 1
ATOM 2981 C C . GLU A 1 382 ? 8.914 -9.915 -24.514 1.00 93.19 382 GLU A C 1
ATOM 2983 O O . GLU A 1 382 ? 7.953 -9.166 -24.376 1.00 93.19 382 GLU A O 1
ATOM 2988 N N . LEU A 1 383 ? 9.587 -10.362 -23.445 1.00 95.00 383 LEU A N 1
ATOM 2989 C CA . LEU A 1 383 ? 9.206 -10.018 -22.068 1.00 95.00 383 LEU A CA 1
ATOM 2990 C C . LEU A 1 383 ? 9.372 -8.515 -21.804 1.00 95.00 383 LEU A C 1
ATOM 2992 O O . LEU A 1 383 ? 8.506 -7.892 -21.183 1.00 95.00 383 LEU A O 1
ATOM 2996 N N . TRP A 1 384 ? 10.473 -7.921 -22.269 1.00 94.94 384 TRP A N 1
ATOM 2997 C CA . TRP A 1 384 ? 10.748 -6.494 -22.080 1.00 94.94 384 TRP A CA 1
ATOM 2998 C C . TRP A 1 384 ? 9.766 -5.628 -22.870 1.00 94.94 384 TRP A C 1
ATOM 3000 O O . TRP A 1 384 ? 9.240 -4.653 -22.327 1.00 94.94 384 TRP A O 1
ATOM 3010 N N . LEU A 1 385 ? 9.464 -6.023 -24.109 1.00 94.62 385 LEU A N 1
ATOM 3011 C CA . LEU A 1 385 ? 8.486 -5.355 -24.966 1.00 94.62 385 LEU A CA 1
ATOM 3012 C C . LEU A 1 385 ? 7.069 -5.466 -24.395 1.00 94.62 385 LEU A C 1
ATOM 3014 O O . LEU A 1 385 ? 6.385 -4.452 -24.287 1.00 94.62 385 LEU A O 1
ATOM 3018 N N . GLN A 1 386 ? 6.650 -6.643 -23.922 1.00 95.06 386 GLN A N 1
ATOM 3019 C CA . GLN A 1 386 ? 5.348 -6.819 -23.266 1.00 95.06 386 GLN A CA 1
ATOM 3020 C C . GLN A 1 386 ? 5.233 -6.000 -21.978 1.00 95.06 386 GLN A C 1
ATOM 3022 O O . GLN A 1 386 ? 4.181 -5.424 -21.700 1.00 95.06 386 GLN A O 1
ATOM 3027 N N . THR A 1 387 ? 6.311 -5.914 -21.195 1.00 96.19 387 THR A N 1
ATOM 3028 C CA . THR A 1 387 ? 6.345 -5.086 -19.979 1.00 96.19 387 THR A CA 1
ATOM 3029 C C . THR A 1 387 ? 6.142 -3.611 -20.329 1.00 96.19 387 THR A C 1
ATOM 3031 O O . THR A 1 387 ? 5.366 -2.913 -19.674 1.00 96.19 387 THR A O 1
ATOM 3034 N N . LEU A 1 388 ? 6.802 -3.139 -21.389 1.00 94.44 388 LEU A N 1
ATOM 3035 C CA . LEU A 1 388 ? 6.658 -1.773 -21.875 1.00 94.44 388 LEU A CA 1
ATOM 3036 C C . LEU A 1 388 ? 5.258 -1.508 -22.457 1.00 94.44 388 LEU A C 1
ATOM 3038 O O . LEU A 1 388 ? 4.650 -0.498 -22.100 1.00 94.44 388 LEU A O 1
ATOM 3042 N N . GLN A 1 389 ? 4.713 -2.429 -23.261 1.00 92.81 389 GLN A N 1
ATOM 3043 C CA . GLN A 1 389 ? 3.348 -2.360 -23.800 1.00 92.81 389 GLN A CA 1
ATOM 3044 C C . GLN A 1 389 ? 2.310 -2.253 -22.676 1.00 92.81 389 GLN A C 1
ATOM 3046 O O . GLN A 1 389 ? 1.443 -1.386 -22.711 1.00 92.81 389 GLN A O 1
ATOM 3051 N N . LYS A 1 390 ? 2.450 -3.066 -21.625 1.00 92.62 390 LYS A N 1
ATOM 3052 C CA . LYS A 1 390 ? 1.550 -3.082 -20.463 1.00 92.62 390 LYS A CA 1
ATOM 3053 C C . LYS A 1 390 ? 1.504 -1.734 -19.735 1.00 92.62 390 LYS A C 1
ATOM 3055 O O . LYS A 1 390 ? 0.423 -1.268 -19.383 1.00 92.62 390 LYS A O 1
ATOM 3060 N N . LEU A 1 391 ? 2.650 -1.069 -19.550 1.00 91.75 391 LEU A N 1
ATOM 3061 C CA . LEU A 1 391 ? 2.677 0.296 -19.006 1.00 91.75 391 LEU A CA 1
ATOM 3062 C C . LEU A 1 391 ? 2.051 1.308 -19.975 1.00 91.75 391 LEU A C 1
ATOM 3064 O O . LEU A 1 391 ? 1.318 2.204 -19.554 1.00 91.75 391 LEU A O 1
ATOM 3068 N N . ALA A 1 392 ? 2.329 1.162 -21.271 1.00 88.50 392 ALA A N 1
ATOM 3069 C CA . ALA A 1 392 ? 1.823 2.052 -22.307 1.00 88.50 392 ALA A CA 1
ATOM 3070 C C . ALA A 1 392 ? 0.287 1.976 -22.440 1.00 88.50 392 ALA A C 1
ATOM 3072 O O . ALA A 1 392 ? -0.362 3.010 -22.612 1.00 88.50 392 ALA A O 1
ATOM 3073 N N . ASP A 1 393 ? -0.316 0.803 -22.235 1.00 86.31 393 ASP A N 1
ATOM 3074 C CA . ASP A 1 393 ? -1.772 0.588 -22.239 1.00 86.31 393 ASP A CA 1
ATOM 3075 C C . ASP A 1 393 ? -2.512 1.381 -21.147 1.00 86.31 393 ASP A C 1
ATOM 3077 O O . ASP A 1 393 ? -3.708 1.660 -21.270 1.00 86.31 393 ASP A O 1
ATOM 3081 N N . ARG A 1 394 ? -1.824 1.764 -20.063 1.00 83.69 394 ARG A N 1
ATOM 3082 C CA . ARG A 1 394 ? -2.394 2.552 -18.952 1.00 83.69 394 ARG A CA 1
ATOM 3083 C C . ARG A 1 394 ? -2.159 4.056 -19.065 1.00 83.69 394 ARG A C 1
ATOM 3085 O O . ARG A 1 394 ? -2.646 4.818 -18.220 1.00 83.69 394 ARG A O 1
ATOM 3092 N N . SER A 1 395 ? -1.478 4.492 -20.124 1.00 76.50 395 SER A N 1
ATOM 3093 C CA . SER A 1 395 ? -1.082 5.886 -20.331 1.00 76.50 395 SER A CA 1
ATOM 3094 C C . SER A 1 395 ? -2.238 6.838 -20.675 1.00 76.50 395 SER A C 1
ATOM 3096 O O . SER A 1 395 ? -2.089 8.053 -20.533 1.00 76.50 395 SER A O 1
ATOM 3098 N N . VAL A 1 396 ? -3.406 6.313 -21.066 1.00 74.50 396 VAL A N 1
ATOM 3099 C CA . VAL A 1 396 ? -4.600 7.104 -21.407 1.00 74.50 396 VAL A CA 1
ATOM 3100 C C . VAL A 1 396 ? -5.739 6.831 -20.432 1.00 74.50 396 VAL A C 1
ATOM 3102 O O . VAL A 1 396 ? -6.136 5.690 -20.217 1.00 74.50 396 VAL A O 1
ATOM 3105 N N . LEU A 1 397 ? -6.287 7.907 -19.861 1.00 71.62 397 LEU A N 1
ATOM 3106 C CA . LEU A 1 397 ? -7.462 7.869 -18.994 1.00 71.62 397 LEU A CA 1
ATOM 3107 C C . LEU A 1 397 ? -8.696 8.355 -19.764 1.00 71.62 397 LEU A C 1
ATOM 3109 O O . LEU A 1 397 ? -8.669 9.418 -20.394 1.00 71.62 397 LEU A O 1
ATOM 3113 N N . ARG A 1 398 ? -9.783 7.580 -19.692 1.00 67.88 398 ARG A N 1
ATOM 3114 C CA . ARG A 1 398 ? -11.087 7.938 -20.263 1.00 67.88 398 ARG A CA 1
ATOM 3115 C C . ARG A 1 398 ? -12.121 8.113 -19.164 1.00 67.88 398 ARG A C 1
ATOM 3117 O O . ARG A 1 398 ? -12.297 7.225 -18.336 1.00 67.88 398 ARG A O 1
ATOM 3124 N N . GLU A 1 399 ? -12.853 9.217 -19.230 1.00 61.31 399 GLU A N 1
ATOM 3125 C CA . GLU A 1 399 ? -14.067 9.449 -18.450 1.00 61.31 399 GLU A CA 1
ATOM 3126 C C . GLU A 1 399 ? -15.244 9.592 -19.421 1.00 61.31 399 GLU A C 1
ATOM 3128 O O . GLU A 1 399 ? -15.442 10.627 -20.063 1.00 61.31 399 GLU A O 1
ATOM 3133 N N . GLY A 1 400 ? -16.001 8.506 -19.600 1.00 64.88 400 GLY A N 1
ATOM 3134 C CA . GLY A 1 400 ? -17.040 8.431 -20.628 1.00 64.88 400 GLY A CA 1
ATOM 3135 C C . GLY A 1 400 ? -16.450 8.545 -22.038 1.00 64.88 400 GLY A C 1
ATOM 3136 O O . GLY A 1 400 ? -15.590 7.755 -22.420 1.00 64.88 400 GLY A O 1
ATOM 3137 N N . SER A 1 401 ? -16.914 9.527 -22.817 1.00 58.56 401 SER A N 1
ATOM 3138 C CA . SER A 1 401 ? -16.382 9.843 -24.153 1.00 58.56 401 SER A CA 1
ATOM 3139 C C . SER A 1 401 ? -15.229 10.856 -24.136 1.00 58.56 401 SER A C 1
ATOM 3141 O O . SER A 1 401 ? -14.751 11.241 -25.201 1.00 58.56 401 SER A O 1
ATOM 3143 N N . THR A 1 402 ? -14.812 11.331 -22.958 1.00 56.47 402 THR A N 1
ATOM 3144 C CA . THR A 1 402 ? -13.818 12.401 -22.820 1.00 56.47 402 THR A CA 1
ATOM 3145 C C . THR A 1 402 ? -12.460 11.835 -22.430 1.00 56.47 402 THR A C 1
ATOM 3147 O O . THR A 1 402 ? -12.332 10.969 -21.564 1.00 56.47 402 THR A O 1
ATOM 3150 N N . VAL A 1 403 ? -11.427 12.361 -23.076 1.00 62.41 403 VAL A N 1
ATOM 3151 C CA . VAL A 1 403 ? -10.029 12.005 -22.841 1.00 62.41 403 VAL A CA 1
ATOM 3152 C C . VAL A 1 403 ? -9.480 12.955 -21.799 1.00 62.41 403 VAL A C 1
ATOM 3154 O O . VAL A 1 403 ? -9.444 14.166 -22.024 1.00 62.41 403 VAL A O 1
ATOM 3157 N N . VAL A 1 404 ? -9.046 12.417 -20.665 1.00 65.00 404 VAL A N 1
ATOM 3158 C CA . VAL A 1 404 ? -8.443 13.234 -19.614 1.00 65.00 404 VAL A CA 1
ATOM 3159 C C . VAL A 1 404 ? -6.977 13.456 -19.967 1.00 65.00 404 VAL A C 1
ATOM 3161 O O . VAL A 1 404 ? -6.207 12.506 -20.129 1.00 65.00 404 VAL A O 1
ATOM 3164 N N . ARG A 1 405 ? -6.569 14.724 -20.096 1.00 66.19 405 ARG A N 1
ATOM 3165 C CA . ARG A 1 405 ? -5.164 15.075 -20.321 1.00 66.19 405 ARG A CA 1
ATOM 3166 C C . ARG A 1 405 ? -4.383 14.839 -19.028 1.00 66.19 405 ARG A C 1
ATOM 3168 O O . ARG A 1 405 ? -4.377 15.686 -18.143 1.00 66.19 405 ARG A O 1
ATOM 3175 N N . ALA A 1 406 ? -3.722 13.690 -18.948 1.00 71.38 406 ALA A N 1
ATOM 3176 C CA . ALA A 1 406 ? -2.958 13.251 -17.783 1.00 71.38 406 ALA A CA 1
ATOM 3177 C C . ALA A 1 406 ? -1.527 12.839 -18.191 1.00 71.38 406 ALA A C 1
ATOM 3179 O O . ALA A 1 406 ? -1.220 11.646 -18.219 1.00 71.38 406 ALA A O 1
ATOM 3180 N N . PRO A 1 407 ? -0.636 13.800 -18.527 1.00 72.75 407 PRO A N 1
ATOM 3181 C CA . PRO A 1 407 ? 0.713 13.506 -19.029 1.00 72.75 407 PRO A CA 1
ATOM 3182 C C . PRO A 1 407 ? 1.532 12.630 -18.076 1.00 72.75 407 PRO A C 1
ATOM 3184 O O . PRO A 1 407 ? 2.328 11.814 -18.524 1.00 72.75 407 PRO A O 1
ATOM 3187 N N . PHE A 1 408 ? 1.279 12.728 -16.767 1.00 79.62 408 PHE A N 1
ATOM 3188 C CA . PHE A 1 408 ? 1.962 11.921 -15.756 1.00 79.62 408 PHE A CA 1
ATOM 3189 C C . PHE A 1 408 ? 1.765 10.409 -15.937 1.00 79.62 408 PHE A C 1
ATOM 3191 O O . PHE A 1 408 ? 2.657 9.629 -15.616 1.00 79.62 408 PHE A O 1
ATOM 3198 N N . ARG A 1 409 ? 0.631 9.980 -16.510 1.00 84.81 409 ARG A N 1
ATOM 3199 C CA . ARG A 1 409 ? 0.343 8.560 -16.773 1.00 84.81 409 ARG A CA 1
ATOM 3200 C C . ARG A 1 409 ? 1.238 7.974 -17.867 1.00 84.81 409 ARG A C 1
ATOM 3202 O O . ARG A 1 409 ? 1.394 6.761 -17.934 1.00 84.81 409 ARG A O 1
ATOM 3209 N N . LYS A 1 410 ? 1.842 8.828 -18.701 1.00 85.94 410 LYS A N 1
ATOM 3210 C CA . LYS A 1 410 ? 2.804 8.457 -19.750 1.00 85.94 410 LYS A CA 1
ATOM 3211 C C . LYS A 1 410 ? 4.237 8.300 -19.222 1.00 85.94 410 LYS A C 1
ATOM 3213 O O . LYS A 1 410 ? 5.073 7.707 -19.900 1.00 85.94 410 LYS A O 1
ATOM 3218 N N . TRP A 1 411 ? 4.554 8.824 -18.034 1.00 89.62 411 TRP A N 1
ATOM 3219 C CA . TRP A 1 411 ? 5.930 8.846 -17.522 1.00 89.62 411 TRP A CA 1
ATOM 3220 C C . TRP A 1 411 ? 6.530 7.460 -17.254 1.00 89.62 411 TRP A C 1
ATOM 3222 O O . TRP A 1 411 ? 7.687 7.275 -17.631 1.00 89.62 411 TRP A O 1
ATOM 3232 N N . PRO A 1 412 ? 5.807 6.469 -16.690 1.00 92.56 412 PRO A N 1
ATOM 3233 C CA . PRO A 1 412 ? 6.377 5.139 -16.472 1.00 92.56 412 PRO A CA 1
ATOM 3234 C C . PRO A 1 412 ? 6.808 4.451 -17.772 1.00 92.56 412 PRO A C 1
ATOM 3236 O O . PRO A 1 412 ? 7.924 3.942 -17.856 1.00 92.56 412 PRO A O 1
ATOM 3239 N N . SER A 1 413 ? 5.965 4.484 -18.811 1.00 91.56 413 SER A N 1
ATOM 3240 C CA . SER A 1 413 ? 6.299 3.918 -20.124 1.00 91.56 413 SER A CA 1
ATOM 3241 C C . SER A 1 413 ? 7.419 4.702 -20.812 1.00 91.56 413 SER A C 1
ATOM 3243 O O . SER A 1 413 ? 8.339 4.101 -21.359 1.00 91.56 413 SER A O 1
ATOM 3245 N N . PHE A 1 414 ? 7.401 6.037 -20.731 1.00 90.62 414 PHE A N 1
ATOM 3246 C CA . PHE A 1 414 ? 8.457 6.889 -21.288 1.00 90.62 414 PHE A CA 1
ATOM 3247 C C . PHE A 1 414 ? 9.829 6.637 -20.634 1.00 90.62 414 PHE A C 1
ATOM 3249 O O . PHE A 1 414 ? 10.846 6.516 -21.325 1.00 90.62 414 PHE A O 1
ATOM 3256 N N . LEU A 1 415 ? 9.870 6.517 -19.303 1.00 92.25 415 LEU A N 1
ATOM 3257 C CA . LEU A 1 415 ? 11.088 6.209 -18.552 1.00 92.25 415 LEU A CA 1
ATOM 3258 C C . LEU A 1 415 ? 11.600 4.804 -18.868 1.00 92.25 415 LEU A C 1
ATOM 3260 O O . LEU A 1 415 ? 12.791 4.639 -19.136 1.00 92.25 415 LEU A O 1
ATOM 3264 N N . LEU A 1 416 ? 10.714 3.804 -18.884 1.00 94.50 416 LEU A N 1
ATOM 3265 C CA . LEU A 1 416 ? 11.106 2.428 -19.165 1.00 94.50 416 LEU A CA 1
ATOM 3266 C C . LEU A 1 416 ? 11.634 2.264 -20.594 1.00 94.50 416 LEU A C 1
ATOM 3268 O O . LEU A 1 416 ? 12.669 1.625 -20.790 1.00 94.50 416 LEU A O 1
ATOM 3272 N N . GLN A 1 417 ? 10.999 2.903 -21.580 1.00 92.69 417 GLN A N 1
ATOM 3273 C CA . GLN A 1 417 ? 11.523 2.929 -22.944 1.00 92.69 417 GLN A CA 1
ATOM 3274 C C . GLN A 1 417 ? 12.882 3.622 -23.004 1.00 92.69 417 GLN A C 1
ATOM 3276 O O . GLN A 1 417 ? 13.816 3.097 -23.610 1.00 92.69 417 GLN A O 1
ATOM 3281 N N . SER A 1 418 ? 13.035 4.759 -22.321 1.00 92.31 418 SER A N 1
ATOM 3282 C CA . SER A 1 418 ? 14.310 5.475 -22.292 1.00 92.31 418 SER A CA 1
ATOM 3283 C C . SER A 1 418 ? 15.436 4.617 -21.704 1.00 92.31 418 SER A C 1
ATOM 3285 O O . SER A 1 418 ? 16.575 4.682 -22.175 1.00 92.31 418 SER A O 1
ATOM 3287 N N . ILE A 1 419 ? 15.124 3.774 -20.717 1.00 95.12 419 ILE A N 1
ATOM 3288 C CA . ILE A 1 419 ? 16.044 2.788 -20.142 1.00 95.12 419 ILE A CA 1
ATOM 3289 C C . ILE A 1 419 ? 16.395 1.702 -21.165 1.00 95.12 419 ILE A C 1
ATOM 3291 O O . ILE A 1 419 ? 17.582 1.486 -21.417 1.00 95.12 419 ILE A O 1
ATOM 3295 N N . ILE A 1 420 ? 15.395 1.059 -21.782 1.00 95.19 420 ILE A N 1
ATOM 3296 C CA . ILE A 1 420 ? 15.596 -0.006 -22.781 1.00 95.19 420 ILE A CA 1
ATOM 3297 C C . ILE A 1 420 ? 16.421 0.516 -23.963 1.00 95.19 420 ILE A C 1
ATOM 3299 O O . ILE A 1 420 ? 17.437 -0.082 -24.313 1.00 95.19 420 ILE A O 1
ATOM 3303 N N . GLY A 1 421 ? 16.074 1.677 -24.521 1.00 93.62 421 GLY A N 1
ATOM 3304 C CA . GLY A 1 421 ? 16.803 2.275 -25.638 1.00 93.62 421 GLY A CA 1
ATOM 3305 C C . GLY A 1 421 ? 18.238 2.685 -25.276 1.00 93.62 421 GLY A C 1
ATOM 3306 O O . GLY A 1 421 ? 19.154 2.548 -26.094 1.00 93.62 421 GLY A O 1
ATOM 3307 N N . THR A 1 422 ? 18.472 3.146 -24.041 1.00 94.31 422 THR A N 1
ATOM 3308 C CA . THR A 1 422 ? 19.831 3.434 -23.545 1.00 94.31 422 THR A CA 1
ATOM 3309 C C . THR A 1 422 ? 20.652 2.149 -23.415 1.00 94.31 422 THR A C 1
ATOM 3311 O O . THR A 1 422 ? 21.816 2.124 -23.816 1.00 94.31 422 THR A O 1
ATOM 3314 N N . LEU A 1 423 ? 20.055 1.065 -22.909 1.00 94.00 423 LEU A N 1
ATOM 3315 C CA . LEU A 1 423 ? 20.700 -0.247 -22.790 1.00 94.00 423 LEU A CA 1
ATOM 3316 C C . LEU A 1 423 ? 21.014 -0.860 -24.145 1.00 94.00 423 LEU A C 1
ATOM 3318 O O . LEU A 1 423 ? 22.138 -1.314 -24.354 1.00 94.00 423 LEU A O 1
ATOM 3322 N N . ALA A 1 424 ? 20.064 -0.822 -25.074 1.00 93.56 424 ALA A N 1
ATOM 3323 C CA . ALA A 1 424 ? 20.263 -1.281 -26.439 1.00 93.56 424 ALA A CA 1
ATOM 3324 C C . ALA A 1 424 ? 21.426 -0.525 -27.106 1.00 93.56 424 ALA A C 1
ATOM 3326 O O . ALA A 1 424 ? 22.331 -1.143 -27.660 1.00 93.56 424 ALA A O 1
ATOM 3327 N N . SER A 1 425 ? 21.499 0.799 -26.917 1.00 92.00 425 SER A N 1
ATOM 3328 C CA . SER A 1 425 ? 22.615 1.628 -27.403 1.00 92.00 425 SER A CA 1
ATOM 3329 C C . SER A 1 425 ? 23.960 1.321 -26.717 1.00 92.00 425 SER A C 1
ATOM 3331 O O . SER A 1 425 ? 25.021 1.493 -27.321 1.00 92.00 425 SER A O 1
ATOM 3333 N N . LEU A 1 426 ? 23.949 0.900 -25.444 1.00 91.00 426 LEU A N 1
ATOM 3334 C CA . LEU A 1 426 ? 25.153 0.509 -24.691 1.00 91.00 426 LEU A CA 1
ATOM 3335 C C . LEU A 1 426 ? 25.688 -0.866 -25.087 1.00 91.00 426 LEU A C 1
ATOM 3337 O O . LEU A 1 426 ? 26.903 -1.075 -25.022 1.00 91.00 426 LEU A O 1
ATOM 3341 N N . THR A 1 427 ? 24.782 -1.782 -25.422 1.00 89.62 427 THR A N 1
ATOM 3342 C CA . THR A 1 427 ? 25.055 -3.207 -25.659 1.00 89.62 427 THR A CA 1
ATOM 3343 C C . THR A 1 427 ? 25.096 -3.577 -27.141 1.00 89.62 427 THR A C 1
ATOM 3345 O O . THR A 1 427 ? 25.480 -4.695 -27.457 1.00 89.62 427 THR A O 1
ATOM 3348 N N . GLY A 1 428 ? 24.756 -2.649 -28.045 1.00 90.06 428 GLY A N 1
ATOM 3349 C CA . GLY A 1 428 ? 24.725 -2.888 -29.493 1.00 90.06 428 GLY A CA 1
ATOM 3350 C C . GLY A 1 428 ? 23.495 -3.670 -29.964 1.00 90.06 428 GLY A C 1
ATOM 3351 O O . GLY A 1 428 ? 23.475 -4.166 -31.083 1.00 90.06 428 GLY A O 1
ATOM 3352 N N . ARG A 1 429 ? 22.456 -3.793 -29.129 1.00 92.94 429 ARG A N 1
ATOM 3353 C CA . ARG A 1 429 ? 21.237 -4.556 -29.440 1.00 92.94 429 ARG A CA 1
ATOM 3354 C C . ARG A 1 429 ? 20.268 -3.729 -30.290 1.00 92.94 429 ARG A C 1
ATOM 3356 O O . ARG A 1 429 ? 19.215 -3.308 -29.816 1.00 92.94 429 ARG A O 1
ATOM 3363 N N . GLU A 1 430 ? 20.643 -3.463 -31.539 1.00 94.25 430 GLU A N 1
ATOM 3364 C CA . GLU A 1 430 ? 19.892 -2.576 -32.443 1.00 94.25 430 GLU A CA 1
ATOM 3365 C C . GLU A 1 430 ? 18.474 -3.084 -32.754 1.00 94.25 430 GLU A C 1
ATOM 3367 O O . GLU A 1 430 ? 17.548 -2.284 -32.836 1.00 94.25 430 GLU A O 1
ATOM 3372 N N . GLU A 1 431 ? 18.269 -4.401 -32.869 1.00 94.06 431 GLU A N 1
ATOM 3373 C CA . GLU A 1 431 ? 16.930 -4.968 -33.090 1.00 94.06 431 GLU A CA 1
ATOM 3374 C C . GLU A 1 431 ? 15.981 -4.654 -31.924 1.00 94.06 431 GLU A C 1
ATOM 3376 O O . GLU A 1 431 ? 14.882 -4.151 -32.148 1.00 94.06 431 GLU A O 1
ATOM 3381 N N . LEU A 1 432 ? 16.425 -4.854 -30.676 1.00 94.94 432 LEU A N 1
ATOM 3382 C CA . LEU A 1 432 ? 15.646 -4.496 -29.487 1.00 94.94 432 LEU A CA 1
ATOM 3383 C C . LEU A 1 432 ? 15.319 -2.997 -29.463 1.00 94.94 432 LEU A C 1
ATOM 3385 O O . LEU A 1 432 ? 14.197 -2.627 -29.123 1.00 94.94 432 LEU A O 1
ATOM 3389 N N . PHE A 1 433 ? 16.272 -2.134 -29.847 1.00 94.19 433 PHE A N 1
ATOM 3390 C CA . PHE A 1 433 ? 16.021 -0.694 -29.948 1.00 94.19 433 PHE A CA 1
ATOM 3391 C C . PHE A 1 433 ? 14.849 -0.413 -30.893 1.00 94.19 433 PHE A C 1
ATOM 3393 O O . PHE A 1 433 ? 13.880 0.229 -30.492 1.00 94.19 433 PHE A O 1
ATOM 3400 N N . ILE A 1 434 ? 14.932 -0.923 -32.125 1.00 93.00 434 ILE A N 1
ATOM 3401 C CA . ILE A 1 434 ? 13.932 -0.698 -33.172 1.00 93.00 434 ILE A CA 1
ATOM 3402 C C . ILE A 1 434 ? 12.565 -1.211 -32.718 1.00 93.00 434 ILE A C 1
ATOM 3404 O O . ILE A 1 434 ? 11.587 -0.466 -32.773 1.00 93.00 434 ILE A O 1
ATOM 3408 N N . LYS A 1 435 ? 12.489 -2.444 -32.203 1.00 92.88 435 LYS A N 1
ATOM 3409 C CA . LYS A 1 435 ? 11.223 -3.033 -31.741 1.00 92.88 435 LYS A CA 1
ATOM 3410 C C . LYS A 1 435 ? 10.596 -2.250 -30.593 1.00 92.88 435 LYS A C 1
ATOM 3412 O O . LYS A 1 435 ? 9.396 -1.996 -30.614 1.00 92.88 435 LYS A O 1
ATOM 3417 N N . SER A 1 436 ? 11.413 -1.794 -29.639 1.00 91.88 436 SER A N 1
ATOM 3418 C CA . SER A 1 436 ? 10.947 -1.006 -28.487 1.00 91.88 436 SER A CA 1
ATOM 3419 C C . SER A 1 436 ? 10.347 0.353 -28.852 1.00 91.88 436 SER A C 1
ATOM 3421 O O . SER A 1 436 ? 9.695 0.966 -28.013 1.00 91.88 436 SER A O 1
ATOM 3423 N N . GLU A 1 437 ? 10.582 0.832 -30.072 1.00 87.50 437 GLU A N 1
ATOM 3424 C CA . GLU A 1 437 ? 10.037 2.092 -30.579 1.00 87.50 437 GLU A CA 1
ATOM 3425 C C . GLU A 1 437 ? 8.890 1.854 -31.570 1.00 87.50 437 GLU A C 1
ATOM 3427 O O . GLU A 1 437 ? 7.967 2.652 -31.596 1.00 87.50 437 GLU A O 1
ATOM 3432 N N . THR A 1 438 ? 8.922 0.767 -32.354 1.00 87.19 438 THR A N 1
ATOM 3433 C CA . THR A 1 438 ? 8.088 0.621 -33.568 1.00 87.19 438 THR A CA 1
ATOM 3434 C C . THR A 1 438 ? 7.019 -0.470 -33.500 1.00 87.19 438 THR A C 1
ATOM 3436 O O . THR A 1 438 ? 6.035 -0.398 -34.231 1.00 87.19 438 THR A O 1
ATOM 3439 N N . GLU A 1 439 ? 7.171 -1.483 -32.640 1.00 87.25 439 GLU A N 1
ATOM 3440 C CA . GLU A 1 439 ? 6.192 -2.582 -32.525 1.00 87.25 439 GLU A CA 1
ATOM 3441 C C . GLU A 1 439 ? 5.109 -2.307 -31.471 1.00 87.25 439 GLU A C 1
ATOM 3443 O O . GLU A 1 439 ? 4.114 -3.026 -31.377 1.00 87.25 439 GLU A O 1
ATOM 3448 N N . LEU A 1 440 ? 5.287 -1.251 -30.681 1.00 84.31 440 LEU A N 1
ATOM 3449 C CA . LEU A 1 440 ? 4.385 -0.882 -29.604 1.00 84.31 440 LEU A CA 1
ATOM 3450 C C . LEU A 1 440 ? 3.289 0.061 -30.094 1.00 84.31 440 LEU A C 1
ATOM 3452 O O . LEU A 1 440 ? 3.514 0.936 -30.932 1.00 84.31 440 LEU A O 1
ATOM 3456 N N . THR A 1 441 ? 2.100 -0.071 -29.509 1.00 83.06 441 THR A N 1
ATOM 3457 C CA . THR A 1 441 ? 0.965 0.802 -29.832 1.00 83.06 441 THR A CA 1
ATOM 3458 C C . THR A 1 441 ? 0.353 1.406 -28.582 1.00 83.06 441 THR A C 1
ATOM 3460 O O . THR A 1 441 ? 0.295 0.781 -27.530 1.00 83.06 441 THR A O 1
ATOM 3463 N N . VAL A 1 442 ? -0.128 2.638 -28.684 1.00 80.31 442 VAL A N 1
ATOM 3464 C CA . VAL A 1 442 ? -0.837 3.324 -27.605 1.00 80.31 442 VAL A CA 1
ATOM 3465 C C . VAL A 1 442 ? -2.175 3.782 -28.141 1.00 80.31 442 VAL A C 1
ATOM 3467 O O . VAL A 1 442 ? -2.246 4.435 -29.181 1.00 80.31 442 VAL A O 1
ATOM 3470 N N . GLN A 1 443 ? -3.256 3.469 -27.431 1.00 77.69 443 GLN A N 1
ATOM 3471 C CA . GLN A 1 443 ? -4.555 4.008 -27.810 1.00 77.69 443 GLN A CA 1
ATOM 3472 C C . GLN A 1 443 ? -4.567 5.514 -27.591 1.00 77.69 443 GLN A C 1
ATOM 3474 O O . GLN A 1 443 ? -4.366 5.980 -26.474 1.00 77.69 443 GLN A O 1
ATOM 3479 N N . AS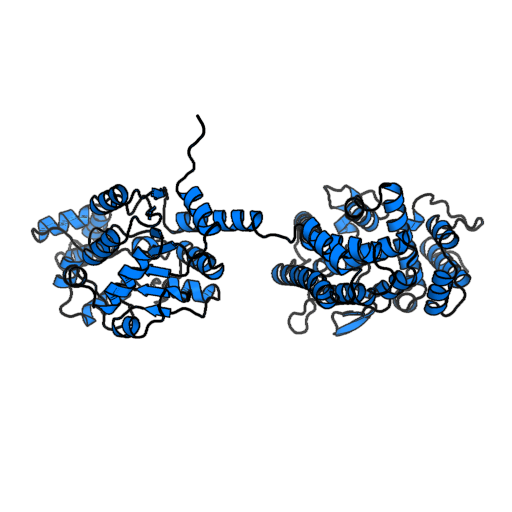N A 1 444 ? -4.852 6.281 -28.636 1.00 69.88 444 ASN A N 1
ATOM 3480 C CA . ASN A 1 444 ? -5.076 7.705 -28.496 1.00 69.88 444 ASN A CA 1
ATOM 3481 C C . ASN A 1 444 ? -6.417 7.987 -27.806 1.00 69.88 444 ASN A C 1
ATOM 3483 O O . ASN A 1 444 ? -7.216 7.099 -27.473 1.00 69.88 444 ASN A O 1
ATOM 3487 N N . GLY A 1 445 ? -6.678 9.274 -27.612 1.00 63.62 445 GLY A N 1
ATOM 3488 C CA . GLY A 1 445 ? -7.923 9.735 -27.028 1.00 63.62 445 GLY A CA 1
ATOM 3489 C C . GLY A 1 445 ? -9.189 9.308 -27.791 1.00 63.62 445 GLY A C 1
ATOM 3490 O O . GLY A 1 445 ? -10.245 9.123 -27.194 1.00 63.62 445 GLY A O 1
ATOM 3491 N N . LEU A 1 446 ? -9.074 9.087 -29.098 1.00 65.50 446 LEU A N 1
ATOM 3492 C CA . LEU A 1 446 ? -10.159 8.653 -29.978 1.00 65.50 446 LEU A CA 1
ATOM 3493 C C . LEU A 1 446 ? -10.301 7.120 -30.043 1.00 65.50 446 LEU A C 1
ATOM 3495 O O . LEU A 1 446 ? -11.231 6.618 -30.666 1.00 65.50 446 LEU A O 1
ATOM 3499 N N . GLY A 1 447 ? -9.416 6.369 -29.377 1.00 67.12 447 GLY A N 1
ATOM 3500 C CA . GLY A 1 447 ? -9.388 4.904 -29.406 1.00 67.12 447 GLY A CA 1
ATOM 3501 C C . GLY A 1 447 ? -8.706 4.287 -30.613 1.00 67.12 447 GLY A C 1
ATOM 3502 O O . GLY A 1 447 ? -8.784 3.075 -30.794 1.00 67.12 447 GLY A O 1
ATOM 3503 N N . GLU A 1 448 ? -7.995 5.090 -31.391 1.00 73.75 448 GLU A N 1
ATOM 3504 C CA . GLU A 1 448 ? -7.148 4.614 -32.475 1.00 73.75 448 GLU A CA 1
ATOM 3505 C C . GLU A 1 448 ? -5.787 4.202 -31.912 1.00 73.75 448 GLU A C 1
ATOM 3507 O O . GLU A 1 448 ? -5.242 4.862 -31.024 1.00 73.75 448 GLU A O 1
ATOM 3512 N N . ALA A 1 449 ? -5.226 3.114 -32.431 1.00 77.50 449 ALA A N 1
ATOM 3513 C CA . ALA A 1 449 ? -3.869 2.710 -32.102 1.00 77.50 449 ALA A CA 1
ATOM 3514 C C . ALA A 1 449 ? -2.877 3.657 -32.792 1.00 77.50 449 ALA A C 1
ATOM 3516 O O . ALA A 1 449 ? -2.809 3.698 -34.021 1.00 77.50 449 ALA A O 1
ATOM 3517 N N . LEU A 1 450 ? -2.122 4.418 -32.003 1.00 75.00 450 LEU A N 1
ATOM 3518 C CA . LEU A 1 450 ? -0.980 5.188 -32.478 1.00 75.00 450 LEU A CA 1
ATOM 3519 C C . LEU A 1 450 ? 0.310 4.396 -32.255 1.00 75.00 450 LEU A C 1
ATOM 3521 O O . LEU A 1 450 ? 0.453 3.778 -31.196 1.00 75.00 450 LEU A O 1
ATOM 3525 N N . PRO A 1 451 ? 1.263 4.455 -33.197 1.00 76.50 451 PRO A N 1
ATOM 3526 C CA . PRO A 1 451 ? 2.629 4.011 -32.958 1.00 76.50 451 PRO A CA 1
ATOM 3527 C C . PRO A 1 451 ? 3.223 4.685 -31.718 1.00 76.50 451 PRO A C 1
ATOM 3529 O O . PRO A 1 451 ? 2.942 5.856 -31.425 1.00 76.50 451 PRO A O 1
ATOM 3532 N N . PHE A 1 452 ? 4.029 3.941 -30.971 1.00 77.00 452 PHE A N 1
ATOM 3533 C CA . PHE A 1 452 ? 4.626 4.409 -29.725 1.00 77.00 452 PHE A CA 1
ATOM 3534 C C . PHE A 1 452 ? 5.493 5.657 -29.926 1.00 77.00 452 PHE A C 1
ATOM 3536 O O . PHE A 1 452 ? 5.410 6.580 -29.109 1.00 77.00 452 PHE A O 1
ATOM 3543 N N . GLU A 1 453 ? 6.229 5.749 -31.041 1.00 72.56 453 GLU A N 1
ATOM 3544 C CA . GLU A 1 453 ? 7.061 6.911 -31.373 1.00 72.56 453 GLU A CA 1
ATOM 3545 C C . GLU A 1 453 ? 6.255 8.217 -31.527 1.00 72.56 453 GLU A C 1
ATOM 3547 O O . GLU A 1 453 ? 6.798 9.308 -31.357 1.00 72.56 453 GLU A O 1
ATOM 3552 N N . LEU A 1 454 ? 4.946 8.118 -31.792 1.00 69.62 454 LEU A N 1
ATOM 3553 C CA . LEU A 1 454 ? 4.022 9.253 -31.854 1.00 69.62 454 LEU A CA 1
ATOM 3554 C C . LEU A 1 454 ? 3.347 9.536 -30.510 1.00 69.62 454 LEU A C 1
ATOM 3556 O O . LEU A 1 454 ? 3.175 10.691 -30.127 1.00 69.62 454 LEU A O 1
ATOM 3560 N N . ALA A 1 455 ? 2.947 8.492 -29.787 1.00 70.31 455 ALA A N 1
ATOM 3561 C CA . ALA A 1 455 ? 2.130 8.636 -28.585 1.00 70.31 455 ALA A CA 1
ATOM 3562 C C . ALA A 1 455 ? 2.905 9.091 -27.337 1.00 70.31 455 ALA A C 1
ATOM 3564 O O . ALA A 1 455 ? 2.305 9.639 -26.401 1.00 70.31 455 ALA A O 1
ATOM 3565 N N . LEU A 1 456 ? 4.218 8.852 -27.308 1.00 72.12 456 LEU A N 1
ATOM 3566 C CA . LEU A 1 456 ? 5.105 9.140 -26.177 1.00 72.12 456 LEU A CA 1
ATOM 3567 C C . LEU A 1 456 ? 6.256 10.077 -26.561 1.00 72.12 456 LEU A C 1
ATOM 3569 O O . LEU A 1 456 ? 7.344 9.995 -25.986 1.00 72.12 456 LEU A O 1
ATOM 3573 N N . SER A 1 457 ? 6.005 11.008 -27.490 1.00 73.75 457 SER A N 1
ATOM 3574 C CA . SER A 1 457 ? 6.955 12.079 -27.799 1.00 73.75 457 SER A CA 1
ATOM 3575 C C . SER A 1 457 ? 7.353 12.844 -26.530 1.00 73.75 457 SER A C 1
ATOM 3577 O O . SER A 1 457 ? 6.584 12.951 -25.560 1.00 73.75 457 SER A O 1
ATOM 3579 N N . GLN A 1 458 ? 8.576 13.382 -26.520 1.00 71.38 458 GLN A N 1
ATOM 3580 C CA . GLN A 1 458 ? 9.092 14.096 -25.354 1.00 71.38 458 GLN A CA 1
ATOM 3581 C C . GLN A 1 458 ? 8.197 15.282 -24.993 1.00 71.38 458 GLN A C 1
ATOM 3583 O O . GLN A 1 458 ? 7.897 15.500 -23.819 1.00 71.38 458 GLN A O 1
ATOM 3588 N N . THR A 1 459 ? 7.735 16.007 -26.012 1.00 69.00 459 THR A N 1
ATOM 3589 C CA . THR A 1 459 ? 6.872 17.180 -25.863 1.00 69.00 459 THR A CA 1
ATOM 3590 C C . THR A 1 459 ? 5.518 16.837 -25.236 1.00 69.00 459 THR A C 1
ATOM 3592 O O . THR A 1 459 ? 5.000 17.620 -24.435 1.00 69.00 459 THR A O 1
ATOM 3595 N N . ASP A 1 460 ? 4.966 15.659 -25.536 1.00 73.56 460 ASP A N 1
ATOM 3596 C CA . ASP A 1 460 ? 3.689 15.208 -24.979 1.00 73.56 460 ASP A CA 1
ATOM 3597 C C . ASP A 1 460 ? 3.799 14.716 -23.535 1.00 73.56 460 ASP A C 1
ATOM 3599 O O . ASP A 1 460 ? 2.871 14.908 -22.743 1.00 73.56 460 ASP A O 1
ATOM 3603 N N . CYS A 1 461 ? 4.911 14.065 -23.187 1.00 78.31 461 CYS A N 1
ATOM 3604 C CA . CYS A 1 461 ? 5.130 13.539 -21.842 1.00 78.31 461 CYS A CA 1
ATOM 3605 C C . CYS A 1 461 ? 5.565 14.644 -20.871 1.00 78.31 461 CYS A C 1
ATOM 3607 O O . CYS A 1 461 ? 5.077 14.709 -19.742 1.00 78.31 461 CYS A O 1
ATOM 3609 N N . LEU A 1 462 ? 6.486 15.510 -21.299 1.00 79.69 462 LEU A N 1
ATOM 3610 C CA . LEU A 1 462 ? 7.145 16.518 -20.471 1.00 79.69 462 LEU A CA 1
ATOM 3611 C C . LEU A 1 462 ? 7.289 17.833 -21.254 1.00 79.69 462 LEU A C 1
ATOM 3613 O O . LEU A 1 462 ? 8.319 18.072 -21.887 1.00 79.69 462 LEU A O 1
ATOM 3617 N N . PRO A 1 463 ? 6.292 18.732 -21.197 1.00 81.62 463 PRO A N 1
ATOM 3618 C CA . PRO A 1 463 ? 6.382 20.021 -21.868 1.00 81.62 463 PRO A CA 1
ATOM 3619 C C . PRO A 1 463 ? 7.614 20.815 -21.408 1.00 81.62 463 PRO A C 1
ATOM 3621 O O . PRO A 1 463 ? 7.865 20.973 -20.210 1.00 81.62 463 PRO A O 1
ATOM 3624 N N . SER A 1 464 ? 8.372 21.363 -22.362 1.00 82.12 464 SER A N 1
ATOM 3625 C CA . SER A 1 464 ? 9.641 22.055 -22.080 1.00 82.12 464 SER A CA 1
ATOM 3626 C C . SER A 1 464 ? 9.504 23.208 -21.082 1.00 82.12 464 SER A C 1
ATOM 3628 O O . SER A 1 464 ? 10.398 23.416 -20.262 1.00 82.12 464 SER A O 1
ATOM 3630 N N . ASP A 1 465 ? 8.400 23.954 -21.122 1.00 82.25 465 ASP A N 1
ATOM 3631 C CA . ASP A 1 465 ? 8.178 25.080 -20.209 1.00 82.25 465 ASP A CA 1
ATOM 3632 C C . ASP A 1 465 ? 7.925 24.625 -18.767 1.00 82.25 465 ASP A C 1
ATOM 3634 O O . ASP A 1 465 ? 8.387 25.277 -17.831 1.00 82.25 465 ASP A O 1
ATOM 3638 N N . THR A 1 466 ? 7.297 23.460 -18.583 1.00 83.31 466 THR A N 1
ATOM 3639 C CA . THR A 1 466 ? 7.155 22.812 -17.274 1.00 83.31 466 THR A CA 1
ATOM 3640 C C . THR A 1 466 ? 8.523 22.402 -16.732 1.00 83.31 466 THR A C 1
ATOM 3642 O O . THR A 1 466 ? 8.877 22.761 -15.610 1.00 83.31 466 THR A O 1
ATOM 3645 N N . VAL A 1 467 ? 9.342 21.728 -17.548 1.00 85.75 467 VAL A N 1
ATOM 3646 C CA . VAL A 1 467 ? 10.672 21.253 -17.124 1.00 85.75 467 VAL A CA 1
ATOM 3647 C C . VAL A 1 467 ? 11.627 22.408 -16.817 1.00 85.75 467 VAL A C 1
ATOM 3649 O O . VAL A 1 467 ? 12.414 22.326 -15.877 1.00 85.75 467 VAL A O 1
ATOM 3652 N N . LYS A 1 468 ? 11.549 23.529 -17.546 1.00 86.81 468 LYS A N 1
ATOM 3653 C CA . LYS A 1 468 ? 12.346 24.733 -17.241 1.00 86.81 468 LYS A CA 1
ATOM 3654 C C . LYS A 1 468 ? 12.093 25.280 -15.838 1.00 86.81 468 LYS A C 1
ATOM 3656 O O . LYS A 1 468 ? 12.987 25.932 -15.300 1.00 86.81 468 LYS A O 1
ATOM 3661 N N . ALA A 1 469 ? 10.910 25.040 -15.276 1.00 84.00 469 ALA A N 1
ATOM 3662 C CA . ALA A 1 469 ? 10.529 25.493 -13.946 1.00 84.00 469 ALA A CA 1
ATOM 3663 C C . ALA A 1 469 ? 10.881 24.485 -12.830 1.00 84.00 469 ALA A C 1
ATOM 3665 O O . ALA A 1 469 ? 10.937 24.887 -11.669 1.00 84.00 469 ALA A O 1
ATOM 3666 N N . PHE A 1 470 ? 11.187 23.224 -13.164 1.00 84.56 470 PHE A N 1
ATOM 3667 C CA . PHE A 1 470 ? 11.630 22.207 -12.198 1.00 84.56 470 PHE A CA 1
ATOM 3668 C C . PHE A 1 470 ? 12.969 22.565 -11.542 1.00 84.56 470 PHE A C 1
ATOM 3670 O O . PHE A 1 470 ? 13.789 23.311 -12.099 1.00 84.56 470 PHE A O 1
ATOM 3677 N N . ALA A 1 471 ? 13.213 21.986 -10.366 1.00 78.06 471 ALA A N 1
ATOM 3678 C CA . ALA A 1 471 ? 14.440 22.081 -9.587 1.00 78.06 471 ALA A CA 1
ATOM 3679 C C . ALA A 1 471 ? 14.869 23.537 -9.382 1.00 78.06 471 ALA A C 1
ATOM 3681 O O . ALA A 1 471 ? 16.021 23.911 -9.623 1.00 78.06 471 ALA A O 1
ATOM 3682 N N . SER A 1 472 ? 13.906 24.385 -9.001 1.00 77.50 472 SER A N 1
ATOM 3683 C CA . SER A 1 472 ? 14.101 25.831 -8.823 1.00 77.50 472 SER A CA 1
ATOM 3684 C C . SER A 1 472 ? 14.712 26.525 -10.053 1.00 77.50 472 SER A C 1
ATOM 3686 O O . SER A 1 472 ? 15.529 27.438 -9.932 1.00 77.50 472 SER A O 1
ATOM 3688 N N . GLY A 1 473 ? 14.348 26.080 -11.258 1.00 81.50 473 GLY A N 1
ATOM 3689 C CA . GLY A 1 473 ? 14.828 26.666 -12.507 1.00 81.50 473 GLY A CA 1
ATOM 3690 C C . GLY A 1 473 ? 16.182 26.141 -12.994 1.00 81.50 473 GLY A C 1
ATOM 3691 O O . GLY A 1 473 ? 16.797 26.780 -13.856 1.00 81.50 473 GLY A O 1
ATOM 3692 N N . LYS A 1 474 ? 16.660 24.988 -12.501 1.00 86.94 474 LYS A N 1
ATOM 3693 C CA . LYS A 1 474 ? 17.923 24.347 -12.935 1.00 86.94 474 LYS A CA 1
ATOM 3694 C C . LYS A 1 474 ? 18.030 24.203 -14.460 1.00 86.94 474 LYS A C 1
ATOM 3696 O O . LYS A 1 474 ? 19.113 24.372 -15.026 1.00 86.94 474 LYS A O 1
ATOM 3701 N N . TYR A 1 475 ? 16.910 23.926 -15.129 1.00 87.00 475 TYR A N 1
ATOM 3702 C CA . TYR A 1 475 ? 16.851 23.703 -16.578 1.00 87.00 475 TYR A CA 1
ATOM 3703 C C . TYR A 1 475 ? 16.464 24.954 -17.386 1.00 87.00 475 TYR A C 1
ATOM 3705 O O . TYR A 1 475 ? 16.461 24.911 -18.613 1.00 87.00 475 TYR A O 1
ATOM 3713 N N . SER A 1 476 ? 16.199 26.092 -16.735 1.00 86.31 476 SER A N 1
ATOM 3714 C CA . SER A 1 476 ? 15.679 27.319 -17.371 1.00 86.31 476 SER A CA 1
ATOM 3715 C C . SER A 1 476 ? 16.536 27.867 -18.520 1.00 86.31 476 SER A C 1
ATOM 3717 O O . SER A 1 476 ? 16.004 28.429 -19.475 1.00 86.31 476 SER A O 1
ATOM 3719 N N . ARG A 1 477 ? 17.863 27.693 -18.448 1.00 84.00 477 ARG A N 1
ATOM 3720 C CA . ARG A 1 477 ? 18.834 28.156 -19.461 1.00 84.00 477 ARG A CA 1
ATOM 3721 C C . ARG A 1 477 ? 19.286 27.058 -20.428 1.00 84.00 477 ARG A C 1
ATOM 3723 O O . ARG A 1 477 ? 20.236 27.268 -21.180 1.00 84.00 477 ARG A O 1
ATOM 3730 N N . ARG A 1 478 ? 18.681 25.868 -20.374 1.00 83.44 478 ARG A N 1
ATOM 3731 C CA . ARG A 1 478 ? 19.047 24.740 -21.240 1.00 83.44 478 ARG A CA 1
ATOM 3732 C C . ARG A 1 478 ? 18.289 24.830 -22.559 1.00 83.44 478 ARG A C 1
ATOM 3734 O O . ARG A 1 478 ? 17.084 25.056 -22.568 1.00 83.44 478 ARG A O 1
ATOM 3741 N N . ASN A 1 479 ? 19.001 24.596 -23.662 1.00 81.69 479 ASN A N 1
ATOM 3742 C CA . ASN A 1 479 ? 18.397 24.525 -24.997 1.00 81.69 479 ASN A CA 1
ATOM 3743 C C . ASN A 1 479 ? 17.490 23.293 -25.149 1.00 81.69 479 ASN A C 1
ATOM 3745 O O . ASN A 1 479 ? 16.515 23.349 -25.886 1.00 81.69 479 ASN A O 1
ATOM 3749 N N . TYR A 1 480 ? 17.797 22.216 -24.416 1.00 86.31 480 TYR A N 1
ATOM 3750 C CA . TYR A 1 480 ? 17.066 20.946 -24.426 1.00 86.31 480 TYR A CA 1
ATOM 3751 C C . TYR A 1 480 ? 16.763 20.520 -22.977 1.00 86.31 480 TYR A C 1
ATOM 3753 O O . TYR A 1 480 ? 17.465 19.678 -22.418 1.00 86.31 480 TYR A O 1
ATOM 3761 N N . PRO A 1 481 ? 15.797 21.174 -22.303 1.00 87.50 481 PRO A N 1
ATOM 3762 C CA . PRO A 1 481 ? 15.558 20.980 -20.872 1.00 87.50 481 PRO A CA 1
ATOM 3763 C C . PRO A 1 481 ? 15.047 19.571 -20.541 1.00 87.50 481 PRO A C 1
ATOM 3765 O O . PRO A 1 481 ? 15.459 19.010 -19.529 1.00 87.50 481 PRO A O 1
ATOM 3768 N N . VAL A 1 482 ? 14.209 18.984 -21.403 1.00 87.94 482 VAL A N 1
ATOM 3769 C CA . VAL A 1 482 ? 13.665 17.625 -21.228 1.00 87.94 482 VAL A CA 1
ATOM 3770 C C . VAL A 1 482 ? 14.770 16.574 -21.322 1.00 87.94 482 VAL A C 1
ATOM 3772 O O . VAL A 1 482 ? 14.881 15.719 -20.448 1.00 87.94 482 VAL A O 1
ATOM 3775 N N . ASP A 1 483 ? 15.642 16.688 -22.326 1.00 88.56 483 ASP A N 1
ATOM 3776 C CA . ASP A 1 483 ? 16.788 15.794 -22.489 1.00 88.56 483 ASP A CA 1
ATOM 3777 C C . ASP A 1 483 ? 17.750 15.852 -21.295 1.00 88.56 483 ASP A C 1
ATOM 3779 O O . ASP A 1 483 ? 18.251 14.818 -20.864 1.00 88.56 483 ASP A O 1
ATOM 3783 N N . GLU A 1 484 ? 18.019 17.043 -20.747 1.00 89.25 484 GLU A N 1
ATOM 3784 C CA . GLU A 1 484 ? 18.895 17.193 -19.575 1.00 89.25 484 GLU A CA 1
ATOM 3785 C C . GLU A 1 484 ? 18.232 16.636 -18.302 1.00 89.25 484 GLU A C 1
ATOM 3787 O O . GLU A 1 484 ? 18.912 15.985 -17.512 1.00 89.25 484 GLU A O 1
ATOM 3792 N N . LEU A 1 485 ? 16.916 16.819 -18.120 1.00 89.94 485 LEU A N 1
ATOM 3793 C CA . LEU A 1 485 ? 16.168 16.184 -17.026 1.00 89.94 485 LEU A CA 1
ATOM 3794 C C . LEU A 1 485 ? 16.222 14.655 -17.133 1.00 89.94 485 LEU A C 1
ATOM 3796 O O . LEU A 1 485 ? 16.465 13.973 -16.134 1.00 89.94 485 LEU A O 1
ATOM 3800 N N . LEU A 1 486 ? 16.007 14.110 -18.334 1.00 88.88 486 LEU A N 1
ATOM 3801 C CA . LEU A 1 486 ? 16.075 12.673 -18.582 1.00 88.88 486 LEU A CA 1
ATOM 3802 C C . LEU A 1 486 ? 17.484 12.145 -18.305 1.00 88.88 486 LEU A C 1
ATOM 3804 O O . LEU A 1 486 ? 17.646 11.119 -17.651 1.00 88.88 486 LEU A O 1
ATOM 3808 N N . LEU A 1 487 ? 18.507 12.866 -18.758 1.00 89.38 487 LEU A N 1
ATOM 3809 C CA . LEU A 1 487 ? 19.900 12.511 -18.528 1.00 89.38 487 LEU A CA 1
ATOM 3810 C C . LEU A 1 487 ? 20.224 12.453 -17.035 1.00 89.38 487 LEU A C 1
ATOM 3812 O O . LEU A 1 487 ? 20.759 11.445 -16.578 1.00 89.38 487 LEU A O 1
ATOM 3816 N N . ASP A 1 488 ? 19.836 13.478 -16.277 1.00 89.00 488 ASP A N 1
ATOM 3817 C CA . ASP A 1 488 ? 20.020 13.520 -14.826 1.00 89.00 488 ASP A CA 1
ATOM 3818 C C . ASP A 1 488 ? 19.259 12.384 -14.119 1.00 89.00 488 ASP A C 1
ATOM 3820 O O . ASP A 1 488 ? 19.782 11.774 -13.186 1.00 89.00 488 ASP A O 1
ATOM 3824 N N . SER A 1 489 ? 18.055 12.054 -14.597 1.00 88.94 489 SER A N 1
ATOM 3825 C CA . SER A 1 489 ? 17.212 10.991 -14.030 1.00 88.94 489 SER A CA 1
ATOM 3826 C C . SER A 1 489 ? 17.768 9.588 -14.299 1.00 88.94 489 SER A C 1
ATOM 3828 O O . SER A 1 489 ? 17.696 8.711 -13.440 1.00 88.94 489 SER A O 1
ATOM 3830 N N . LEU A 1 490 ? 18.343 9.362 -15.483 1.00 89.50 490 LEU A N 1
ATOM 3831 C CA . LEU A 1 490 ? 18.873 8.059 -15.888 1.00 89.50 490 LEU A CA 1
ATOM 3832 C C . LEU A 1 490 ? 20.296 7.808 -15.385 1.00 89.50 490 LEU A C 1
ATOM 3834 O O . LEU A 1 490 ? 20.664 6.660 -15.140 1.00 89.50 490 LEU A O 1
ATOM 3838 N N . GLN A 1 491 ? 21.111 8.850 -15.218 1.00 84.69 491 GLN A N 1
ATOM 3839 C CA . GLN A 1 491 ? 22.537 8.706 -14.919 1.00 84.69 491 GLN A CA 1
ATOM 3840 C C . GLN A 1 491 ? 22.806 7.911 -13.631 1.00 84.69 491 GLN A C 1
ATOM 3842 O O . GLN A 1 491 ? 23.725 7.092 -13.602 1.00 84.69 491 GLN A O 1
ATOM 3847 N N . GLY A 1 492 ? 21.983 8.103 -12.596 1.00 79.44 492 GLY A N 1
ATOM 3848 C CA . GLY A 1 492 ? 22.084 7.360 -11.336 1.00 79.44 492 GLY A CA 1
ATOM 3849 C C . GLY A 1 492 ? 21.619 5.901 -11.416 1.00 79.44 492 GLY A C 1
ATOM 3850 O O . GLY A 1 492 ? 22.026 5.095 -10.588 1.00 79.44 492 GLY A O 1
ATOM 3851 N N . LEU A 1 493 ? 20.804 5.529 -12.409 1.00 85.44 493 LEU A N 1
ATOM 3852 C CA . LEU A 1 493 ? 20.252 4.171 -12.521 1.00 85.44 493 LEU A CA 1
ATOM 3853 C C . LEU A 1 493 ? 21.261 3.162 -13.083 1.00 85.44 493 LEU A C 1
ATOM 3855 O O . LEU A 1 493 ? 21.184 1.973 -12.783 1.00 85.44 493 LEU A O 1
ATOM 3859 N N . PHE A 1 494 ? 22.215 3.632 -13.888 1.00 86.44 494 PHE A N 1
ATOM 3860 C CA . PHE A 1 494 ? 23.200 2.786 -14.567 1.00 86.44 494 PHE A CA 1
ATOM 3861 C C . PHE A 1 494 ? 24.535 2.657 -13.821 1.00 86.44 494 PHE A C 1
ATOM 3863 O O . PHE A 1 494 ? 25.418 1.943 -14.300 1.00 86.44 494 PHE A O 1
ATOM 3870 N N . SER A 1 495 ? 24.704 3.311 -12.665 1.00 78.81 495 SER A N 1
ATOM 3871 C CA . SER A 1 495 ? 25.981 3.348 -11.930 1.00 78.81 495 SER A CA 1
ATOM 3872 C C . SER A 1 495 ? 26.512 1.963 -11.556 1.00 78.81 495 SER A C 1
ATOM 3874 O O . SER A 1 495 ? 27.722 1.754 -11.544 1.00 78.81 495 SER A O 1
ATOM 3876 N N . ASP A 1 496 ? 25.609 1.013 -11.303 1.00 77.62 496 ASP A N 1
ATOM 3877 C CA . ASP A 1 496 ? 25.948 -0.352 -10.885 1.00 77.62 496 ASP A CA 1
ATOM 3878 C C . ASP A 1 496 ? 26.459 -1.222 -12.056 1.00 77.62 496 ASP A C 1
ATOM 3880 O O . ASP A 1 496 ? 27.081 -2.260 -11.836 1.00 77.62 496 ASP A O 1
ATOM 3884 N N . PHE A 1 497 ? 26.223 -0.796 -13.304 1.00 80.88 497 PHE A N 1
ATOM 3885 C CA . PHE A 1 497 ? 26.557 -1.542 -14.528 1.00 80.88 497 PHE A CA 1
ATOM 3886 C C . PHE A 1 497 ? 27.632 -0.848 -15.371 1.00 80.88 497 PHE A C 1
ATOM 3888 O O . PHE A 1 497 ? 28.429 -1.504 -16.045 1.00 80.88 497 PHE A O 1
ATOM 3895 N N . VAL A 1 498 ? 27.677 0.486 -15.338 1.00 86.06 498 VAL A N 1
ATOM 3896 C CA . VAL A 1 498 ? 28.588 1.298 -16.145 1.00 86.06 498 VAL A CA 1
ATOM 3897 C C . VAL A 1 498 ? 29.368 2.246 -15.243 1.00 86.06 498 VAL A C 1
ATOM 3899 O O . VAL A 1 498 ? 28.867 3.277 -14.808 1.00 86.06 498 VAL A O 1
ATOM 3902 N N . ALA A 1 499 ? 30.649 1.934 -15.031 1.00 81.12 499 ALA A N 1
ATOM 3903 C CA . ALA A 1 499 ? 31.524 2.710 -14.150 1.00 81.12 499 ALA A CA 1
ATOM 3904 C C . ALA A 1 499 ? 31.807 4.147 -14.637 1.00 81.12 499 ALA A C 1
ATOM 3906 O O . ALA A 1 499 ? 32.163 5.002 -13.833 1.00 81.12 499 ALA A O 1
ATOM 3907 N N . SER A 1 500 ? 31.691 4.420 -15.944 1.00 89.06 500 SER A N 1
ATOM 3908 C CA . SER A 1 500 ? 31.953 5.746 -16.522 1.00 89.06 500 SER A CA 1
ATOM 3909 C C . SER A 1 500 ? 30.652 6.536 -16.705 1.00 89.06 500 SER A C 1
ATOM 3911 O O . SER A 1 500 ? 29.860 6.192 -17.590 1.00 89.06 500 SER A O 1
ATOM 3913 N N . PRO A 1 501 ? 30.446 7.642 -15.961 1.00 86.06 501 PRO A N 1
ATOM 3914 C CA . PRO A 1 501 ? 29.275 8.496 -16.140 1.00 86.06 501 PRO A CA 1
ATOM 3915 C C . PRO A 1 501 ? 29.202 9.115 -17.542 1.00 86.06 501 PRO A C 1
ATOM 3917 O O . PRO A 1 501 ? 28.117 9.303 -18.087 1.00 86.06 501 PRO A O 1
ATOM 3920 N N . GLU A 1 502 ? 30.351 9.382 -18.172 1.00 88.44 502 GLU A N 1
ATOM 3921 C CA . GLU A 1 502 ? 30.404 9.884 -19.549 1.00 88.44 502 GLU A CA 1
ATOM 3922 C C . GLU A 1 502 ? 29.909 8.841 -20.559 1.00 88.44 502 GLU A C 1
ATOM 3924 O O . GLU A 1 502 ? 29.234 9.188 -21.529 1.00 88.44 502 GLU A O 1
ATOM 3929 N N . ARG A 1 503 ? 30.185 7.553 -20.322 1.00 89.38 503 ARG A N 1
ATOM 3930 C CA . ARG A 1 503 ? 29.682 6.473 -21.180 1.00 89.38 503 ARG A CA 1
ATOM 3931 C C . ARG A 1 503 ? 28.157 6.373 -21.114 1.00 89.38 503 ARG A C 1
ATOM 3933 O O . ARG A 1 503 ? 27.534 6.238 -22.163 1.00 89.38 503 ARG A O 1
ATOM 3940 N N . VAL A 1 504 ? 27.567 6.499 -19.921 1.00 89.75 504 VAL A N 1
ATOM 3941 C CA . VAL A 1 504 ? 26.102 6.560 -19.747 1.00 89.75 504 VAL A CA 1
ATOM 3942 C C . VAL A 1 504 ? 25.538 7.799 -20.439 1.00 89.75 504 VAL A C 1
ATOM 3944 O O . VAL A 1 504 ? 24.605 7.684 -21.229 1.00 89.75 504 VAL A O 1
ATOM 3947 N N . ARG A 1 505 ? 26.159 8.970 -20.230 1.00 90.94 505 ARG A N 1
ATOM 3948 C CA . ARG A 1 505 ? 25.772 10.225 -20.891 1.00 90.94 505 ARG A CA 1
ATOM 3949 C C . ARG A 1 505 ? 25.723 10.064 -22.413 1.00 90.94 505 ARG A C 1
ATOM 3951 O O . ARG A 1 505 ? 24.726 10.409 -23.039 1.00 90.94 505 ARG A O 1
ATOM 3958 N N . ASN A 1 506 ? 26.788 9.529 -23.008 1.00 90.19 506 ASN A N 1
ATOM 3959 C CA . ASN A 1 506 ? 26.863 9.319 -24.451 1.00 90.19 506 ASN A CA 1
ATOM 3960 C C . ASN A 1 506 ? 25.824 8.306 -24.936 1.00 90.19 506 ASN A C 1
ATOM 3962 O O . ASN A 1 506 ? 25.275 8.509 -26.008 1.00 90.19 506 ASN A O 1
ATOM 3966 N N . ALA A 1 507 ? 25.512 7.266 -24.160 1.00 91.81 507 ALA A N 1
ATOM 3967 C CA . ALA A 1 507 ? 24.480 6.302 -24.528 1.00 91.81 507 ALA A CA 1
ATOM 3968 C C . ALA A 1 507 ? 23.063 6.888 -24.514 1.00 91.81 507 ALA A C 1
ATOM 3970 O O . ALA A 1 507 ? 22.302 6.632 -25.441 1.00 91.81 507 ALA A O 1
ATOM 3971 N N . VAL A 1 508 ? 22.723 7.718 -23.522 1.00 91.75 508 VAL A N 1
ATOM 3972 C CA . VAL A 1 508 ? 21.442 8.448 -23.508 1.00 91.75 508 VAL A CA 1
ATOM 3973 C C . VAL A 1 508 ? 21.348 9.364 -24.732 1.00 91.75 508 VAL A C 1
ATOM 3975 O O . VAL A 1 508 ? 20.314 9.433 -25.385 1.00 91.75 508 VAL A O 1
ATOM 3978 N N . ILE A 1 509 ? 22.446 10.028 -25.102 1.00 90.19 509 ILE A N 1
ATOM 3979 C CA . ILE A 1 509 ? 22.498 10.882 -26.295 1.00 90.19 509 ILE A CA 1
ATOM 3980 C C . ILE A 1 509 ? 22.440 10.056 -27.601 1.00 90.19 509 ILE A C 1
ATOM 3982 O O . ILE A 1 509 ? 21.823 10.482 -28.577 1.00 90.19 509 ILE A O 1
ATOM 3986 N N . ASP A 1 510 ? 23.071 8.882 -27.637 1.00 91.38 510 ASP A N 1
ATOM 3987 C CA . ASP A 1 510 ? 23.044 7.947 -28.770 1.00 91.38 510 ASP A CA 1
ATOM 3988 C C . ASP A 1 510 ? 21.634 7.361 -28.974 1.00 91.38 510 ASP A C 1
ATOM 3990 O O . ASP A 1 510 ? 21.213 7.169 -30.117 1.00 91.38 510 ASP A O 1
ATOM 3994 N N . ARG A 1 511 ? 20.887 7.143 -27.882 1.00 92.62 511 ARG A N 1
ATOM 3995 C CA . ARG A 1 511 ? 19.463 6.782 -27.900 1.00 92.62 511 ARG A CA 1
ATOM 3996 C C . ARG A 1 511 ? 18.630 7.875 -28.567 1.00 92.62 511 ARG A C 1
ATOM 3998 O O . ARG A 1 511 ? 17.857 7.572 -29.468 1.00 92.62 511 ARG A O 1
ATOM 4005 N N . LEU A 1 512 ? 18.818 9.138 -28.168 1.00 89.69 512 LEU A N 1
ATOM 4006 C CA . LEU A 1 512 ? 18.099 10.277 -28.760 1.00 89.69 512 LEU A CA 1
ATOM 4007 C C . LEU A 1 512 ? 18.308 10.365 -30.277 1.00 89.69 512 LEU A C 1
ATOM 4009 O O . LEU A 1 512 ? 17.363 10.622 -31.015 1.00 89.69 512 LEU A O 1
ATOM 4013 N N . TYR A 1 513 ? 19.532 10.108 -30.747 1.00 90.81 513 TYR A N 1
ATOM 4014 C CA . TYR A 1 513 ? 19.835 10.089 -32.178 1.00 90.81 513 TYR A CA 1
ATOM 4015 C C . TYR A 1 513 ? 19.096 8.969 -32.926 1.00 90.81 513 TYR A C 1
ATOM 4017 O O . TYR A 1 513 ? 18.535 9.215 -33.991 1.00 90.81 513 TYR A O 1
ATOM 4025 N N . ARG A 1 514 ? 19.063 7.749 -32.373 1.00 92.00 514 ARG A N 1
ATOM 4026 C CA . ARG A 1 514 ? 18.344 6.617 -32.982 1.00 92.00 514 ARG A CA 1
ATOM 4027 C C . ARG A 1 514 ? 16.827 6.821 -32.984 1.00 92.00 514 ARG A C 1
ATOM 4029 O O . ARG A 1 514 ? 16.186 6.517 -33.983 1.00 92.00 514 ARG A O 1
ATOM 4036 N N . HIS A 1 515 ? 16.269 7.389 -31.915 1.00 89.50 515 HIS A N 1
ATOM 4037 C CA . HIS A 1 515 ? 14.856 7.773 -31.872 1.00 89.50 515 HIS A CA 1
ATOM 4038 C C . HIS A 1 515 ? 14.541 8.805 -32.966 1.00 89.50 515 HIS A C 1
ATOM 4040 O O . HIS A 1 515 ? 13.614 8.617 -33.748 1.00 89.50 515 HIS A O 1
ATOM 4046 N N . ALA A 1 516 ? 15.377 9.842 -33.110 1.00 87.38 516 ALA A N 1
ATOM 4047 C CA . ALA A 1 516 ? 15.233 10.824 -34.185 1.00 87.38 516 ALA A CA 1
ATOM 4048 C C . ALA A 1 516 ? 15.321 10.183 -35.582 1.00 87.38 516 ALA A C 1
ATOM 4050 O O . ALA A 1 516 ? 14.571 10.566 -36.479 1.00 87.38 516 ALA A O 1
ATOM 4051 N N . LEU A 1 517 ? 16.189 9.182 -35.767 1.00 89.62 517 LEU A N 1
ATOM 4052 C CA . LEU A 1 517 ? 16.277 8.422 -37.014 1.00 89.62 517 LEU A CA 1
ATOM 4053 C C . LEU A 1 517 ? 14.966 7.681 -37.311 1.00 89.62 517 LEU A C 1
ATOM 4055 O O . LEU A 1 517 ? 14.444 7.837 -38.412 1.00 89.62 517 LEU A O 1
ATOM 4059 N N . ILE A 1 518 ? 14.401 6.962 -36.335 1.00 88.75 518 ILE A N 1
ATOM 4060 C CA . ILE A 1 518 ? 13.105 6.272 -36.465 1.00 88.75 518 ILE A CA 1
ATOM 4061 C C . ILE A 1 518 ? 11.994 7.262 -36.809 1.00 88.75 518 ILE A C 1
ATOM 4063 O O . ILE A 1 518 ? 11.338 7.088 -37.830 1.00 88.75 518 ILE A O 1
ATOM 4067 N N . VAL A 1 519 ? 11.836 8.335 -36.031 1.00 83.56 519 VAL A N 1
ATOM 4068 C CA . VAL A 1 519 ? 10.779 9.340 -36.240 1.00 83.56 519 VAL A CA 1
ATOM 4069 C C . VAL A 1 519 ? 10.907 10.023 -37.604 1.00 83.56 519 VAL A C 1
ATOM 4071 O O . VAL A 1 519 ? 9.902 10.262 -38.269 1.00 83.56 519 VAL A O 1
ATOM 4074 N N . SER A 1 520 ? 12.134 10.303 -38.058 1.00 82.69 520 SER A N 1
ATOM 4075 C CA . SER A 1 520 ? 12.373 10.953 -39.355 1.00 82.69 520 SER A CA 1
ATOM 4076 C C . SER A 1 520 ? 12.035 10.084 -40.566 1.00 82.69 520 SER A C 1
ATOM 4078 O O . SER A 1 520 ? 11.854 10.624 -41.653 1.00 82.69 520 SER A O 1
ATOM 4080 N N . GLN A 1 521 ? 12.002 8.760 -40.396 1.00 80.50 521 GLN A N 1
ATOM 4081 C CA . GLN A 1 521 ? 11.798 7.798 -41.484 1.00 80.50 521 GLN A CA 1
ATOM 4082 C C . GLN A 1 521 ? 10.512 6.970 -41.326 1.00 80.50 521 GLN A C 1
ATOM 4084 O O . GLN A 1 521 ? 10.148 6.245 -42.245 1.00 80.50 521 GLN A O 1
ATOM 4089 N N . GLY A 1 522 ? 9.852 7.046 -40.169 1.00 74.88 522 GLY A N 1
ATOM 4090 C CA . GLY A 1 522 ? 8.634 6.309 -39.844 1.00 74.88 522 GLY A CA 1
ATOM 4091 C C . GLY A 1 522 ? 7.350 7.074 -40.190 1.00 74.88 522 GLY A C 1
ATOM 4092 O O . GLY A 1 522 ? 7.415 8.197 -40.699 1.00 74.88 522 GLY A O 1
ATOM 4093 N N . PRO A 1 523 ? 6.170 6.518 -39.855 1.00 65.56 523 PRO A N 1
ATOM 4094 C CA . PRO A 1 523 ? 4.857 7.120 -40.137 1.00 65.56 523 PRO A CA 1
ATOM 4095 C C . PRO A 1 523 ? 4.698 8.546 -39.584 1.00 65.56 523 PRO A C 1
ATOM 4097 O O . PRO A 1 523 ? 3.949 9.363 -40.119 1.00 65.56 523 PRO A O 1
ATOM 4100 N N . ALA A 1 524 ? 5.428 8.860 -38.512 1.00 61.19 524 ALA A N 1
ATOM 4101 C CA . ALA A 1 524 ? 5.472 10.183 -37.904 1.00 61.19 524 ALA A CA 1
ATOM 4102 C C . ALA A 1 524 ? 5.991 11.283 -38.846 1.00 61.19 524 ALA A C 1
ATOM 4104 O O . ALA A 1 524 ? 5.544 12.432 -38.761 1.00 61.19 524 ALA A O 1
ATOM 4105 N N . SER A 1 525 ? 6.906 10.935 -39.755 1.00 65.12 525 SER A N 1
ATOM 4106 C CA . SER A 1 525 ? 7.472 11.870 -40.729 1.00 65.12 525 SER A CA 1
ATOM 4107 C C . SER A 1 525 ? 6.410 12.416 -41.691 1.00 65.12 525 SER A C 1
ATOM 4109 O O . SER A 1 525 ? 6.418 13.614 -41.983 1.00 65.12 525 SER A O 1
ATOM 4111 N N . ASP A 1 526 ? 5.438 11.585 -42.074 1.00 59.56 526 ASP A N 1
ATOM 4112 C CA . ASP A 1 526 ? 4.327 11.953 -42.958 1.00 59.56 526 ASP A CA 1
ATOM 4113 C C . ASP A 1 526 ? 3.250 12.794 -42.245 1.00 59.56 526 ASP A C 1
ATOM 4115 O O . ASP A 1 526 ? 2.580 13.615 -42.873 1.00 59.56 526 ASP A O 1
ATOM 4119 N N . LEU A 1 527 ? 3.081 12.608 -40.928 1.00 56.09 527 LEU A N 1
ATOM 4120 C CA . LEU A 1 527 ? 2.018 13.235 -40.126 1.00 56.09 527 LEU A CA 1
ATOM 4121 C C . LEU A 1 527 ? 2.408 14.587 -39.513 1.00 56.09 527 LEU A C 1
ATOM 4123 O O . LEU A 1 527 ? 1.577 15.496 -39.445 1.00 56.09 527 LEU A O 1
ATOM 4127 N N . HIS A 1 528 ? 3.646 14.729 -39.037 1.00 54.94 528 HIS A N 1
ATOM 4128 C CA . HIS A 1 528 ? 4.093 15.928 -38.315 1.00 54.94 528 HIS A CA 1
ATOM 4129 C C . HIS A 1 528 ? 5.201 16.701 -39.034 1.00 54.94 528 HIS A C 1
ATOM 4131 O O . HIS A 1 528 ? 5.396 17.881 -38.742 1.00 54.94 528 HIS A O 1
ATOM 4137 N N . GLY A 1 529 ? 5.910 16.079 -39.986 1.00 51.09 529 GLY A N 1
ATOM 4138 C CA . GLY A 1 529 ? 6.938 16.728 -40.808 1.00 51.09 529 GLY A CA 1
ATOM 4139 C C . GLY A 1 529 ? 8.118 17.335 -40.035 1.00 51.09 529 GLY A C 1
ATOM 4140 O O . GLY A 1 529 ? 8.921 18.051 -40.637 1.00 51.09 529 GLY A O 1
ATOM 4141 N N . TYR A 1 530 ? 8.228 17.087 -38.724 1.00 60.72 530 TYR A N 1
ATOM 4142 C CA . TYR A 1 530 ? 9.192 17.732 -37.836 1.00 60.72 530 TYR A CA 1
ATOM 4143 C C . TYR A 1 530 ? 9.885 16.707 -36.936 1.00 60.72 530 TYR A C 1
ATOM 4145 O O . TYR A 1 530 ? 9.255 16.061 -36.104 1.00 60.72 530 TYR A O 1
ATOM 4153 N N . VAL A 1 531 ? 11.204 16.582 -37.092 1.00 70.00 531 VAL A N 1
ATOM 4154 C CA . VAL A 1 531 ? 12.072 15.834 -36.173 1.00 70.00 531 VAL A CA 1
ATOM 4155 C C . VAL A 1 531 ? 12.440 16.733 -34.991 1.00 70.00 531 VAL A C 1
ATOM 4157 O O . VAL A 1 531 ? 12.965 17.831 -35.193 1.00 70.00 531 VAL A O 1
ATOM 4160 N N . GLU A 1 532 ? 12.193 16.282 -33.760 1.00 70.75 532 GLU A N 1
ATOM 4161 C CA . GLU A 1 532 ? 12.568 17.037 -32.561 1.00 70.75 532 GLU A CA 1
ATOM 4162 C C . GLU A 1 532 ? 14.100 17.185 -32.458 1.00 70.75 532 GLU A C 1
ATOM 4164 O O . GLU A 1 532 ? 14.860 16.211 -32.439 1.00 70.75 532 GLU A O 1
ATOM 4169 N N . ASN A 1 533 ? 14.567 18.435 -32.389 1.00 77.69 533 ASN A N 1
ATOM 4170 C CA . ASN A 1 533 ? 15.957 18.748 -32.065 1.00 77.69 533 ASN A CA 1
ATOM 4171 C C . ASN A 1 533 ? 16.237 18.374 -30.599 1.00 77.69 533 ASN A C 1
ATOM 4173 O O . ASN A 1 533 ? 15.450 18.721 -29.722 1.00 77.69 533 ASN A O 1
ATOM 4177 N N . GLY A 1 534 ? 17.389 17.756 -30.325 1.00 80.19 534 GLY A N 1
ATOM 4178 C CA . GLY A 1 534 ? 17.763 17.325 -28.972 1.00 80.19 534 GLY A CA 1
ATOM 4179 C C . GLY A 1 534 ? 19.255 17.451 -28.664 1.00 80.19 534 GLY A C 1
ATOM 4180 O O . GLY A 1 534 ? 20.059 17.866 -29.499 1.00 80.19 534 GLY A O 1
ATOM 4181 N N . LEU A 1 535 ? 19.679 17.025 -27.472 1.00 83.25 535 LEU A N 1
ATOM 4182 C CA . LEU A 1 535 ? 21.080 17.065 -27.024 1.00 83.25 535 LEU A CA 1
ATOM 4183 C C . LEU A 1 535 ? 22.057 16.393 -27.998 1.00 83.25 535 LEU A C 1
ATOM 4185 O O . LEU A 1 535 ? 23.237 16.762 -28.012 1.00 83.25 535 LEU A O 1
ATOM 4189 N N . TYR A 1 536 ? 21.587 15.464 -28.832 1.00 82.50 536 TYR A N 1
ATOM 4190 C CA . TYR A 1 536 ? 22.387 14.817 -29.869 1.00 82.50 536 TYR A CA 1
ATOM 4191 C C . TYR A 1 536 ? 22.980 15.796 -30.895 1.00 82.50 536 TYR A C 1
ATOM 4193 O O . TYR A 1 536 ? 24.007 15.465 -31.480 1.00 82.50 536 TYR A O 1
ATOM 4201 N N . ILE A 1 537 ? 22.448 17.021 -31.031 1.00 77.38 537 ILE A N 1
ATOM 4202 C CA . ILE A 1 537 ? 23.005 18.074 -31.905 1.00 77.38 537 ILE A CA 1
ATOM 4203 C C . ILE A 1 537 ? 23.825 19.148 -31.151 1.00 77.38 537 ILE A C 1
ATOM 4205 O O . ILE A 1 537 ? 24.417 20.027 -31.775 1.00 77.38 537 ILE A O 1
ATOM 4209 N N . SER A 1 538 ? 23.891 19.096 -29.811 1.00 64.19 538 SER A N 1
ATOM 4210 C CA . SER A 1 538 ? 24.212 20.256 -28.951 1.00 64.19 538 SER A CA 1
ATOM 4211 C C . SER A 1 538 ? 25.690 20.612 -28.729 1.00 64.19 538 SER A C 1
ATOM 4213 O O . SER A 1 538 ? 25.963 21.744 -28.331 1.00 64.19 538 SER A O 1
ATOM 4215 N N . ARG A 1 539 ? 26.672 19.722 -28.951 1.00 52.94 539 ARG A N 1
ATOM 4216 C CA . ARG A 1 539 ? 28.054 20.027 -28.512 1.00 52.94 539 ARG A CA 1
ATOM 4217 C C . ARG A 1 539 ? 28.750 21.116 -29.336 1.00 52.94 539 ARG A C 1
ATOM 4219 O O . ARG A 1 539 ? 29.490 21.881 -28.730 1.00 52.94 539 ARG A O 1
ATOM 4226 N N . HIS A 1 540 ? 28.490 21.269 -30.639 1.00 46.09 540 HIS A N 1
ATOM 4227 C CA . HIS A 1 540 ? 29.129 22.283 -31.501 1.00 46.09 540 HIS A CA 1
ATOM 4228 C C . HIS A 1 540 ? 28.146 22.836 -32.553 1.00 46.09 540 HIS A C 1
ATOM 4230 O O . HIS A 1 540 ? 28.225 22.501 -33.734 1.00 46.09 540 HIS A O 1
ATOM 4236 N N . ALA A 1 541 ? 27.205 23.689 -32.132 1.00 45.53 541 ALA A N 1
ATOM 4237 C CA . ALA A 1 541 ? 26.318 24.411 -33.045 1.00 45.53 541 ALA A CA 1
ATOM 4238 C C . ALA A 1 541 ? 27.113 25.442 -33.868 1.00 45.53 541 ALA A C 1
ATOM 4240 O O . ALA A 1 541 ? 27.286 26.592 -33.480 1.00 45.53 541 ALA A O 1
ATOM 4241 N N . GLY A 1 542 ? 27.636 25.000 -35.005 1.00 47.22 542 GLY A N 1
ATOM 4242 C CA . GLY A 1 542 ? 28.235 25.848 -36.027 1.00 47.22 542 GLY A CA 1
ATOM 4243 C C . GLY A 1 542 ? 27.959 25.263 -37.400 1.00 47.22 542 GLY A C 1
ATOM 4244 O O . GLY A 1 542 ? 28.906 25.025 -38.142 1.00 47.22 542 GLY A O 1
ATOM 4245 N N . TRP A 1 543 ? 26.693 24.946 -37.688 1.00 49.50 543 TRP A N 1
ATOM 4246 C CA . TRP A 1 543 ? 26.270 24.470 -39.002 1.00 49.50 543 TRP A CA 1
ATOM 4247 C C . TRP A 1 543 ? 26.411 25.627 -40.003 1.00 49.50 543 TRP A C 1
ATOM 4249 O O . TRP A 1 543 ? 25.841 26.700 -39.830 1.00 49.50 543 TRP A O 1
ATOM 4259 N N . THR A 1 544 ? 27.226 25.431 -41.031 1.00 45.34 544 THR A N 1
ATOM 4260 C CA . THR A 1 544 ? 27.294 26.286 -42.222 1.00 45.34 544 THR A CA 1
ATOM 4261 C C . THR A 1 544 ? 27.043 25.372 -43.412 1.00 45.34 544 THR A C 1
ATOM 4263 O O . THR A 1 544 ? 27.566 24.260 -43.418 1.00 45.34 544 THR A O 1
ATOM 4266 N N . ARG A 1 545 ? 26.251 25.818 -44.399 1.00 42.97 545 ARG A N 1
ATOM 4267 C CA . ARG A 1 545 ? 25.823 25.031 -45.579 1.00 42.97 545 ARG A CA 1
ATOM 4268 C C . ARG A 1 545 ? 26.978 24.312 -46.302 1.00 42.97 545 ARG A C 1
ATOM 4270 O O . ARG A 1 545 ? 26.748 23.288 -46.932 1.00 42.97 545 ARG A O 1
ATOM 4277 N N . ASP A 1 546 ? 28.198 24.828 -46.160 1.00 46.84 546 ASP A N 1
ATOM 4278 C CA . ASP A 1 546 ? 29.371 24.437 -46.943 1.00 46.84 546 ASP A CA 1
ATOM 4279 C C . ASP A 1 546 ? 30.300 23.399 -46.265 1.00 46.84 546 ASP A C 1
ATOM 4281 O O . ASP A 1 546 ? 31.245 22.932 -46.895 1.00 46.84 546 ASP A O 1
ATOM 4285 N N . GLU A 1 547 ? 30.039 22.984 -45.014 1.00 46.38 547 GLU A N 1
ATOM 4286 C CA . GLU A 1 547 ? 30.763 21.885 -44.341 1.00 46.38 547 GLU A CA 1
ATOM 4287 C C . GLU A 1 547 ? 29.762 20.885 -43.733 1.00 46.38 547 GLU A C 1
ATOM 4289 O O . GLU A 1 547 ? 28.923 21.298 -42.927 1.00 46.38 547 GLU A O 1
ATOM 4294 N N . PRO A 1 548 ? 29.832 19.570 -44.031 1.00 51.03 548 PRO A N 1
ATOM 4295 C CA . PRO A 1 548 ? 28.883 18.597 -43.499 1.00 51.03 548 PRO A CA 1
ATOM 4296 C C . PRO A 1 548 ? 29.220 18.281 -42.036 1.00 51.03 548 PRO A C 1
ATOM 4298 O O . PRO A 1 548 ? 29.769 17.227 -41.710 1.00 51.03 548 PRO A O 1
ATOM 4301 N N . LYS A 1 549 ? 28.908 19.203 -41.122 1.00 63.56 549 LYS A N 1
ATOM 4302 C CA . LYS A 1 549 ? 29.010 18.953 -39.682 1.00 63.56 549 LYS A CA 1
ATOM 4303 C C . LYS A 1 549 ? 27.871 18.035 -39.272 1.00 63.56 549 LYS A C 1
ATOM 4305 O O . LYS A 1 549 ? 26.757 18.471 -39.010 1.00 63.56 549 LYS A O 1
ATOM 4310 N N . ARG A 1 550 ? 28.158 16.738 -39.250 1.00 71.25 550 ARG A N 1
ATOM 4311 C CA . ARG A 1 550 ? 27.251 15.718 -38.726 1.00 71.25 550 ARG A CA 1
ATOM 4312 C C . ARG A 1 550 ? 27.325 15.649 -37.193 1.00 71.25 550 ARG A C 1
ATOM 4314 O O . ARG A 1 550 ? 28.368 15.971 -36.623 1.00 71.25 550 ARG A O 1
ATOM 4321 N N . PRO A 1 551 ? 26.240 15.257 -36.505 1.00 74.50 551 PRO A N 1
ATOM 4322 C CA . PRO A 1 551 ? 26.257 15.101 -35.054 1.00 74.50 551 PRO A CA 1
ATOM 4323 C C . PRO A 1 551 ? 27.285 14.052 -34.607 1.00 74.50 551 PRO A C 1
ATOM 4325 O O . PRO A 1 551 ? 27.371 12.991 -35.213 1.00 74.50 551 PRO A O 1
ATOM 4328 N N . PHE A 1 552 ? 27.984 14.260 -33.488 1.00 79.19 552 PHE A N 1
ATOM 4329 C CA . PHE A 1 552 ? 28.893 13.234 -32.939 1.00 79.19 552 PHE A CA 1
ATOM 4330 C C . PHE A 1 552 ? 28.186 11.903 -32.632 1.00 79.19 552 PHE A C 1
ATOM 4332 O O . PHE A 1 552 ? 28.811 10.846 -32.625 1.00 79.19 552 PHE A O 1
ATOM 4339 N N . SER A 1 553 ? 26.880 11.939 -32.358 1.00 84.94 553 SER A N 1
ATOM 4340 C CA . SER A 1 553 ? 26.074 10.726 -32.190 1.00 84.94 553 SER A CA 1
ATOM 4341 C C . SER A 1 553 ? 25.917 9.943 -33.491 1.00 84.94 553 SER A C 1
ATOM 4343 O O . SER A 1 553 ? 25.839 8.724 -33.438 1.00 84.94 553 SER A O 1
ATOM 4345 N N . GLN A 1 554 ? 25.933 10.616 -34.647 1.00 88.56 554 GLN A N 1
ATOM 4346 C CA . GLN A 1 554 ? 25.958 9.955 -35.950 1.00 88.56 554 GLN A CA 1
ATOM 4347 C C . GLN A 1 554 ? 27.282 9.216 -36.168 1.00 88.56 554 GLN A C 1
ATOM 4349 O O . GLN A 1 554 ? 27.270 8.084 -36.651 1.00 88.56 554 GLN A O 1
ATOM 4354 N N . ASP A 1 555 ? 28.415 9.836 -35.817 1.00 85.31 555 ASP A N 1
ATOM 4355 C CA . ASP A 1 555 ? 29.725 9.177 -35.894 1.00 85.31 555 ASP A CA 1
ATOM 4356 C C . ASP A 1 555 ? 29.740 7.925 -35.018 1.00 85.31 555 ASP A C 1
ATOM 4358 O O . ASP A 1 555 ? 29.968 6.828 -35.518 1.00 85.31 555 ASP A O 1
ATOM 4362 N N . ARG A 1 556 ? 29.362 8.064 -33.739 1.00 88.38 556 ARG A N 1
ATOM 4363 C CA . ARG A 1 556 ? 29.284 6.927 -32.810 1.00 88.38 556 ARG A CA 1
ATOM 4364 C C . ARG A 1 556 ? 28.293 5.858 -33.257 1.00 88.38 556 ARG A C 1
ATOM 4366 O O . ARG A 1 556 ? 28.561 4.682 -33.043 1.00 88.38 556 ARG A O 1
ATOM 4373 N N . PHE A 1 557 ? 27.156 6.241 -33.840 1.00 91.19 557 PHE A N 1
ATOM 4374 C CA . PHE A 1 557 ? 26.199 5.297 -34.414 1.00 91.19 557 PHE A CA 1
ATOM 4375 C C . PHE A 1 557 ? 26.857 4.488 -35.530 1.00 91.19 557 PHE A C 1
ATOM 4377 O O . PHE A 1 557 ? 26.883 3.268 -35.463 1.00 91.19 557 PHE A O 1
ATOM 4384 N N . THR A 1 558 ? 27.469 5.169 -36.498 1.00 87.88 558 THR A N 1
ATOM 4385 C CA . THR A 1 558 ? 28.087 4.527 -37.665 1.00 87.88 558 THR A CA 1
ATOM 4386 C C . THR A 1 558 ? 29.287 3.657 -37.278 1.00 87.88 558 THR A C 1
ATOM 4388 O O . THR A 1 558 ? 29.468 2.587 -37.846 1.00 87.88 558 THR A O 1
ATOM 4391 N N . GLU A 1 559 ? 30.098 4.092 -36.309 1.00 87.56 559 GLU A N 1
ATOM 4392 C CA . GLU A 1 559 ? 31.275 3.359 -35.819 1.00 87.56 559 GLU A CA 1
ATOM 4393 C C . GLU A 1 559 ? 30.916 2.109 -35.006 1.00 87.56 559 GLU A C 1
ATOM 4395 O O . GLU A 1 559 ? 31.644 1.120 -35.061 1.00 87.56 559 GLU A O 1
ATOM 4400 N N . LYS A 1 560 ? 29.824 2.152 -34.230 1.00 87.62 560 LYS A N 1
ATOM 4401 C CA . LYS A 1 560 ? 29.382 1.031 -33.382 1.00 87.62 560 LYS A CA 1
ATOM 4402 C C . LYS A 1 560 ? 28.472 0.036 -34.107 1.00 87.62 560 LYS A C 1
ATOM 4404 O O . LYS A 1 560 ? 28.218 -1.026 -33.551 1.00 87.62 560 LYS A O 1
ATOM 4409 N N . LEU A 1 561 ? 27.954 0.387 -35.284 1.00 92.69 561 LEU A N 1
ATOM 4410 C CA . LEU A 1 561 ? 26.998 -0.434 -36.021 1.00 92.69 561 LEU A CA 1
ATOM 4411 C C . LEU A 1 561 ? 27.698 -1.642 -36.656 1.00 92.69 561 LEU A C 1
ATOM 4413 O O . LEU A 1 561 ? 28.432 -1.502 -37.638 1.00 92.69 561 LEU A O 1
ATOM 4417 N N . ASP A 1 562 ? 27.452 -2.825 -36.102 1.00 91.94 562 ASP A N 1
ATOM 4418 C CA . ASP A 1 562 ? 27.928 -4.091 -36.653 1.00 91.94 562 ASP A CA 1
ATOM 4419 C C . ASP A 1 562 ? 27.054 -4.587 -37.825 1.00 91.94 562 ASP A C 1
ATOM 4421 O O . ASP A 1 562 ? 26.112 -3.922 -38.269 1.00 91.94 562 ASP A O 1
ATOM 4425 N N . GLU A 1 563 ? 27.408 -5.739 -38.404 1.00 92.31 563 GLU A N 1
ATOM 4426 C CA . GLU A 1 563 ? 26.682 -6.291 -39.555 1.00 92.31 563 GLU A CA 1
ATOM 4427 C C . GLU A 1 563 ? 25.239 -6.681 -39.223 1.00 92.31 563 GLU A C 1
ATOM 4429 O O . GLU A 1 563 ? 24.361 -6.527 -40.072 1.00 92.31 563 GLU A O 1
ATOM 4434 N N . GLU A 1 564 ? 24.993 -7.199 -38.021 1.00 91.31 564 GLU A N 1
ATOM 4435 C CA . GLU A 1 564 ? 23.663 -7.623 -37.586 1.00 91.31 564 GLU A CA 1
ATOM 4436 C C . GLU A 1 564 ? 22.768 -6.407 -37.362 1.00 91.31 564 GLU A C 1
ATOM 4438 O O . GLU A 1 564 ? 21.704 -6.305 -37.971 1.00 91.31 564 GLU A O 1
ATOM 4443 N N . GLY A 1 565 ? 23.253 -5.421 -36.608 1.00 92.69 565 GLY A N 1
ATOM 4444 C CA . GLY A 1 565 ? 22.557 -4.165 -36.400 1.00 92.69 565 GLY A CA 1
ATOM 4445 C C . GLY A 1 565 ? 22.281 -3.435 -37.710 1.00 92.69 565 GLY A C 1
ATOM 4446 O O . GLY A 1 565 ? 21.174 -2.935 -37.909 1.00 92.69 565 GLY A O 1
ATOM 4447 N N . ARG A 1 566 ? 23.235 -3.427 -38.653 1.00 94.94 566 ARG A N 1
ATOM 4448 C CA . ARG A 1 566 ? 23.007 -2.877 -39.998 1.00 94.94 566 ARG A CA 1
ATOM 4449 C C . ARG A 1 566 ? 21.836 -3.565 -40.693 1.00 94.94 566 ARG A C 1
ATOM 4451 O O . ARG A 1 566 ? 20.980 -2.866 -41.225 1.00 94.94 566 ARG A O 1
ATOM 4458 N N . ARG A 1 567 ? 21.777 -4.901 -40.675 1.00 95.19 567 ARG A N 1
ATOM 4459 C CA . ARG A 1 567 ? 20.662 -5.648 -41.280 1.00 95.19 567 ARG A CA 1
ATOM 4460 C C . ARG A 1 567 ? 19.336 -5.312 -40.609 1.00 95.19 567 ARG A C 1
ATOM 4462 O O . ARG A 1 567 ? 18.361 -5.116 -41.324 1.00 95.19 567 ARG A O 1
ATOM 4469 N N . SER A 1 568 ? 19.298 -5.195 -39.283 1.00 94.56 568 SER A N 1
ATOM 4470 C CA . SER A 1 568 ? 18.077 -4.831 -38.551 1.00 94.56 568 SER A CA 1
ATOM 4471 C C . SER A 1 568 ? 17.576 -3.437 -38.937 1.00 94.56 568 SER A C 1
ATOM 4473 O O . SER A 1 568 ? 16.393 -3.259 -39.220 1.00 94.56 568 SER A O 1
ATOM 4475 N N . TRP A 1 569 ? 18.479 -2.458 -39.038 1.00 94.75 569 TRP A N 1
ATOM 4476 C CA . TRP A 1 569 ? 18.131 -1.110 -39.487 1.00 94.75 569 TRP A CA 1
ATOM 4477 C C . TRP A 1 569 ? 17.705 -1.058 -40.957 1.00 94.75 569 TRP A C 1
ATOM 4479 O O . TRP A 1 569 ? 16.726 -0.394 -41.279 1.00 94.75 569 TRP A O 1
ATOM 4489 N N . GLU A 1 570 ? 18.404 -1.749 -41.856 1.00 95.06 570 GLU A N 1
ATOM 4490 C CA . GLU A 1 570 ? 18.048 -1.797 -43.282 1.00 95.06 570 GLU A CA 1
ATOM 4491 C C . GLU A 1 570 ? 16.717 -2.527 -43.512 1.00 95.06 570 GLU A C 1
ATOM 4493 O O . GLU A 1 570 ? 15.930 -2.110 -44.363 1.00 95.06 570 GLU A O 1
ATOM 4498 N N . ALA A 1 571 ? 16.428 -3.565 -42.720 1.00 94.06 571 ALA A N 1
ATOM 4499 C CA . ALA A 1 571 ? 15.143 -4.256 -42.728 1.00 94.06 571 ALA A CA 1
ATOM 4500 C C . ALA A 1 571 ? 14.001 -3.336 -42.276 1.00 94.06 571 ALA A C 1
ATOM 4502 O O . ALA A 1 571 ? 12.961 -3.306 -42.930 1.00 94.06 571 ALA A O 1
ATOM 4503 N N . TYR A 1 572 ? 14.208 -2.558 -41.210 1.00 91.62 572 TYR A N 1
ATOM 4504 C CA . TYR A 1 572 ? 13.234 -1.568 -40.746 1.00 91.62 572 TYR A CA 1
ATOM 4505 C C . TYR A 1 572 ? 13.017 -0.441 -41.767 1.00 91.62 572 TYR A C 1
ATOM 4507 O O . TYR A 1 572 ? 11.884 -0.124 -42.118 1.00 91.62 572 TYR A O 1
ATOM 4515 N N . LEU A 1 573 ? 14.101 0.155 -42.270 1.00 90.38 573 LEU A N 1
ATOM 4516 C CA . LEU A 1 573 ? 14.034 1.298 -43.183 1.00 90.38 573 LEU A CA 1
ATOM 4517 C C . LEU A 1 573 ? 13.552 0.916 -44.591 1.00 90.38 573 LEU A C 1
ATOM 4519 O O . LEU A 1 573 ? 13.134 1.792 -45.348 1.00 90.38 573 LEU A O 1
ATOM 4523 N N . GLY A 1 574 ? 13.681 -0.356 -44.982 1.00 92.06 574 GLY A N 1
ATOM 4524 C CA . GLY A 1 574 ? 13.429 -0.820 -46.349 1.00 92.06 574 GLY A CA 1
ATOM 4525 C C . GLY A 1 574 ? 14.418 -0.264 -47.385 1.00 92.06 574 GLY A C 1
ATOM 4526 O O . GLY A 1 574 ? 14.148 -0.313 -48.585 1.00 92.06 574 GLY A O 1
ATOM 4527 N N . LYS A 1 575 ? 15.547 0.298 -46.935 1.00 92.88 575 LYS A N 1
ATOM 4528 C CA . LYS A 1 575 ? 16.583 0.954 -47.751 1.00 92.88 575 LYS A CA 1
ATOM 4529 C C . LYS A 1 575 ? 17.943 0.924 -47.036 1.00 92.88 575 LYS A C 1
ATOM 4531 O O . LYS A 1 575 ? 17.974 0.664 -45.830 1.00 92.88 575 LYS A O 1
ATOM 4536 N N . PRO A 1 576 ? 19.059 1.204 -47.737 1.00 94.25 576 PRO A N 1
ATOM 4537 C CA . PRO A 1 576 ? 20.378 1.285 -47.116 1.00 94.25 576 PRO A CA 1
ATOM 4538 C C . PRO A 1 576 ? 20.408 2.249 -45.924 1.00 94.25 576 PRO A C 1
ATOM 4540 O O . PRO A 1 576 ? 19.847 3.346 -45.977 1.00 94.25 576 PRO A O 1
ATOM 4543 N N . ILE A 1 577 ? 21.120 1.877 -44.855 1.00 92.94 577 ILE A N 1
ATOM 4544 C CA . ILE A 1 577 ? 21.220 2.712 -43.644 1.00 92.94 577 ILE A CA 1
ATOM 4545 C C . ILE A 1 577 ? 21.860 4.081 -43.925 1.00 92.94 577 ILE A C 1
ATOM 4547 O O . ILE A 1 577 ? 21.528 5.067 -43.266 1.00 92.94 577 ILE A O 1
ATOM 4551 N N . SER A 1 578 ? 22.733 4.170 -44.936 1.00 90.69 578 SER A N 1
ATOM 4552 C CA . SER A 1 578 ? 23.297 5.439 -45.416 1.00 90.69 578 SER A CA 1
ATOM 4553 C C . SER A 1 578 ? 22.210 6.445 -45.776 1.00 90.69 578 SER A C 1
ATOM 4555 O O . SER A 1 578 ? 22.297 7.604 -45.378 1.00 90.69 578 SER A O 1
ATOM 4557 N N . ASP A 1 579 ? 21.165 5.978 -46.454 1.00 90.56 579 ASP A N 1
ATOM 4558 C CA . ASP A 1 579 ? 20.101 6.810 -47.003 1.00 90.56 579 ASP A CA 1
ATOM 4559 C C . ASP A 1 579 ? 19.165 7.283 -45.884 1.00 90.56 579 ASP A C 1
ATOM 4561 O O . ASP A 1 579 ? 18.673 8.409 -45.906 1.00 90.56 579 ASP A O 1
ATOM 4565 N N . GLY A 1 580 ? 18.939 6.443 -44.866 1.00 89.06 580 GLY A N 1
ATOM 4566 C CA . GLY A 1 580 ? 18.213 6.842 -43.656 1.00 89.06 580 GLY A CA 1
ATOM 4567 C C . GLY A 1 580 ? 18.963 7.911 -42.859 1.00 89.06 580 GLY A C 1
ATOM 4568 O O . GLY A 1 580 ? 18.385 8.923 -42.465 1.00 89.06 580 GLY A O 1
ATOM 4569 N N . VAL A 1 581 ? 20.268 7.716 -42.659 1.00 89.62 581 VAL A N 1
ATOM 4570 C CA . VAL A 1 581 ? 21.135 8.671 -41.953 1.00 89.62 581 VAL A CA 1
ATOM 4571 C C . VAL A 1 581 ? 21.217 10.012 -42.689 1.00 89.62 581 VAL A C 1
ATOM 4573 O O . VAL A 1 581 ? 21.238 11.069 -42.053 1.00 89.62 581 VAL A O 1
ATOM 4576 N N . GLU A 1 582 ? 21.267 9.985 -44.018 1.00 87.38 582 GLU A N 1
ATOM 4577 C CA . GLU A 1 582 ? 21.262 11.186 -44.851 1.00 87.38 582 GLU A CA 1
ATOM 4578 C C . GLU A 1 582 ? 19.898 11.890 -44.816 1.00 87.38 582 GLU A C 1
ATOM 4580 O O . GLU A 1 582 ? 19.849 13.093 -44.569 1.00 87.38 582 GLU A O 1
ATOM 4585 N N . GLY A 1 583 ? 18.793 11.141 -44.879 1.00 85.75 583 GLY A N 1
ATOM 4586 C CA . GLY A 1 583 ? 17.440 11.690 -44.732 1.00 85.75 583 GLY A CA 1
ATOM 4587 C C . GLY A 1 583 ? 17.190 12.374 -43.380 1.00 85.75 583 GLY A C 1
ATOM 4588 O O . GLY A 1 583 ? 16.576 13.446 -43.323 1.00 85.75 583 GLY A O 1
ATOM 4589 N N . LEU A 1 584 ? 17.714 11.815 -42.280 1.00 86.31 584 LEU A N 1
ATOM 4590 C CA . LEU A 1 584 ? 17.692 12.487 -40.976 1.00 86.31 584 LEU A CA 1
ATOM 4591 C C . LEU A 1 584 ? 18.506 13.787 -41.018 1.00 86.31 584 LEU A C 1
ATOM 4593 O O . LEU A 1 584 ? 18.053 14.816 -40.517 1.00 86.31 584 LEU A O 1
ATOM 4597 N N . ARG A 1 585 ? 19.699 13.769 -41.625 1.00 82.94 585 ARG A N 1
ATOM 4598 C CA . ARG A 1 585 ? 20.546 14.964 -41.740 1.00 82.94 585 ARG A CA 1
ATOM 4599 C C . ARG A 1 585 ? 19.827 16.080 -42.498 1.00 82.94 585 ARG A C 1
ATOM 4601 O O . ARG A 1 585 ? 19.811 17.209 -42.012 1.00 82.94 585 ARG A O 1
ATOM 4608 N N . ASP A 1 586 ? 19.197 15.763 -43.621 1.00 80.19 586 ASP A N 1
ATOM 4609 C CA . ASP A 1 586 ? 18.450 16.730 -44.429 1.00 80.19 586 ASP A CA 1
ATOM 4610 C C . ASP A 1 586 ? 17.268 17.325 -43.653 1.00 80.19 586 ASP A C 1
ATOM 4612 O O . ASP A 1 586 ? 17.040 18.538 -43.683 1.00 80.19 586 ASP A O 1
ATOM 4616 N N . SER A 1 587 ? 16.568 16.494 -42.876 1.00 79.50 587 SER A N 1
ATOM 4617 C CA . SER A 1 587 ? 15.487 16.940 -41.987 1.00 79.50 587 SER A CA 1
ATOM 4618 C C . SER A 1 587 ? 15.990 17.924 -40.921 1.00 79.50 587 SER A C 1
ATOM 4620 O O . SER A 1 587 ? 15.364 18.956 -40.676 1.00 79.50 587 SER A O 1
ATOM 4622 N N . LEU A 1 588 ? 17.162 17.665 -40.332 1.00 77.25 588 LEU A N 1
ATOM 4623 C CA . LEU A 1 588 ? 17.781 18.557 -39.346 1.00 77.25 588 LEU A CA 1
ATOM 4624 C C . LEU A 1 588 ? 18.258 19.882 -39.962 1.00 77.25 588 LEU A C 1
ATOM 4626 O O . LEU A 1 588 ? 18.139 20.928 -39.319 1.00 77.25 588 LEU A O 1
ATOM 4630 N N . VAL A 1 589 ? 18.769 19.873 -41.200 1.00 72.69 589 VAL A N 1
ATOM 4631 C CA . VAL A 1 589 ? 19.105 21.112 -41.933 1.00 72.69 589 VAL A CA 1
ATOM 4632 C C . VAL A 1 589 ? 17.847 21.944 -42.147 1.00 72.69 589 VAL A C 1
ATOM 4634 O O . VAL A 1 589 ? 17.836 23.136 -41.830 1.00 72.69 589 VAL A O 1
ATOM 4637 N N . LYS A 1 590 ? 16.778 21.311 -42.641 1.00 71.62 590 LYS A N 1
ATOM 4638 C CA . LYS A 1 590 ? 15.498 21.968 -42.920 1.00 71.62 590 LYS A CA 1
ATOM 4639 C C . LYS A 1 590 ? 14.918 22.635 -41.671 1.00 71.62 590 LYS A C 1
ATOM 4641 O O . LYS A 1 590 ? 14.505 23.791 -41.736 1.00 71.62 590 LYS A O 1
ATOM 4646 N N . ASN A 1 591 ? 14.946 21.941 -40.532 1.00 69.19 591 ASN A N 1
ATOM 4647 C CA . ASN A 1 591 ? 14.413 22.449 -39.266 1.00 69.19 591 ASN A CA 1
ATOM 4648 C C . ASN A 1 591 ? 15.196 23.651 -38.718 1.00 69.19 591 ASN A C 1
ATOM 4650 O O . ASN A 1 591 ? 14.604 24.546 -38.119 1.00 69.19 591 ASN A O 1
ATOM 4654 N N . ASN A 1 592 ? 16.512 23.704 -38.938 1.00 63.44 592 ASN A N 1
ATOM 4655 C CA . ASN A 1 592 ? 17.357 24.787 -38.429 1.00 63.44 592 ASN A CA 1
ATOM 4656 C C . ASN A 1 592 ? 17.472 25.991 -39.393 1.00 63.44 592 ASN A C 1
ATOM 4658 O O . ASN A 1 592 ? 17.837 27.080 -38.947 1.00 63.44 592 ASN A O 1
ATOM 4662 N N . TYR A 1 593 ? 17.126 25.837 -40.682 1.00 58.16 593 TYR A N 1
ATOM 4663 C CA . TYR A 1 593 ? 17.193 26.896 -41.710 1.00 58.16 593 TYR A CA 1
ATOM 4664 C C . TYR A 1 593 ? 15.946 26.941 -42.631 1.00 58.16 593 TYR A C 1
ATOM 4666 O O . TYR A 1 593 ? 16.061 26.737 -43.840 1.00 58.16 593 TYR A O 1
ATOM 4674 N N . PRO A 1 594 ? 14.748 27.275 -42.115 1.00 46.94 594 PRO A N 1
ATOM 4675 C CA . PRO A 1 594 ? 13.472 27.090 -42.828 1.00 46.94 594 PRO A CA 1
ATOM 4676 C C . PRO A 1 594 ? 13.213 28.005 -44.049 1.00 46.94 594 PRO A C 1
ATOM 4678 O O . PRO A 1 594 ? 12.234 27.792 -44.756 1.00 46.94 594 PRO A O 1
ATOM 4681 N N . ASN A 1 595 ? 14.054 29.015 -44.322 1.00 39.81 595 ASN A N 1
ATOM 4682 C CA . ASN A 1 595 ? 13.792 30.083 -45.310 1.00 39.81 595 ASN A CA 1
ATOM 4683 C C . ASN A 1 595 ? 14.808 30.172 -46.474 1.00 39.81 595 ASN A C 1
ATOM 4685 O O . ASN A 1 595 ? 14.940 31.235 -47.083 1.00 39.81 595 ASN A O 1
ATOM 4689 N N . GLN A 1 596 ? 15.549 29.108 -46.803 1.00 33.88 596 GLN A N 1
ATOM 4690 C CA . GLN A 1 596 ? 16.424 29.090 -47.990 1.00 33.88 596 GLN A CA 1
ATOM 4691 C C . GLN A 1 596 ? 15.936 28.060 -49.025 1.00 33.88 596 GLN A C 1
ATOM 4693 O O . GLN A 1 596 ? 15.589 26.950 -48.630 1.00 33.88 596 GLN A O 1
ATOM 4698 N N . PRO A 1 597 ? 15.864 28.409 -50.329 1.00 34.16 597 PRO A N 1
ATOM 4699 C CA . PRO A 1 597 ? 15.325 27.516 -51.354 1.00 34.16 597 PRO A CA 1
ATOM 4700 C C . PRO A 1 597 ? 16.243 26.308 -51.603 1.00 34.16 597 PRO A C 1
ATOM 4702 O O . PRO A 1 597 ? 17.470 26.448 -51.565 1.00 34.16 597 PRO A O 1
ATOM 4705 N N . TYR A 1 598 ? 15.595 25.160 -51.843 1.00 37.66 598 TYR A N 1
ATOM 4706 C CA . TYR A 1 598 ? 16.173 23.844 -52.145 1.00 37.66 598 TYR A CA 1
ATOM 4707 C C . TYR A 1 598 ? 17.059 23.838 -53.391 1.00 37.66 598 TYR A C 1
ATOM 4709 O O . TYR A 1 598 ? 16.658 24.465 -54.401 1.00 37.66 598 TYR A O 1
#

Mean predicted aligned error: 17.19 Å

Secondary structure (DSSP, 8-state):
-PPPPPHHHHHHHHHHHSTT-EEEEE-GGGGGGGTPPPHHHHHHHHHHHHHHHH-GGGHHHHHHHTTSTTHHHHHHHHHHSS---HHHHHHHH-SSHHHHHHHHHTTTB-STT-PBPPP-HHHHHHHHHHHTTSEEEEEES--S-HHHHHHHHTT---EEEE-SHHHHHHPPPGGG--EEEEETT--TTSTT---SHHHHHSPPPHHHHHHHHHHHHHSEEEEES--SSS-HHHHHHHHHHTTSS-EEEETTGGGSHHHHHHHHHTT-EEEP-S-HHHHHHHHHHHHHHHHHHHS----HHHHHHHHHHHTT-GGGHHHHHHHHHHHHHHHHHHHHHT----TTS--HHHHHHHHHHHHHHTHHHHHHHHHHHHH--STTHHHHHHHHHHHHTTS-EEETTEEE--GGGGHHHHHHHHHHHHHHHHHT-HHHHHHHHHS-EEE-TTS-EEEHHHHT-HHHHS-HHHHHHHHHHTTTT-SSHHHHHHHHHHHTTSTTT-S-HHHHHHHHHHHHHHHHHHHHHSHHHHHH--PPP-GGG-TT---BTTB----HHHHHHHHH--HHHHHHHHHHHTS-HHHHHHHHHHHHHHHH-TTS--